Protein AF-0000000081950849 (afdb_homodimer)

pLDDT: mean 91.73, std 12.74, range [29.44, 98.94]

InterPro domains:
  IPR000073 Alpha/beta hydrolase fold-1 [PF00561] (28-144)
  IPR000073 Alpha/beta hydrolase fold-1 [PR00111] (53-68)
  IPR000073 Alpha/beta hydrolase fold-1 [PR00111] (99-112)
  IPR000073 Alpha/beta hydrolase fold-1 [PR00111] (113-126)
  IPR029058 Alpha/Beta hydrolase fold [G3DSA:3.40.50.1820] (5-279)
  IPR029058 Alpha/Beta hydrolase fold [SSF53474] (6-284)
  IPR050266 AB hydrolase superfamily [PTHR43798] (9-286)

Secondary structure (DSSP, 8-state):
----EEEEEEEETTEEEEEEEES-TTSEEEEEE--TT--GGGGHHHHTTS-TTEEEEEE--TTSTTSPPPPTTPPP-HHHHHHHHHHHHHHTT-SSEEEEEETHHHHHHHHHHHH-GGGEEEEEEESS-S--BPPHHHHHHHHHHHHHHHHHHHH--PPPP-B-HHHHHHHHHHHS---HHHHHHHHHHHEEEETTEEEE-S-GGGGSPPSS-B-HHHHHHHGGG--SEEEEEEEEESSSHHHHHHHHHHHHTTTEEEEEEEEETTHHHH-GGGTHHHHHHHHHHHHHHHHTT-/----EEEEEEEETTEEEEEEEES-TTSEEEEEE--TT--GGGGHHHHTTS-TTEEEEEE--TTSTTSPPPPTT----HHHHHHHHHHHHHHTT-SSEEEEEETHHHHHHHHHHHH-GGGEEEEEEESS-S--BPPHHHHHHHHHHHHHHHHHHHH--PPPP-B-HHHHHHHHHHHS---HHHHHHHHHHHEEEETTEEEE-S-GGGGSPPSS-B-HHHHHHHGGG--SEEEEEEEEESSSHHHHHHHHHHHHTTTEEEEEEEEETTHHHH-GGGTHHHHHHHHHHHHHHHHTT-

Foldseek 3Di:
DQFDKDKDWADDPQGIKIWIKGADLPAAEEEEEEAQQFFQLLQRVQVSLADRSHIYTYIGFALAFQHHHDPQPDADALVVSLVVVVSVCVRSVQQAHAYEYAHSRLCSQLLNCLVCVRRHAEYEYEADDNFDADDPVCLVVLLVQLNVVSVVVVPDPDDFDFDAPVVQLVVQVVVDVADSVLSVSRVVRQWDDDVPHIGGRGDPSSPGGHNDGQHPVNCVVRNLSRDHAYEYEHEPAEDCVVPCVVCVVVCVVVNYHYDYWYDYSSCCRRPSVGCNVVVNVVVVVVVVVVVVVD/DQFDKDKDWADDPQGIKIWIKGADLPAAEEEEEEAQQFFQLLQRVQVSLADRSHIYTYIGFALAFQHHHDPQPDADALVVSLVVVVSVCVRSVQQAHAYEYAHSRLCSQLLNCLVCVRRHAEYEYEADDNFDADDPVCLVVLLVQLNVVSVVVVPDPDDFDFDAPVVQLVVQVVVDVADSVLSVSRVVRQWDDDVPHIGGRGDPSSPGGHNDGQHPVNCVVRNLSRDHAYEYEHEPAEDCVVPCVVCVVVCVVVNYHYDYWYDYSSCCRRPSVGCNVVVNVVVVVVVVVVVVVD

Sequence (588 aa):
MATPVSELVVPVPWGELRGRVWGPTHGYPVLCLHGWADNCGSFNPLVSLLPKECRYVAIDLAGHGLSSHHPPGVFYTLPSYVADVRRVVDSLRMTKFSIIGHSMGAHIAGMFSALYPEMVDALVLLDAKQFVVTDASKTASKMRQGMDEMIQFEKLSRKKKVYTYEKALERLLAASPLTKQSAQILLERGLVPVQGGFAFSRDLRINFKDVVCVSLEMALEMLPKTQPRVLIILAEQGYFEKKLTSTIQFLKERNYLCLTVPGDHHVHLNNPQHVAPFISNFMKTKLTSCTAKLMATPVSELVVPVPWGELRGRVWGPTHGYPVLCLHGWADNCGSFNPLVSLLPKECRYVAIDLAGHGLSSHHPPGVFYTLPSYVADVRRVVDSLRMTKFSIIGHSMGAHIAGMFSALYPEMVDALVLLDAKQFVVTDASKTASKMRQGMDEMIQFEKLSRKKKVYTYEKALERLLAASPLTKQSAQILLERGLVPVQGGFAFSRDLRINFKDVVCVSLEMALEMLPKTQPRVLIILAEQGYFEKKLTSTIQFLKERNYLCLTVPGDHHVHLNNPQHVAPFISNFMKTKLTSCTAKL

Radius of gyration: 26.23 Å; Cα contacts (8 Å, |Δi|>4): 1203; chains: 2; bounding box: 56×78×62 Å

Structure (mmCIF, N/CA/C/O backbone):
data_AF-0000000081950849-model_v1
#
loop_
_entity.id
_entity.type
_entity.pdbx_description
1 polymer 'Serine hydrolase like'
#
loop_
_atom_site.group_PDB
_atom_site.id
_atom_site.type_symbol
_atom_site.label_atom_id
_atom_site.label_alt_id
_atom_site.label_comp_id
_atom_site.label_asym_id
_atom_site.label_entity_id
_atom_site.label_seq_id
_atom_site.pdbx_PDB_ins_code
_atom_site.Cartn_x
_atom_site.Cartn_y
_atom_site.Cartn_z
_atom_site.occupancy
_atom_site.B_iso_or_equiv
_atom_site.auth_seq_id
_atom_site.auth_comp_id
_atom_site.auth_asym_id
_atom_site.auth_atom_id
_atom_site.pdbx_PDB_model_num
ATOM 1 N N . MET A 1 1 ? -4.457 34.531 26.344 1 38.69 1 MET A N 1
ATOM 2 C CA . MET A 1 1 ? -4.551 33.25 27.047 1 38.69 1 MET A CA 1
ATOM 3 C C . MET A 1 1 ? -4.254 32.094 26.094 1 38.69 1 MET A C 1
ATOM 5 O O . MET A 1 1 ? -4.574 32.156 24.906 1 38.69 1 MET A O 1
ATOM 9 N N . ALA A 1 2 ? -3.27 31.281 26.484 1 55.47 2 ALA A N 1
ATOM 10 C CA . ALA A 1 2 ? -2.889 30.172 25.609 1 55.47 2 ALA A CA 1
ATOM 11 C C . ALA A 1 2 ? -4.109 29.359 25.203 1 55.47 2 ALA A C 1
ATOM 13 O O . ALA A 1 2 ? -5.004 29.109 26.016 1 55.47 2 ALA A O 1
ATOM 14 N N . THR A 1 3 ? -4.395 29.234 23.891 1 67.5 3 THR A N 1
ATOM 15 C CA . THR A 1 3 ? -5.527 28.469 23.406 1 67.5 3 THR A CA 1
ATOM 16 C C . THR A 1 3 ? -5.535 27.078 24.031 1 67.5 3 THR A C 1
ATOM 18 O O . THR A 1 3 ? -4.523 26.359 23.984 1 67.5 3 THR A O 1
ATOM 21 N N . PRO A 1 4 ? -6.555 26.766 24.875 1 83.31 4 PRO A N 1
ATOM 22 C CA . PRO A 1 4 ? -6.613 25.422 25.484 1 83.31 4 PRO A CA 1
ATOM 23 C C . PRO A 1 4 ? -6.371 24.312 24.469 1 83.31 4 PRO A C 1
ATOM 25 O O . PRO A 1 4 ? -6.836 24.391 23.328 1 83.31 4 PRO A O 1
ATOM 28 N N . VAL A 1 5 ? -5.395 23.516 24.766 1 92.12 5 VAL A N 1
ATOM 29 C CA . VAL A 1 5 ? -5.043 22.391 23.906 1 92.12 5 VAL A CA 1
ATOM 30 C C . VAL A 1 5 ? -5.367 21.078 24.609 1 92.12 5 VAL A C 1
ATOM 32 O O . VAL A 1 5 ? -5.141 20.953 25.812 1 92.12 5 VAL A O 1
ATOM 35 N N . SER A 1 6 ? -6.055 20.188 23.938 1 96 6 SER A N 1
ATOM 36 C CA . SER A 1 6 ? -6.312 18.859 24.469 1 96 6 SER A CA 1
ATOM 37 C C . SER A 1 6 ? -5.688 17.781 23.578 1 96 6 SER A C 1
ATOM 39 O O . SER A 1 6 ? -5.441 18 22.406 1 96 6 SER A O 1
ATOM 41 N N . GLU A 1 7 ? -5.434 16.641 24.203 1 97.88 7 GLU A N 1
ATOM 42 C CA . GLU A 1 7 ? -4.871 15.508 23.469 1 97.88 7 GLU A CA 1
ATOM 43 C C . GLU A 1 7 ? -5.957 14.727 22.75 1 97.88 7 GLU A C 1
ATOM 45 O O . GLU A 1 7 ? -7.055 14.539 23.266 1 97.88 7 GLU A O 1
ATOM 50 N N . LEU A 1 8 ? -5.645 14.359 21.594 1 98.25 8 LEU A N 1
ATOM 51 C CA . LEU A 1 8 ? -6.527 13.531 20.781 1 98.25 8 LEU A CA 1
ATOM 52 C C . LEU A 1 8 ? -6.047 12.086 20.75 1 98.25 8 LEU A C 1
ATOM 54 O O . LEU A 1 8 ? -4.844 11.828 20.625 1 98.25 8 LEU A O 1
ATOM 58 N N . VAL A 1 9 ? -6.93 11.164 20.938 1 98.69 9 VAL A N 1
ATOM 59 C CA . VAL A 1 9 ? -6.672 9.734 20.75 1 98.69 9 VAL A CA 1
ATOM 60 C C . VAL A 1 9 ? -7.734 9.133 19.828 1 98.69 9 VAL A C 1
ATOM 62 O O . VAL A 1 9 ? -8.93 9.18 20.141 1 98.69 9 VAL A O 1
ATOM 65 N N . VAL A 1 10 ? -7.375 8.609 18.734 1 98.56 10 VAL A N 1
ATOM 66 C CA . VAL A 1 10 ? -8.266 7.922 17.797 1 98.56 10 VAL A CA 1
ATOM 67 C C . VAL A 1 10 ? -7.832 6.465 17.656 1 98.56 10 VAL A C 1
ATOM 69 O O . VAL A 1 10 ? -6.766 6.176 17.094 1 98.56 10 VAL A O 1
ATOM 72 N N . PRO A 1 11 ? -8.664 5.547 18.094 1 98.12 11 PRO A N 1
ATOM 73 C CA . PRO A 1 11 ? -8.312 4.141 17.875 1 98.12 11 PRO A CA 1
ATOM 74 C C . PRO A 1 11 ? -8.312 3.748 16.406 1 98.12 11 PRO A C 1
ATOM 76 O O . PRO A 1 11 ? -9.164 4.203 15.641 1 98.12 11 PRO A O 1
ATOM 79 N N . VAL A 1 12 ? -7.363 3.035 15.992 1 97.88 12 VAL A N 1
ATOM 80 C CA . VAL A 1 12 ? -7.289 2.418 14.672 1 97.88 12 VAL A CA 1
ATOM 81 C C . VAL A 1 12 ? -7.012 0.923 14.82 1 97.88 12 VAL A C 1
ATOM 83 O O . VAL A 1 12 ? -6.602 0.462 15.891 1 97.88 12 VAL A O 1
ATOM 86 N N . PRO A 1 13 ? -7.23 0.101 13.812 1 97 13 PRO A N 1
ATOM 87 C CA . PRO A 1 13 ? -7.18 -1.354 13.961 1 97 13 PRO A CA 1
ATOM 88 C C . PRO A 1 13 ? -5.824 -1.851 14.461 1 97 13 PRO A C 1
ATOM 90 O O . PRO A 1 13 ? -5.75 -2.879 15.133 1 97 13 PRO A O 1
ATOM 93 N N . TRP A 1 14 ? -4.754 -1.14 14.211 1 97.75 14 TRP A N 1
ATOM 94 C CA . TRP A 1 14 ? -3.426 -1.626 14.578 1 97.75 14 TRP A CA 1
ATOM 95 C C . TRP A 1 14 ? -2.9 -0.901 15.812 1 97.75 14 TRP A C 1
ATOM 97 O O . TRP A 1 14 ? -1.781 -1.16 16.266 1 97.75 14 TRP A O 1
ATOM 107 N N . GLY A 1 15 ? -3.648 0.073 16.328 1 98.31 15 GLY A N 1
ATOM 108 C CA . GLY A 1 15 ? -3.213 0.857 17.484 1 98.31 15 GLY A CA 1
ATOM 109 C C . GLY A 1 15 ? -4.023 2.125 17.672 1 98.31 15 GLY A C 1
ATOM 110 O O . GLY A 1 15 ? -5.25 2.076 17.766 1 98.31 15 GLY A O 1
ATOM 111 N N . GLU A 1 16 ? -3.305 3.207 17.719 1 98.75 16 GLU A N 1
ATOM 112 C CA . GLU A 1 16 ? -3.986 4.484 17.891 1 98.75 16 GLU A CA 1
ATOM 113 C C . GLU A 1 16 ? -3.242 5.609 17.172 1 98.75 16 GLU A C 1
ATOM 115 O O . GLU A 1 16 ? -2.016 5.57 17.047 1 98.75 16 GLU A O 1
ATOM 120 N N . LEU A 1 17 ? -3.994 6.543 16.703 1 98.88 17 LEU A N 1
ATOM 121 C CA . LEU A 1 17 ? -3.471 7.824 16.25 1 98.88 17 LEU A CA 1
ATOM 122 C C . LEU A 1 17 ? -3.689 8.906 17.297 1 98.88 17 LEU A C 1
ATOM 124 O O . LEU A 1 17 ? -4.77 9.008 17.875 1 98.88 17 LEU A O 1
ATOM 128 N N . ARG A 1 18 ? -2.645 9.633 17.516 1 98.88 18 ARG A N 1
ATOM 129 C CA . ARG A 1 18 ? -2.658 10.688 18.516 1 98.88 18 ARG A CA 1
ATOM 130 C C . ARG A 1 18 ? -2.623 12.062 17.875 1 98.88 18 ARG A C 1
ATOM 132 O O . ARG A 1 18 ? -2.377 12.18 16.672 1 98.88 18 ARG A O 1
ATOM 139 N N . GLY A 1 19 ? -2.918 13.055 18.609 1 98.69 19 GLY A N 1
ATOM 140 C CA . GLY A 1 19 ? -2.883 14.422 18.109 1 98.69 19 GLY A CA 1
ATOM 141 C C . GLY A 1 19 ? -3.26 15.445 19.172 1 98.69 19 GLY A C 1
ATOM 142 O O . GLY A 1 19 ? -3.205 15.164 20.375 1 98.69 19 GLY A O 1
ATOM 143 N N . ARG A 1 20 ? -3.49 16.656 18.688 1 98.38 20 ARG A N 1
ATOM 144 C CA . ARG A 1 20 ? -3.891 17.781 19.531 1 98.38 20 ARG A CA 1
ATOM 145 C C . ARG A 1 20 ? -5.105 18.484 18.953 1 98.38 20 ARG A C 1
ATOM 147 O O . ARG A 1 20 ? -5.281 18.547 17.734 1 98.38 20 ARG A O 1
ATOM 154 N N . VAL A 1 21 ? -5.891 18.984 19.844 1 98.19 21 VAL A N 1
ATOM 155 C CA . VAL A 1 21 ? -7.074 19.734 19.453 1 98.19 21 VAL A CA 1
ATOM 156 C C . VAL A 1 21 ? -7.062 21.094 20.141 1 98.19 21 VAL A C 1
ATOM 158 O O . VAL A 1 21 ? -6.832 21.188 21.344 1 98.19 21 VAL A O 1
ATOM 161 N N . TRP A 1 22 ? -7.203 22.141 19.359 1 97.56 22 TRP A N 1
ATOM 162 C CA . TRP A 1 22 ? -7.352 23.5 19.844 1 97.56 22 TRP A CA 1
ATOM 163 C C . TRP A 1 22 ? -8.719 24.062 19.484 1 97.56 22 TRP A C 1
ATOM 165 O O . TRP A 1 22 ? -9.312 23.672 18.469 1 97.56 22 TRP A O 1
ATOM 175 N N . GLY A 1 23 ? -9.219 25.016 20.281 1 95.12 23 GLY A N 1
ATOM 176 C CA . GLY A 1 23 ? -10.438 25.734 19.938 1 95.12 23 GLY A CA 1
ATOM 177 C C . GLY A 1 23 ? -11.695 25.094 20.484 1 95.12 23 GLY A C 1
ATOM 178 O O . GLY A 1 23 ? -11.625 24.047 21.141 1 95.12 23 GLY A O 1
ATOM 179 N N . PRO A 1 24 ? -12.828 25.688 20.266 1 93.75 24 PRO A N 1
ATOM 180 C CA . PRO A 1 24 ? -14.102 25.188 20.797 1 93.75 24 PRO A CA 1
ATOM 181 C C . PRO A 1 24 ? -14.594 23.938 20.078 1 93.75 24 PRO A C 1
ATOM 183 O O . PRO A 1 24 ? -14.406 23.812 18.859 1 93.75 24 PRO A O 1
ATOM 186 N N . THR A 1 25 ? -15.32 23.125 20.781 1 91.31 25 THR A N 1
ATOM 187 C CA . THR A 1 25 ? -15.828 21.875 20.25 1 91.31 25 THR A CA 1
ATOM 188 C C . THR A 1 25 ? -16.781 22.125 19.094 1 91.31 25 THR A C 1
ATOM 190 O O . THR A 1 25 ? -16.828 21.328 18.141 1 91.31 25 THR A O 1
ATOM 193 N N . HIS A 1 26 ? -17.422 23.219 19.141 1 92 26 HIS A N 1
ATOM 194 C CA . HIS A 1 26 ? -18.406 23.516 18.109 1 92 26 HIS A CA 1
ATOM 195 C C . HIS A 1 26 ? -17.828 24.422 17.031 1 92 26 HIS A C 1
ATOM 197 O O . HIS A 1 26 ? -18.547 24.938 16.172 1 92 26 HIS A O 1
ATOM 203 N N . GLY A 1 27 ? -16.531 24.672 17.156 1 93.81 27 GLY A N 1
ATOM 204 C CA . GLY A 1 27 ? -15.875 25.5 16.141 1 93.81 27 GLY A CA 1
ATOM 205 C C . GLY A 1 27 ? -15.805 24.828 14.789 1 93.81 27 GLY A C 1
ATOM 206 O O . GLY A 1 27 ? -16.016 23.625 14.672 1 93.81 27 GLY A O 1
ATOM 207 N N . TYR A 1 28 ? -15.555 25.641 13.781 1 93.94 28 TYR A N 1
ATOM 208 C CA . TYR A 1 28 ? -15.383 25.109 12.43 1 93.94 28 TYR A CA 1
ATOM 209 C C . TYR A 1 28 ? -14.164 24.203 12.359 1 93.94 28 TYR A C 1
ATOM 211 O O . TYR A 1 28 ? -13.047 24.625 12.664 1 93.94 28 TYR A O 1
ATOM 219 N N . PRO A 1 29 ? -14.352 22.953 11.992 1 96.69 29 PRO A N 1
ATOM 220 C CA . PRO A 1 29 ? -13.242 22 12.07 1 96.69 29 PRO A CA 1
ATOM 221 C C . PRO A 1 29 ? -12.188 22.234 10.992 1 96.69 29 PRO A C 1
ATOM 223 O O . PRO A 1 29 ? -12.523 22.422 9.82 1 96.69 29 PRO A O 1
ATOM 226 N N . VAL A 1 30 ? -10.969 22.266 11.406 1 97.94 30 VAL A N 1
ATOM 227 C CA . VAL A 1 30 ? -9.805 22.375 10.531 1 97.94 30 VAL A CA 1
ATOM 228 C C . VAL A 1 30 ? -8.805 21.266 10.867 1 97.94 30 VAL A C 1
ATOM 230 O O . VAL A 1 30 ? -8.289 21.219 11.984 1 97.94 30 VAL A O 1
ATOM 233 N N . LEU A 1 31 ? -8.586 20.359 9.93 1 98.81 31 LEU A N 1
ATOM 234 C CA . LEU A 1 31 ? -7.613 19.281 10.094 1 98.81 31 LEU A CA 1
ATOM 235 C C . LEU A 1 31 ? -6.219 19.734 9.672 1 98.81 31 LEU A C 1
ATOM 237 O O . LEU A 1 31 ? -6.055 20.328 8.609 1 98.81 31 LEU A O 1
ATOM 241 N N . CYS A 1 32 ? -5.23 19.484 10.508 1 98.94 32 CYS A N 1
ATOM 242 C CA . CYS A 1 32 ? -3.85 19.859 10.234 1 98.94 32 CYS A CA 1
ATOM 243 C C . CYS A 1 32 ? -2.971 18.625 10.07 1 98.94 32 CYS A C 1
ATOM 245 O O . CYS A 1 32 ? -2.941 17.766 10.953 1 98.94 32 CYS A O 1
ATOM 247 N N . LEU A 1 33 ? -2.258 18.531 8.953 1 98.94 33 LEU A N 1
ATOM 248 C CA . LEU A 1 33 ? -1.413 17.391 8.625 1 98.94 33 LEU A CA 1
ATOM 249 C C . LEU A 1 33 ? 0.038 17.828 8.445 1 98.94 33 LEU A C 1
ATOM 251 O O . LEU A 1 33 ? 0.342 18.641 7.566 1 98.94 33 LEU A O 1
ATOM 255 N N . HIS A 1 34 ? 0.931 17.25 9.242 1 98.88 34 HIS A N 1
ATOM 256 C CA . HIS A 1 34 ? 2.322 17.672 9.289 1 98.88 34 HIS A CA 1
ATOM 257 C C . HIS A 1 34 ? 3.146 17.016 8.195 1 98.88 34 HIS A C 1
ATOM 259 O O . HIS A 1 34 ? 2.66 16.109 7.508 1 98.88 34 HIS A O 1
ATOM 265 N N . GLY A 1 35 ? 4.379 17.469 8.055 1 98.12 35 GLY A N 1
ATOM 266 C CA . GLY A 1 35 ? 5.289 16.953 7.047 1 98.12 35 GLY A CA 1
ATOM 267 C C . GLY A 1 35 ? 6.066 15.734 7.504 1 98.12 35 GLY A C 1
ATOM 268 O O . GLY A 1 35 ? 5.93 15.297 8.648 1 98.12 35 GLY A O 1
ATOM 269 N N . TRP A 1 36 ? 6.863 15.266 6.605 1 97.44 36 TRP A N 1
ATOM 270 C CA . TRP A 1 36 ? 7.66 14.055 6.812 1 97.44 36 TRP A CA 1
ATOM 271 C C . TRP A 1 36 ? 8.578 14.211 8.023 1 97.44 36 TRP A C 1
ATOM 273 O O . TRP A 1 36 ? 9.273 15.219 8.156 1 97.44 36 TRP A O 1
ATOM 283 N N . ALA A 1 37 ? 8.555 13.273 8.977 1 97.5 37 ALA A N 1
ATOM 284 C CA . ALA A 1 37 ? 9.438 13.117 10.133 1 97.5 37 ALA A CA 1
ATOM 285 C C . ALA A 1 37 ? 9.141 14.172 11.195 1 97.5 37 ALA A C 1
ATOM 287 O O . ALA A 1 37 ? 9.898 14.32 12.156 1 97.5 37 ALA A O 1
ATOM 288 N N . ASP A 1 38 ? 8.078 14.969 11 1 98.25 38 ASP A N 1
ATOM 289 C CA . ASP A 1 38 ? 7.598 15.906 12.016 1 98.25 38 ASP A CA 1
ATOM 290 C C . ASP A 1 38 ? 6.539 15.258 12.898 1 98.25 38 ASP A C 1
ATOM 292 O O . ASP A 1 38 ? 6.617 14.062 13.203 1 98.25 38 ASP A O 1
ATOM 296 N N . ASN A 1 39 ? 5.715 16.047 13.5 1 98.75 39 ASN A N 1
ATOM 297 C CA . ASN A 1 39 ? 4.516 15.656 14.234 1 98.75 39 ASN A CA 1
ATOM 298 C C . ASN A 1 39 ? 3.566 16.844 14.422 1 98.75 39 ASN A C 1
ATOM 300 O O . ASN A 1 39 ? 3.836 17.938 13.93 1 98.75 39 ASN A O 1
ATOM 304 N N . CYS A 1 40 ? 2.469 16.594 15.086 1 98.69 40 CYS A N 1
ATOM 305 C CA . CYS A 1 40 ? 1.407 17.594 15.094 1 98.69 40 CYS A CA 1
ATOM 306 C C . CYS A 1 40 ? 1.834 18.828 15.875 1 98.69 40 CYS A C 1
ATOM 308 O O . CYS A 1 40 ? 1.238 19.891 15.719 1 98.69 40 CYS A O 1
ATOM 310 N N . GLY A 1 41 ? 2.906 18.734 16.688 1 98.31 41 GLY A N 1
ATOM 311 C CA . GLY A 1 41 ? 3.436 19.906 17.375 1 98.31 41 GLY A CA 1
ATOM 312 C C . GLY A 1 41 ? 3.887 21 16.438 1 98.31 41 GLY A C 1
ATOM 313 O O . GLY A 1 41 ? 3.996 22.156 16.828 1 98.31 41 GLY A O 1
ATOM 314 N N . SER A 1 42 ? 4.125 20.625 15.211 1 98.62 42 SER A N 1
ATOM 315 C CA . SER A 1 42 ? 4.605 21.594 14.227 1 98.62 42 SER A CA 1
ATOM 316 C C . SER A 1 42 ? 3.604 22.734 14.023 1 98.62 42 SER A C 1
ATOM 318 O O . SER A 1 42 ? 3.961 23.797 13.523 1 98.62 42 SER A O 1
ATOM 320 N N . PHE A 1 43 ? 2.377 22.531 14.43 1 98.69 43 PHE A N 1
ATOM 321 C CA . PHE A 1 43 ? 1.337 23.531 14.172 1 98.69 43 PHE A CA 1
ATOM 322 C C . PHE A 1 43 ? 1.112 24.406 15.391 1 98.69 43 PHE A C 1
ATOM 324 O O . PHE A 1 43 ? 0.338 25.359 15.344 1 98.69 43 PHE A O 1
ATOM 331 N N . ASN A 1 44 ? 1.777 24.125 16.531 1 97.5 44 ASN A N 1
ATOM 332 C CA . ASN A 1 44 ? 1.584 24.859 17.766 1 97.5 44 ASN A CA 1
ATOM 333 C C . ASN A 1 44 ? 1.711 26.375 17.547 1 97.5 44 ASN A C 1
ATOM 335 O O . ASN A 1 44 ? 0.8 27.125 17.891 1 97.5 44 ASN A O 1
ATOM 339 N N . PRO A 1 45 ? 2.816 26.797 16.922 1 97.62 45 PRO A N 1
ATOM 340 C CA . PRO A 1 45 ? 2.973 28.25 16.781 1 97.62 45 PRO A CA 1
ATOM 341 C C . PRO A 1 45 ? 1.949 28.859 15.836 1 97.62 45 PRO A C 1
ATOM 343 O O . PRO A 1 45 ? 1.517 30 16.031 1 97.62 45 PRO A O 1
ATOM 346 N N . LEU A 1 46 ? 1.577 28.125 14.805 1 98.31 46 LEU A N 1
ATOM 347 C CA . LEU A 1 46 ? 0.68 28.656 13.781 1 98.31 46 LEU A CA 1
ATOM 348 C C . LEU A 1 46 ? -0.739 28.797 14.32 1 98.31 46 LEU A C 1
ATOM 350 O O . LEU A 1 46 ? -1.382 29.828 14.133 1 98.31 46 LEU A O 1
ATOM 354 N N . VAL A 1 47 ? -1.231 27.75 14.984 1 97.25 47 VAL A N 1
ATOM 355 C CA . VAL A 1 47 ? -2.615 27.703 15.438 1 97.25 47 VAL A CA 1
ATOM 356 C C . VAL A 1 47 ? -2.9 28.859 16.375 1 97.25 47 VAL A C 1
ATOM 358 O O . VAL A 1 47 ? -4.004 29.422 16.375 1 97.25 47 VAL A O 1
ATOM 361 N N . SER A 1 48 ? -1.925 29.281 17.141 1 94.44 48 SER A N 1
ATOM 362 C CA . SER A 1 48 ? -2.088 30.359 18.109 1 94.44 48 SER A CA 1
ATOM 363 C C . SER A 1 48 ? -2.385 31.688 17.406 1 94.44 48 SER A C 1
ATOM 365 O O . SER A 1 48 ? -2.904 32.625 18.016 1 94.44 48 SER A O 1
ATOM 367 N N . LEU A 1 49 ? -2.09 31.766 16.109 1 96.81 49 LEU A N 1
ATOM 368 C CA . LEU A 1 49 ? -2.244 33 15.359 1 96.81 49 LEU A CA 1
ATOM 369 C C . LEU A 1 49 ? -3.453 32.938 14.43 1 96.81 49 LEU A C 1
ATOM 371 O O . LEU A 1 49 ? -3.773 33.906 13.742 1 96.81 49 LEU A O 1
ATOM 375 N N . LEU A 1 50 ? -4.191 31.812 14.398 1 96.88 50 LEU A N 1
ATOM 376 C CA . LEU A 1 50 ? -5.301 31.594 13.477 1 96.88 50 LEU A CA 1
ATOM 377 C C . LEU A 1 50 ? -6.637 31.906 14.141 1 96.88 50 LEU A C 1
ATOM 379 O O . LEU A 1 50 ? -6.691 32.125 15.352 1 96.88 50 LEU A O 1
ATOM 383 N N . PRO A 1 51 ? -7.734 31.938 13.383 1 94.75 51 PRO A N 1
ATOM 384 C CA . PRO A 1 51 ? -9.047 32.312 13.93 1 94.75 51 PRO A CA 1
ATOM 385 C C . PRO A 1 51 ? -9.469 31.406 15.094 1 94.75 51 PRO A C 1
ATOM 387 O O . PRO A 1 51 ? -9.445 30.172 14.969 1 94.75 51 PRO A O 1
ATOM 390 N N . LYS A 1 52 ? -9.922 31.984 16.109 1 93.19 52 LYS A N 1
ATOM 391 C CA . LYS A 1 52 ? -10.242 31.266 17.344 1 93.19 52 LYS A CA 1
ATOM 392 C C . LYS A 1 52 ? -11.594 30.578 17.25 1 93.19 52 LYS A C 1
ATOM 394 O O . LYS A 1 52 ? -11.93 29.734 18.094 1 93.19 52 LYS A O 1
ATOM 399 N N . GLU A 1 53 ? -12.336 30.906 16.219 1 92.5 53 GLU A N 1
ATOM 400 C CA . GLU A 1 53 ? -13.648 30.312 15.992 1 92.5 53 GLU A CA 1
ATOM 401 C C . GLU A 1 53 ? -13.523 28.906 15.406 1 92.5 53 GLU A C 1
ATOM 403 O O . GLU A 1 53 ? -14.5 28.156 15.367 1 92.5 53 GLU A O 1
ATOM 408 N N . CYS A 1 54 ? -12.359 28.562 15.062 1 95.12 54 CYS A N 1
ATOM 409 C CA . CYS A 1 54 ? -12.125 27.266 14.453 1 95.12 54 CYS A CA 1
ATOM 410 C C . CYS A 1 54 ? -11.727 26.234 15.508 1 95.12 54 CYS A C 1
ATOM 412 O O . CYS A 1 54 ? -11.195 26.594 16.562 1 95.12 54 CYS A O 1
ATOM 414 N N . ARG A 1 55 ? -12.047 25.031 15.258 1 96.62 55 ARG A N 1
ATOM 415 C CA . ARG A 1 55 ? -11.523 23.859 15.969 1 96.62 55 ARG A CA 1
ATOM 416 C C . ARG A 1 55 ? -10.422 23.188 15.172 1 96.62 55 ARG A C 1
ATOM 418 O O . ARG A 1 55 ? -10.688 22.531 14.164 1 96.62 55 ARG A O 1
ATOM 425 N N . TYR A 1 56 ? -9.219 23.359 15.656 1 98.19 56 TYR A N 1
ATOM 426 C CA . TYR A 1 56 ? -8.07 22.797 14.953 1 98.19 56 TYR A CA 1
ATOM 427 C C . TYR A 1 56 ? -7.742 21.406 15.477 1 98.19 56 TYR A C 1
ATOM 429 O O . TYR A 1 56 ? -7.547 21.219 16.688 1 98.19 56 TYR A O 1
ATOM 437 N N . VAL A 1 57 ? -7.77 20.453 14.602 1 98.69 57 VAL A N 1
ATOM 438 C CA . VAL A 1 57 ? -7.398 19.062 14.906 1 98.69 57 VAL A CA 1
ATOM 439 C C . VAL A 1 57 ? -6.113 18.703 14.164 1 98.69 57 VAL A C 1
ATOM 441 O O . VAL A 1 57 ? -6.109 18.562 12.938 1 98.69 57 VAL A O 1
ATOM 444 N N . ALA A 1 58 ? -5.039 18.578 14.891 1 98.88 58 ALA A N 1
ATOM 445 C CA . ALA A 1 58 ? -3.766 18.156 14.312 1 98.88 58 ALA A CA 1
ATOM 446 C C . ALA A 1 58 ? -3.428 16.719 14.742 1 98.88 58 ALA A C 1
ATOM 448 O O . ALA A 1 58 ? -3.461 16.406 15.93 1 98.88 58 ALA A O 1
ATOM 449 N N . ILE A 1 59 ? -3.047 15.875 13.797 1 98.88 59 ILE A N 1
ATOM 450 C CA . ILE A 1 59 ? -2.77 14.492 14.172 1 98.88 59 ILE A CA 1
ATOM 451 C C . ILE A 1 59 ? -1.29 14.18 13.945 1 98.88 59 ILE A C 1
ATOM 453 O O . ILE A 1 59 ? -0.643 14.797 13.094 1 98.88 59 ILE A O 1
ATOM 457 N N . ASP A 1 60 ? -0.742 13.328 14.805 1 98.94 60 ASP A N 1
ATOM 458 C CA . ASP A 1 60 ? 0.484 12.625 14.453 1 98.94 60 ASP A CA 1
ATOM 459 C C . ASP A 1 60 ? 0.213 11.539 13.414 1 98.94 60 ASP A C 1
ATOM 461 O O . ASP A 1 60 ? -0.536 10.594 13.664 1 98.94 60 ASP A O 1
ATOM 465 N N . LEU A 1 61 ? 0.757 11.711 12.273 1 98.88 61 LEU A N 1
ATOM 466 C CA . LEU A 1 61 ? 0.603 10.664 11.266 1 98.88 61 LEU A CA 1
ATOM 467 C C . LEU A 1 61 ? 1.186 9.344 11.766 1 98.88 61 LEU A C 1
ATOM 469 O O . LEU A 1 61 ? 2.094 9.336 12.594 1 98.88 61 LEU A O 1
ATOM 473 N N . ALA A 1 62 ? 0.673 8.258 11.266 1 98.88 62 ALA A N 1
ATOM 474 C CA . ALA A 1 62 ? 1.202 6.957 11.656 1 98.88 62 ALA A CA 1
ATOM 475 C C . ALA A 1 62 ? 2.725 6.926 11.539 1 98.88 62 ALA A C 1
ATOM 477 O O . ALA A 1 62 ? 3.289 7.406 10.555 1 98.88 62 ALA A O 1
ATOM 478 N N . GLY A 1 63 ? 3.334 6.398 12.578 1 98.75 63 GLY A N 1
ATOM 479 C CA . GLY A 1 63 ? 4.785 6.297 12.578 1 98.75 63 GLY A CA 1
ATOM 480 C C . GLY A 1 63 ? 5.473 7.57 13.031 1 98.75 63 GLY A C 1
ATOM 481 O O . GLY A 1 63 ? 6.703 7.66 13.008 1 98.75 63 GLY A O 1
ATOM 482 N N . HIS A 1 64 ? 4.676 8.586 13.453 1 98.81 64 HIS A N 1
ATOM 483 C CA . HIS A 1 64 ? 5.203 9.867 13.914 1 98.81 64 HIS A CA 1
ATOM 484 C C . HIS A 1 64 ? 4.664 10.227 15.289 1 98.81 64 HIS A C 1
ATOM 486 O O . HIS A 1 64 ? 3.6 9.75 15.688 1 98.81 64 HIS A O 1
ATOM 492 N N . GLY A 1 65 ? 5.414 11.078 15.969 1 98.62 65 GLY A N 1
ATOM 493 C CA . GLY A 1 65 ? 4.945 11.594 17.25 1 98.62 65 GLY A CA 1
ATOM 494 C C . GLY A 1 65 ? 4.566 10.5 18.234 1 98.62 65 GLY A C 1
ATOM 495 O O . GLY A 1 65 ? 5.359 9.594 18.484 1 98.62 65 GLY A O 1
ATOM 496 N N . LEU A 1 66 ? 3.328 10.617 18.672 1 98.69 66 LEU A N 1
ATOM 497 C CA . LEU A 1 66 ? 2.873 9.68 19.688 1 98.69 66 LEU A CA 1
ATOM 498 C C . LEU A 1 66 ? 1.935 8.641 19.094 1 98.69 66 LEU A C 1
ATOM 500 O O . LEU A 1 66 ? 1.369 7.812 19.812 1 98.69 66 LEU A O 1
ATOM 504 N N . SER A 1 67 ? 1.743 8.656 17.75 1 98.88 67 SER A N 1
ATOM 505 C CA . SER A 1 67 ? 0.906 7.68 17.062 1 98.88 67 SER A CA 1
ATOM 506 C C . SER A 1 67 ? 1.617 6.336 16.938 1 98.88 67 SER A C 1
ATOM 508 O O . SER A 1 67 ? 2.848 6.281 16.906 1 98.88 67 SER A O 1
ATOM 510 N N . SER A 1 68 ? 0.868 5.285 16.859 1 98.81 68 SER A N 1
ATOM 511 C CA . SER A 1 68 ? 1.398 3.936 16.688 1 98.81 68 SER A CA 1
ATOM 512 C C . SER A 1 68 ? 2.141 3.797 15.367 1 98.81 68 SER A C 1
ATOM 514 O O . SER A 1 68 ? 1.751 4.398 14.367 1 98.81 68 SER A O 1
ATOM 516 N N . HIS A 1 69 ? 3.182 3.004 15.445 1 98.38 69 HIS A N 1
ATOM 517 C CA . HIS A 1 69 ? 3.814 2.549 14.211 1 98.38 69 HIS A CA 1
ATOM 518 C C . HIS A 1 69 ? 2.916 1.573 13.461 1 98.38 69 HIS A C 1
ATOM 520 O O . HIS A 1 69 ? 2.064 0.915 14.062 1 98.38 69 HIS A O 1
ATOM 526 N N . HIS A 1 70 ? 3.064 1.522 12.109 1 98.31 70 HIS A N 1
ATOM 527 C CA . HIS A 1 70 ? 2.457 0.419 11.375 1 98.31 70 HIS A CA 1
ATOM 528 C C . HIS A 1 70 ? 2.973 -0.926 11.875 1 98.31 70 HIS A C 1
ATOM 530 O O . HIS A 1 70 ? 4.066 -1.007 12.438 1 98.31 70 HIS A O 1
ATOM 536 N N . PRO A 1 71 ? 2.135 -2.004 11.68 1 98.12 71 PRO A N 1
ATOM 537 C CA . PRO A 1 71 ? 2.619 -3.33 12.078 1 98.12 71 PRO A CA 1
ATOM 538 C C . PRO A 1 71 ? 3.895 -3.736 11.344 1 98.12 71 PRO A C 1
ATOM 540 O O . PRO A 1 71 ? 4.203 -3.184 10.281 1 98.12 71 PRO A O 1
ATOM 543 N N . PRO A 1 72 ? 4.625 -4.672 11.914 1 96.75 72 PRO A N 1
ATOM 544 C CA . PRO A 1 72 ? 5.832 -5.145 11.234 1 96.75 72 PRO A CA 1
ATOM 545 C C . PRO A 1 72 ? 5.57 -5.586 9.797 1 96.75 72 PRO A C 1
ATOM 547 O O . PRO A 1 72 ? 4.555 -6.227 9.523 1 96.75 72 PRO A O 1
ATOM 550 N N . GLY A 1 73 ? 6.441 -5.191 8.867 1 97 73 GLY A N 1
ATOM 551 C CA . GLY A 1 73 ? 6.379 -5.625 7.484 1 97 73 GLY A CA 1
ATOM 552 C C . GLY A 1 73 ? 5.496 -4.742 6.621 1 97 73 GLY A C 1
ATOM 553 O O . GLY A 1 73 ? 5.395 -4.949 5.41 1 97 73 GLY A O 1
ATOM 554 N N . VAL A 1 74 ? 4.895 -3.738 7.227 1 98.06 74 VAL A N 1
ATOM 555 C CA . VAL A 1 74 ? 3.936 -2.904 6.512 1 98.06 74 VAL A CA 1
ATOM 556 C C . VAL A 1 74 ? 4.598 -1.586 6.109 1 98.06 74 VAL A C 1
ATOM 558 O O . VAL A 1 74 ? 5.203 -0.91 6.945 1 98.06 74 VAL A O 1
ATOM 561 N N . PHE A 1 75 ? 4.469 -1.198 4.836 1 98.19 75 PHE A N 1
ATOM 562 C CA . PHE A 1 75 ? 5.043 0.024 4.285 1 98.19 75 PHE A CA 1
ATOM 563 C C . PHE A 1 75 ? 4.219 1.24 4.691 1 98.19 75 PHE A C 1
ATOM 565 O O . PHE A 1 75 ? 3.025 1.121 4.969 1 98.19 75 PHE A O 1
ATOM 572 N N . TYR A 1 76 ? 4.91 2.348 4.785 1 98.19 76 TYR A N 1
ATOM 573 C CA . TYR A 1 76 ? 4.223 3.635 4.812 1 98.19 76 TYR A CA 1
ATOM 574 C C . TYR A 1 76 ? 4.047 4.191 3.404 1 98.19 76 TYR A C 1
ATOM 576 O O . TYR A 1 76 ? 5.027 4.453 2.705 1 98.19 76 TYR A O 1
ATOM 584 N N . THR A 1 77 ? 2.809 4.332 2.975 1 97.81 77 THR A N 1
ATOM 585 C CA . THR A 1 77 ? 2.504 4.805 1.628 1 97.81 77 THR A CA 1
ATOM 586 C C . THR A 1 77 ? 1.48 5.938 1.668 1 97.81 77 THR A C 1
ATOM 588 O O . THR A 1 77 ? 0.729 6.066 2.637 1 97.81 77 THR A O 1
ATOM 591 N N . LEU A 1 78 ? 1.461 6.734 0.61 1 97.5 78 LEU A N 1
ATOM 592 C CA . LEU A 1 78 ? 0.527 7.852 0.522 1 97.5 78 LEU A CA 1
ATOM 593 C C . LEU A 1 78 ? -0.912 7.367 0.675 1 97.5 78 LEU A C 1
ATOM 595 O O . LEU A 1 78 ? -1.665 7.898 1.495 1 97.5 78 LEU A O 1
ATOM 599 N N . PRO A 1 79 ? -1.345 6.285 0.025 1 97.56 79 PRO A N 1
ATOM 600 C CA . PRO A 1 79 ? -2.725 5.828 0.209 1 97.56 79 PRO A CA 1
ATOM 601 C C . PRO A 1 79 ? -3.016 5.395 1.644 1 97.56 79 PRO A C 1
ATOM 603 O O . PRO A 1 79 ? -4.121 5.617 2.146 1 97.56 79 PRO A O 1
ATOM 606 N N . SER A 1 80 ? -2.041 4.797 2.295 1 97.75 80 SER A N 1
ATOM 607 C CA . SER A 1 80 ? -2.275 4.387 3.676 1 97.75 80 SER A CA 1
ATOM 608 C C . SER A 1 80 ? -2.49 5.598 4.582 1 97.75 80 SER A C 1
ATOM 610 O O . SER A 1 80 ? -3.326 5.559 5.488 1 97.75 80 SER A O 1
ATOM 612 N N . TYR A 1 81 ? -1.723 6.668 4.352 1 98.56 81 TYR A N 1
ATOM 613 C CA . TYR A 1 81 ? -1.91 7.887 5.129 1 98.56 81 TYR A CA 1
ATOM 614 C C . TYR A 1 81 ? -3.273 8.508 4.848 1 98.56 81 TYR A C 1
ATOM 616 O O . TYR A 1 81 ? -3.926 9.023 5.758 1 98.56 81 TYR A O 1
ATOM 624 N N . VAL A 1 82 ? -3.711 8.469 3.592 1 98.69 82 VAL A N 1
ATOM 625 C CA . VAL A 1 82 ? -5.012 9.016 3.227 1 98.69 82 VAL A CA 1
ATOM 626 C C . VAL A 1 82 ? -6.121 8.219 3.918 1 98.69 82 VAL A C 1
ATOM 628 O O . VAL A 1 82 ? -7.074 8.797 4.441 1 98.69 82 VAL A O 1
ATOM 631 N N . ALA A 1 83 ? -5.953 6.902 3.969 1 98.69 83 ALA A N 1
ATOM 632 C CA . ALA A 1 83 ? -6.918 6.059 4.668 1 98.69 83 ALA A CA 1
ATOM 633 C C . ALA A 1 83 ? -6.949 6.379 6.16 1 98.69 83 ALA A C 1
ATOM 635 O O . ALA A 1 83 ? -8.016 6.359 6.781 1 98.69 83 ALA A O 1
ATOM 636 N N . ASP A 1 84 ? -5.773 6.648 6.73 1 98.69 84 ASP A N 1
ATOM 637 C CA . ASP A 1 84 ? -5.707 7.02 8.141 1 98.69 84 ASP A CA 1
ATOM 638 C C . ASP A 1 84 ? -6.477 8.312 8.406 1 98.69 84 ASP A C 1
ATOM 640 O O . ASP A 1 84 ? -7.184 8.422 9.414 1 98.69 84 ASP A O 1
ATOM 644 N N . VAL A 1 85 ? -6.301 9.289 7.496 1 98.81 85 VAL A N 1
ATOM 645 C CA . VAL A 1 85 ? -7.031 10.547 7.617 1 98.81 85 VAL A CA 1
ATOM 646 C C . VAL A 1 85 ? -8.531 10.273 7.578 1 98.81 85 VAL A C 1
ATOM 648 O O . VAL A 1 85 ? -9.289 10.82 8.383 1 98.81 85 VAL A O 1
ATOM 651 N N . ARG A 1 86 ? -8.977 9.406 6.672 1 98.75 86 ARG A N 1
ATOM 652 C CA . ARG A 1 86 ? -10.391 9.055 6.562 1 98.75 86 ARG A CA 1
ATOM 653 C C . ARG A 1 86 ? -10.898 8.414 7.852 1 98.75 86 ARG A C 1
ATOM 655 O O . ARG A 1 86 ? -12.008 8.703 8.297 1 98.75 86 ARG A O 1
ATOM 662 N N . ARG A 1 87 ? -10.102 7.555 8.508 1 98.5 87 ARG A N 1
ATOM 663 C CA . ARG A 1 87 ? -10.453 6.949 9.789 1 98.5 87 ARG A CA 1
ATOM 664 C C . ARG A 1 87 ? -10.641 8.016 10.859 1 98.5 87 ARG A C 1
ATOM 666 O O . ARG A 1 87 ? -11.578 7.949 11.648 1 98.5 87 ARG A O 1
ATOM 673 N N . VAL A 1 88 ? -9.734 8.992 10.852 1 98.62 88 VAL A N 1
ATOM 674 C CA . VAL A 1 88 ? -9.766 10.039 11.867 1 98.62 88 VAL A CA 1
ATOM 675 C C . VAL A 1 88 ? -11.023 10.883 11.711 1 98.62 88 VAL A C 1
ATOM 677 O O . VAL A 1 88 ? -11.75 11.117 12.68 1 98.62 88 VAL A O 1
ATOM 680 N N . VAL A 1 89 ? -11.289 11.328 10.477 1 97.94 89 VAL A N 1
ATOM 681 C CA . VAL A 1 89 ? -12.422 12.219 10.258 1 97.94 89 VAL A CA 1
ATOM 682 C C . VAL A 1 89 ? -13.727 11.461 10.523 1 97.94 89 VAL A C 1
ATOM 684 O O . VAL A 1 89 ? -14.703 12.047 11 1 97.94 89 VAL A O 1
ATOM 687 N N . ASP A 1 90 ? -13.727 10.156 10.195 1 97.75 90 ASP A N 1
ATOM 688 C CA . ASP A 1 90 ? -14.883 9.32 10.516 1 97.75 90 ASP A CA 1
ATOM 689 C C . ASP A 1 90 ? -15.086 9.211 12.023 1 97.75 90 ASP A C 1
ATOM 691 O O . ASP A 1 90 ? -16.203 9.383 12.516 1 97.75 90 ASP A O 1
ATOM 695 N N . SER A 1 91 ? -14.07 8.977 12.75 1 97.31 91 SER A N 1
ATOM 696 C CA . SER A 1 91 ? -14.125 8.828 14.195 1 97.31 91 SER A CA 1
ATOM 697 C C . SER A 1 91 ? -14.594 10.109 14.875 1 97.31 91 SER A C 1
ATOM 699 O O . SER A 1 91 ? -15.32 10.062 15.867 1 97.31 91 SER A O 1
ATOM 701 N N . LEU A 1 92 ? -14.211 11.234 14.328 1 97.25 92 LEU A N 1
ATOM 702 C CA . LEU A 1 92 ? -14.523 12.531 14.922 1 97.25 92 LEU A CA 1
ATOM 703 C C . LEU A 1 92 ? -15.828 13.078 14.359 1 97.25 92 LEU A C 1
ATOM 705 O O . LEU A 1 92 ? -16.234 14.195 14.703 1 97.25 92 LEU A O 1
ATOM 709 N N . ARG A 1 93 ? -16.422 12.352 13.414 1 96.25 93 ARG A N 1
ATOM 710 C CA . ARG A 1 93 ? -17.688 12.719 12.781 1 96.25 93 ARG A CA 1
ATOM 711 C C . ARG A 1 93 ? -17.578 14.062 12.078 1 96.25 93 ARG A C 1
ATOM 713 O O . ARG A 1 93 ? -18.5 14.891 12.172 1 96.25 93 ARG A O 1
ATOM 720 N N . MET A 1 94 ? -16.422 14.289 11.523 1 96.44 94 MET A N 1
ATOM 721 C CA . MET A 1 94 ? -16.234 15.484 10.703 1 96.44 94 MET A CA 1
ATOM 722 C C . MET A 1 94 ? -16.75 15.258 9.281 1 96.44 94 MET A C 1
ATOM 724 O O . MET A 1 94 ? -16.156 14.508 8.508 1 96.44 94 MET A O 1
ATOM 728 N N . THR A 1 95 ? -17.812 15.906 8.914 1 96.06 95 THR A N 1
ATOM 729 C CA . THR A 1 95 ? -18.453 15.672 7.621 1 96.06 95 THR A CA 1
ATOM 730 C C . THR A 1 95 ? -18.047 16.75 6.617 1 96.06 95 THR A C 1
ATOM 732 O O . THR A 1 95 ? -18.078 16.516 5.406 1 96.06 95 THR A O 1
ATOM 735 N N . LYS A 1 96 ? -17.781 17.922 7.066 1 95.81 96 LYS A N 1
ATOM 736 C CA . LYS A 1 96 ? -17.281 19.047 6.281 1 95.81 96 LYS A CA 1
ATOM 737 C C . LYS A 1 96 ? -16.234 19.828 7.059 1 95.81 96 LYS A C 1
ATOM 739 O O . LYS A 1 96 ? -16.484 20.25 8.188 1 95.81 96 LYS A O 1
ATOM 744 N N . PHE A 1 97 ? -15.094 20 6.473 1 96.75 97 PHE A N 1
ATOM 745 C CA . PHE A 1 97 ? -13.992 20.625 7.191 1 96.75 97 PHE A CA 1
ATOM 746 C C . PHE A 1 97 ? -12.938 21.141 6.223 1 96.75 97 PHE A C 1
ATOM 748 O O . PHE A 1 97 ? -13 20.859 5.023 1 96.75 97 PHE A O 1
ATOM 755 N N . SER A 1 98 ? -12.039 21.984 6.723 1 97.06 98 SER A N 1
ATOM 756 C CA . SER A 1 98 ? -10.883 22.453 5.961 1 97.06 98 SER A CA 1
ATOM 757 C C . SER A 1 98 ? -9.625 21.688 6.344 1 97.06 98 SER A C 1
ATOM 759 O O . SER A 1 98 ? -9.578 21.031 7.391 1 97.06 98 SER A O 1
ATOM 761 N N . ILE A 1 99 ? -8.633 21.672 5.465 1 98.38 99 ILE A N 1
ATOM 762 C CA . ILE A 1 99 ? -7.371 21 5.746 1 98.38 99 ILE A CA 1
ATOM 763 C C . ILE A 1 99 ? -6.207 21.953 5.543 1 98.38 99 ILE A C 1
ATOM 765 O O . ILE A 1 99 ? -6.18 22.703 4.562 1 98.38 99 ILE A O 1
ATOM 769 N N . ILE A 1 100 ? -5.328 22.031 6.496 1 98.62 100 ILE A N 1
ATOM 770 C CA . ILE A 1 100 ? -4.012 22.641 6.359 1 98.62 100 ILE A CA 1
ATOM 771 C C . ILE A 1 100 ? -2.938 21.547 6.332 1 98.62 100 ILE A C 1
ATOM 773 O O . ILE A 1 100 ? -2.76 20.828 7.309 1 98.62 100 ILE A O 1
ATOM 777 N N . GLY A 1 101 ? -2.264 21.422 5.234 1 98.69 101 GLY A N 1
ATOM 778 C CA . GLY A 1 101 ? -1.217 20.422 5.094 1 98.69 101 GLY A CA 1
ATOM 779 C C . GLY A 1 101 ? 0.145 21.016 4.801 1 98.69 101 GLY A C 1
ATOM 780 O O . GLY A 1 101 ? 0.261 21.938 3.994 1 98.69 101 GLY A O 1
ATOM 781 N N . HIS A 1 102 ? 1.162 20.531 5.453 1 98.44 102 HIS A N 1
ATOM 782 C CA . HIS A 1 102 ? 2.541 20.953 5.211 1 98.44 102 HIS A CA 1
ATOM 783 C C . HIS A 1 102 ? 3.34 19.828 4.555 1 98.44 102 HIS A C 1
ATOM 785 O O . HIS A 1 102 ? 3.381 18.703 5.07 1 98.44 102 HIS A O 1
ATOM 791 N N . SER A 1 103 ? 4.039 20.094 3.414 1 96.62 103 SER A N 1
ATOM 792 C CA . SER A 1 103 ? 4.949 19.156 2.77 1 96.62 103 SER A CA 1
ATOM 793 C C . SER A 1 103 ? 4.277 17.797 2.539 1 96.62 103 SER A C 1
ATOM 795 O O . SER A 1 103 ? 3.229 17.734 1.896 1 96.62 103 SER A O 1
ATOM 797 N N . MET A 1 104 ? 4.652 16.75 3.156 1 97.31 104 MET A N 1
ATOM 798 C CA . MET A 1 104 ? 4.012 15.438 3.031 1 97.31 104 MET A CA 1
ATOM 799 C C . MET A 1 104 ? 2.537 15.516 3.414 1 97.31 104 MET A C 1
ATOM 801 O O . MET A 1 104 ? 1.689 14.898 2.77 1 97.31 104 MET A O 1
ATOM 805 N N . GLY A 1 105 ? 2.246 16.25 4.48 1 98.62 105 GLY A N 1
ATOM 806 C CA . GLY A 1 105 ? 0.862 16.469 4.875 1 98.62 105 GLY A CA 1
ATOM 807 C C . GLY A 1 105 ? 0.03 17.125 3.795 1 98.62 105 GLY A C 1
ATOM 808 O O . GLY A 1 105 ? -1.171 16.875 3.684 1 98.62 105 GLY A O 1
ATOM 809 N N . ALA A 1 106 ? 0.667 17.984 3.031 1 97.25 106 ALA A N 1
ATOM 810 C CA . ALA A 1 106 ? -0.017 18.641 1.913 1 97.25 106 ALA A CA 1
ATOM 811 C C . ALA A 1 106 ? -0.359 17.625 0.823 1 97.25 106 ALA A C 1
ATOM 813 O O . ALA A 1 106 ? -1.433 17.688 0.218 1 97.25 106 ALA A O 1
ATOM 814 N N . HIS A 1 107 ? 0.571 16.703 0.565 1 95.94 107 HIS A N 1
ATOM 815 C CA . HIS A 1 107 ? 0.303 15.656 -0.42 1 95.94 107 HIS A CA 1
ATOM 816 C C . HIS A 1 107 ? -0.862 14.773 0.015 1 95.94 107 HIS A C 1
ATOM 818 O O . HIS A 1 107 ? -1.719 14.422 -0.8 1 95.94 107 HIS A O 1
ATOM 824 N N . ILE A 1 108 ? -0.856 14.422 1.278 1 98.44 108 ILE A N 1
ATOM 825 C CA . ILE A 1 108 ? -1.936 13.625 1.847 1 98.44 108 ILE A CA 1
ATOM 826 C C . ILE A 1 108 ? -3.256 14.383 1.732 1 98.44 108 ILE A C 1
ATOM 828 O O . ILE A 1 108 ? -4.258 13.828 1.277 1 98.44 108 ILE A O 1
ATOM 832 N N . ALA A 1 109 ? -3.225 15.656 2.066 1 98.31 109 ALA A N 1
ATOM 833 C CA . ALA A 1 109 ? -4.41 16.516 2.01 1 98.31 109 ALA A CA 1
ATOM 834 C C . ALA A 1 109 ? -4.918 16.641 0.577 1 98.31 109 ALA A C 1
ATOM 836 O O . ALA A 1 109 ? -6.129 16.609 0.337 1 98.31 109 ALA A O 1
ATOM 837 N N . GLY A 1 110 ? -3.984 16.844 -0.297 1 96.06 110 GLY A N 1
ATOM 838 C CA . GLY A 1 110 ? -4.344 16.938 -1.701 1 96.06 110 GLY A CA 1
ATOM 839 C C . GLY A 1 110 ? -5.047 15.711 -2.232 1 96.06 110 GLY A C 1
ATOM 840 O O . GLY A 1 110 ? -6.09 15.812 -2.883 1 96.06 110 GLY A O 1
ATOM 841 N N . MET A 1 111 ? -4.512 14.586 -1.977 1 97.12 111 MET A N 1
ATOM 842 C CA . MET A 1 111 ? -5.129 13.344 -2.424 1 97.12 111 MET A CA 1
ATOM 843 C C . MET A 1 111 ? -6.477 13.125 -1.748 1 97.12 111 MET A C 1
ATOM 845 O O . MET A 1 111 ? -7.449 12.734 -2.398 1 97.12 111 MET A O 1
ATOM 849 N N . PHE A 1 1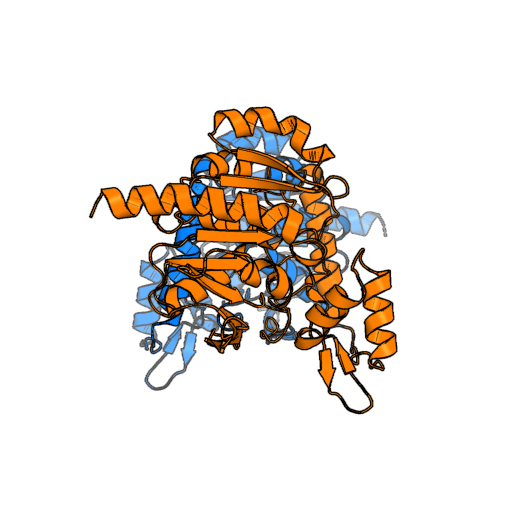12 ? -6.555 13.367 -0.449 1 98.56 112 PHE A N 1
ATOM 850 C CA . PHE A 1 112 ? -7.812 13.242 0.275 1 98.56 112 PHE A CA 1
ATOM 851 C C . PHE A 1 112 ? -8.891 14.109 -0.359 1 98.56 112 PHE A C 1
ATOM 853 O O . PHE A 1 112 ? -10.023 13.656 -0.563 1 98.56 112 PHE A O 1
ATOM 860 N N . SER A 1 113 ? -8.516 15.328 -0.706 1 97.06 113 SER A N 1
ATOM 861 C CA . SER A 1 113 ? -9.461 16.281 -1.266 1 97.06 113 SER A CA 1
ATOM 862 C C . SER A 1 113 ? -9.953 15.844 -2.643 1 97.06 113 SER A C 1
ATOM 864 O O . SER A 1 113 ? -11.07 16.156 -3.043 1 97.06 113 SER A O 1
ATOM 866 N N . ALA A 1 114 ? -9.086 15.156 -3.338 1 96.06 114 ALA A N 1
ATOM 867 C CA . ALA A 1 114 ? -9.484 14.617 -4.641 1 96.06 114 ALA A CA 1
ATOM 868 C C . ALA A 1 114 ? -10.422 13.422 -4.48 1 96.06 114 ALA A C 1
ATOM 870 O O . ALA A 1 114 ? -11.344 13.242 -5.273 1 96.06 114 ALA A O 1
ATOM 871 N N . LEU A 1 115 ? -10.227 12.617 -3.443 1 97.75 115 LEU A N 1
ATOM 872 C CA . LEU A 1 115 ? -11.008 11.398 -3.227 1 97.75 115 LEU A CA 1
ATOM 873 C C . LEU A 1 115 ? -12.344 11.719 -2.568 1 97.75 115 LEU A C 1
ATOM 875 O O . LEU A 1 115 ? -13.344 11.047 -2.828 1 97.75 115 LEU A O 1
ATOM 879 N N . TYR A 1 116 ? -12.297 12.688 -1.702 1 98 116 TYR A N 1
ATOM 880 C CA . TYR A 1 116 ? -1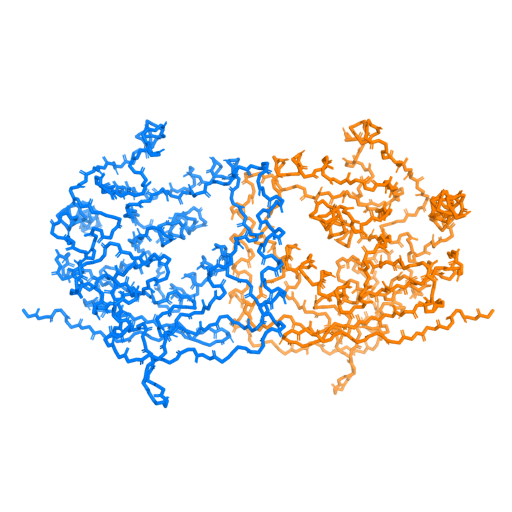3.477 13.062 -0.93 1 98 116 TYR A CA 1
ATOM 881 C C . TYR A 1 116 ? -13.75 14.555 -1.042 1 98 116 TYR A C 1
ATOM 883 O O . TYR A 1 116 ? -13.773 15.266 -0.035 1 98 116 TYR A O 1
ATOM 891 N N . PRO A 1 117 ? -14.039 15.023 -2.225 1 96.5 117 PRO A N 1
ATOM 892 C CA . PRO A 1 117 ? -14.18 16.469 -2.422 1 96.5 117 PRO A CA 1
ATOM 893 C C . PRO A 1 117 ? -15.359 17.047 -1.648 1 96.5 117 PRO A C 1
ATOM 895 O O . PRO A 1 117 ? -15.32 18.219 -1.245 1 96.5 117 PRO A O 1
ATOM 898 N N . GLU A 1 118 ? -16.359 16.266 -1.39 1 96.69 118 GLU A N 1
ATOM 899 C CA . GLU A 1 118 ? -17.562 16.734 -0.71 1 96.69 118 GLU A CA 1
ATOM 900 C C . GLU A 1 118 ? -17.297 17.031 0.763 1 96.69 118 GLU A C 1
ATOM 902 O O . GLU A 1 118 ? -18.062 17.734 1.417 1 96.69 118 GLU A O 1
ATOM 907 N N . MET A 1 119 ? -16.203 16.547 1.268 1 97.44 119 MET A N 1
ATOM 908 C CA . MET A 1 119 ? -15.914 16.672 2.693 1 97.44 119 MET A CA 1
ATOM 909 C C . MET A 1 119 ? -15.008 17.859 2.965 1 97.44 119 MET A C 1
ATOM 911 O O . MET A 1 119 ? -14.883 18.312 4.109 1 97.44 119 MET A O 1
ATOM 915 N N . VAL A 1 120 ? -14.352 18.375 1.953 1 96.75 120 VAL A N 1
ATOM 916 C CA . VAL A 1 120 ? -13.312 19.375 2.182 1 96.75 120 VAL A CA 1
ATOM 917 C C . VAL A 1 120 ? -13.805 20.75 1.728 1 96.75 120 VAL A C 1
ATOM 919 O O . VAL A 1 120 ? -14.141 20.938 0.556 1 96.75 120 VAL A O 1
ATOM 922 N N . ASP A 1 121 ? -13.797 21.656 2.619 1 94.25 121 ASP A N 1
ATOM 923 C CA . ASP A 1 121 ? -14.273 23 2.354 1 94.25 121 ASP A CA 1
ATOM 924 C C . ASP A 1 121 ? -13.164 23.875 1.786 1 94.25 121 ASP A C 1
ATOM 926 O O . ASP A 1 121 ? -13.391 24.672 0.874 1 94.25 121 ASP A O 1
ATOM 930 N N . ALA A 1 122 ? -12.07 23.828 2.359 1 94.44 122 ALA A N 1
ATOM 931 C CA . ALA A 1 122 ? -10.906 24.609 1.956 1 94.44 122 ALA A CA 1
ATOM 932 C C . ALA A 1 122 ? -9.617 23.812 2.162 1 94.44 122 ALA A C 1
ATOM 934 O O . ALA A 1 122 ? -9.516 23.016 3.092 1 94.44 122 ALA A O 1
ATOM 935 N N . LEU A 1 123 ? -8.68 24.047 1.285 1 95.75 123 LEU A N 1
ATOM 936 C CA . LEU A 1 123 ? -7.41 23.328 1.314 1 95.75 123 LEU A CA 1
ATOM 937 C C . LEU A 1 123 ? -6.238 24.297 1.301 1 95.75 123 LEU A C 1
ATOM 939 O O . LEU A 1 123 ? -6.105 25.109 0.379 1 95.75 123 LEU A O 1
ATOM 943 N N . VAL A 1 124 ? -5.465 24.281 2.34 1 96.75 124 VAL A N 1
ATOM 944 C CA . VAL A 1 124 ? -4.254 25.094 2.432 1 96.75 124 VAL A CA 1
ATOM 945 C C . VAL A 1 124 ? -3.021 24.203 2.338 1 96.75 124 VAL A C 1
ATOM 947 O O . VAL A 1 124 ? -2.859 23.281 3.129 1 96.75 124 VAL A O 1
ATOM 950 N N . LEU A 1 125 ? -2.188 24.438 1.408 1 96.25 125 LEU A N 1
ATOM 951 C CA . LEU A 1 125 ? -0.944 23.703 1.211 1 96.25 125 LEU A CA 1
ATOM 952 C C . LEU A 1 125 ? 0.263 24.562 1.548 1 96.25 125 LEU A C 1
ATOM 954 O O . LEU A 1 125 ? 0.476 25.609 0.925 1 96.25 125 LEU A O 1
ATOM 958 N N . LEU A 1 126 ? 0.994 24.141 2.543 1 97.31 126 LEU A N 1
ATOM 959 C CA . LEU A 1 126 ? 2.154 24.891 3.012 1 97.31 126 LEU A CA 1
ATOM 960 C C . LEU A 1 126 ? 3.443 24.312 2.432 1 97.31 126 LEU A C 1
ATOM 962 O O . LEU A 1 126 ? 3.812 23.172 2.738 1 97.31 126 LEU A O 1
ATOM 966 N N . ASP A 1 127 ? 4.16 25.078 1.604 1 94.88 127 ASP A N 1
ATOM 967 C CA . ASP A 1 127 ? 5.406 24.781 0.907 1 94.88 127 ASP A CA 1
ATOM 968 C C . ASP A 1 127 ? 5.367 23.391 0.271 1 94.88 127 ASP A C 1
ATOM 970 O O . ASP A 1 127 ? 6.25 22.562 0.513 1 94.88 127 ASP A O 1
ATOM 974 N N . ALA A 1 128 ? 4.355 23.172 -0.559 1 92.06 128 ALA A N 1
ATOM 975 C CA . ALA A 1 128 ? 4.148 21.891 -1.221 1 92.06 128 ALA A CA 1
ATOM 976 C C . ALA A 1 128 ? 3.256 22.047 -2.449 1 92.06 128 ALA A C 1
ATOM 978 O O . ALA A 1 128 ? 2.521 23.031 -2.57 1 92.06 128 ALA A O 1
ATOM 979 N N . LYS A 1 129 ? 3.498 21.062 -3.312 1 86.94 129 LYS A N 1
ATOM 980 C CA . LYS A 1 129 ? 2.498 20.812 -4.344 1 86.94 129 LYS A CA 1
ATOM 981 C C . LYS A 1 129 ? 1.437 19.828 -3.854 1 86.94 129 LYS A C 1
ATOM 983 O O . LYS A 1 129 ? 1.658 19.109 -2.883 1 86.94 129 LYS A O 1
ATOM 988 N N . GLN A 1 130 ? 0.307 19.953 -4.523 1 86.31 130 GLN A N 1
ATOM 989 C CA . GLN A 1 130 ? -0.758 19.016 -4.152 1 86.31 130 GLN A CA 1
ATOM 990 C C . GLN A 1 130 ? -0.348 17.578 -4.418 1 86.31 130 GLN A C 1
ATOM 992 O O . GLN A 1 130 ? -0.622 16.688 -3.609 1 86.31 130 GLN A O 1
ATOM 997 N N . PHE A 1 131 ? 0.306 17.359 -5.574 1 87.44 131 PHE A N 1
ATOM 998 C CA . PHE A 1 131 ? 0.76 16.016 -5.941 1 87.44 131 PHE A CA 1
ATOM 999 C C . PHE A 1 131 ? 2.248 16.031 -6.277 1 87.44 131 PHE A C 1
ATOM 1001 O O . PHE A 1 131 ? 2.711 16.859 -7.051 1 87.44 131 PHE A O 1
ATOM 1008 N N . VAL A 1 132 ? 2.885 15.133 -5.617 1 86.06 132 VAL A N 1
ATOM 1009 C CA . VAL A 1 132 ? 4.262 14.859 -6.023 1 86.06 132 VAL A CA 1
ATOM 1010 C C . VAL A 1 132 ? 4.289 13.703 -7.016 1 86.06 132 VAL A C 1
ATOM 1012 O O . VAL A 1 132 ? 4.004 12.555 -6.652 1 86.06 132 VAL A O 1
ATOM 1015 N N . VAL A 1 133 ? 4.668 14.078 -8.188 1 89.5 133 VAL A N 1
ATOM 1016 C CA . VAL A 1 133 ? 4.641 13.102 -9.266 1 89.5 133 VAL A CA 1
ATOM 1017 C C . VAL A 1 133 ? 6.012 12.445 -9.406 1 89.5 133 VAL A C 1
ATOM 1019 O O . VAL A 1 133 ? 7.043 13.117 -9.328 1 89.5 133 VAL A O 1
ATOM 1022 N N . THR A 1 134 ? 5.969 11.148 -9.586 1 91 134 THR A N 1
ATOM 1023 C CA . THR A 1 134 ? 7.188 10.398 -9.883 1 91 134 THR A CA 1
ATOM 1024 C C . THR A 1 134 ? 7.293 10.117 -11.375 1 91 134 THR A C 1
ATOM 1026 O O . THR A 1 134 ? 6.332 9.648 -12 1 91 134 THR A O 1
ATOM 1029 N N . ASP A 1 135 ? 8.5 10.43 -11.844 1 91.06 135 ASP A N 1
ATOM 1030 C CA . ASP A 1 135 ? 8.766 10.039 -13.227 1 91.06 135 ASP A CA 1
ATOM 1031 C C . ASP A 1 135 ? 8.57 8.531 -13.414 1 91.06 135 ASP A C 1
ATOM 1033 O O . ASP A 1 135 ? 9.156 7.73 -12.688 1 91.06 135 ASP A O 1
ATOM 1037 N N . ALA A 1 136 ? 7.781 8.227 -14.414 1 89.75 136 ALA A N 1
ATOM 1038 C CA . ALA A 1 136 ? 7.449 6.82 -14.656 1 89.75 136 ALA A CA 1
ATOM 1039 C C . ALA A 1 136 ? 8.711 5.98 -14.828 1 89.75 136 ALA A C 1
ATOM 1041 O O . ALA A 1 136 ? 8.75 4.816 -14.43 1 89.75 136 ALA A O 1
ATOM 1042 N N . SER A 1 137 ? 9.766 6.508 -15.406 1 92 137 SER A N 1
ATOM 1043 C CA . SER A 1 137 ? 11 5.785 -15.664 1 92 137 SER A CA 1
ATOM 1044 C C . SER A 1 137 ? 11.727 5.453 -14.359 1 92 137 SER A C 1
ATOM 1046 O O . SER A 1 137 ? 12.609 4.594 -14.336 1 92 137 SER A O 1
ATOM 1048 N N . LYS A 1 138 ? 11.32 6.117 -13.266 1 94.75 138 LYS A N 1
ATOM 1049 C CA . LYS A 1 138 ? 11.992 5.926 -11.984 1 94.75 138 LYS A CA 1
ATOM 1050 C C . LYS A 1 138 ? 11.156 5.059 -11.047 1 94.75 138 LYS A C 1
ATOM 1052 O O . LYS A 1 138 ? 11.602 4.711 -9.953 1 94.75 138 LYS A O 1
ATOM 1057 N N . THR A 1 139 ? 10 4.676 -11.492 1 94.06 139 THR A N 1
ATOM 1058 C CA . THR A 1 139 ? 9.047 3.986 -10.625 1 94.06 139 THR A CA 1
ATOM 1059 C C . THR A 1 139 ? 9.586 2.615 -10.219 1 94.06 139 THR A C 1
ATOM 1061 O O . THR A 1 139 ? 9.562 2.258 -9.039 1 94.06 139 THR A O 1
ATOM 1064 N N . ALA A 1 140 ? 10.141 1.867 -11.195 1 95.31 140 ALA A N 1
ATOM 1065 C CA . ALA A 1 140 ? 10.641 0.525 -10.898 1 95.31 140 ALA A CA 1
ATOM 1066 C C . ALA A 1 140 ? 11.805 0.575 -9.914 1 95.31 140 ALA A C 1
ATOM 1068 O O . ALA A 1 140 ? 11.852 -0.194 -8.953 1 95.31 140 ALA A O 1
ATOM 1069 N N . SER A 1 141 ? 12.734 1.477 -10.148 1 96.56 141 SER A N 1
ATOM 1070 C CA . SER A 1 141 ? 13.914 1.574 -9.289 1 96.56 141 SER A CA 1
ATOM 1071 C C . SER A 1 141 ? 13.531 2.027 -7.883 1 96.56 141 SER A C 1
ATOM 1073 O O . SER A 1 141 ? 14.094 1.549 -6.895 1 96.56 141 SER A O 1
ATOM 1075 N N . LYS A 1 142 ? 12.586 2.941 -7.801 1 96.88 142 LYS A N 1
ATOM 1076 C CA . LYS A 1 142 ? 12.133 3.414 -6.496 1 96.88 142 LYS A CA 1
ATOM 1077 C C . LYS A 1 142 ? 11.438 2.301 -5.719 1 96.88 142 LYS A C 1
ATOM 1079 O O . LYS A 1 142 ? 11.703 2.104 -4.531 1 96.88 142 LYS A O 1
ATOM 1084 N N . MET A 1 143 ? 10.57 1.596 -6.414 1 97.75 143 MET A N 1
ATOM 1085 C CA . MET A 1 143 ? 9.844 0.492 -5.789 1 97.75 143 MET A CA 1
ATOM 1086 C C . MET A 1 143 ? 10.812 -0.574 -5.285 1 97.75 143 MET A C 1
ATOM 1088 O O . MET A 1 143 ? 10.719 -1.01 -4.137 1 97.75 143 MET A O 1
ATOM 1092 N N . ARG A 1 144 ? 11.766 -0.969 -6.109 1 98.44 144 ARG A N 1
ATOM 1093 C CA . ARG A 1 144 ? 12.773 -1.961 -5.734 1 98.44 144 ARG A CA 1
ATOM 1094 C C . ARG A 1 144 ? 13.562 -1.503 -4.512 1 98.44 144 ARG A C 1
ATOM 1096 O O . ARG A 1 144 ? 13.773 -2.275 -3.576 1 98.44 144 ARG A O 1
ATOM 1103 N N . GLN A 1 145 ? 13.992 -0.281 -4.543 1 98.62 145 GLN A N 1
ATOM 1104 C CA . GLN A 1 145 ? 14.781 0.249 -3.436 1 98.62 145 GLN A CA 1
ATOM 1105 C C . GLN A 1 145 ? 13.992 0.191 -2.127 1 98.62 145 GLN A C 1
ATOM 1107 O O . GLN A 1 145 ? 14.531 -0.216 -1.095 1 98.62 145 GLN A O 1
ATOM 1112 N N . GLY A 1 146 ? 12.734 0.65 -2.176 1 98.62 146 GLY A N 1
ATOM 1113 C CA . GLY A 1 146 ? 11.906 0.591 -0.985 1 98.62 146 GLY A CA 1
ATOM 1114 C C . GLY A 1 146 ? 11.727 -0.818 -0.453 1 98.62 146 GLY A C 1
ATOM 1115 O O . GLY A 1 146 ? 11.805 -1.046 0.756 1 98.62 146 GLY A O 1
ATOM 1116 N N . MET A 1 147 ? 11.484 -1.778 -1.345 1 98.56 147 MET A N 1
ATOM 1117 C CA . MET A 1 147 ? 11.305 -3.172 -0.951 1 98.56 147 MET A CA 1
ATOM 1118 C C . MET A 1 147 ? 12.586 -3.738 -0.347 1 98.56 147 MET A C 1
ATOM 1120 O O . MET A 1 147 ? 12.547 -4.414 0.683 1 98.56 147 MET A O 1
ATOM 1124 N N . ASP A 1 148 ? 13.703 -3.434 -0.964 1 98.44 148 ASP A N 1
ATOM 1125 C CA . ASP A 1 148 ? 14.984 -3.924 -0.471 1 98.44 148 ASP A CA 1
ATOM 1126 C C . ASP A 1 148 ? 15.312 -3.326 0.895 1 98.44 148 ASP A C 1
ATOM 1128 O O . ASP A 1 148 ? 15.828 -4.02 1.775 1 98.44 148 ASP A O 1
ATOM 1132 N N . GLU A 1 149 ? 15.039 -2.043 1.053 1 98.38 149 GLU A N 1
ATOM 1133 C CA . GLU A 1 149 ? 15.258 -1.398 2.346 1 98.38 149 GLU A CA 1
ATOM 1134 C C . GLU A 1 149 ? 14.422 -2.061 3.439 1 98.38 149 GLU A C 1
ATOM 1136 O O . GLU A 1 149 ? 14.906 -2.281 4.551 1 98.38 149 GLU A O 1
ATOM 1141 N N . MET A 1 150 ? 13.164 -2.408 3.154 1 98.06 150 MET A N 1
ATOM 1142 C CA . MET A 1 150 ? 12.297 -3.08 4.113 1 98.06 150 MET A CA 1
ATOM 1143 C C . MET A 1 150 ? 12.852 -4.449 4.492 1 98.06 150 MET A C 1
ATOM 1145 O O . MET A 1 150 ? 12.953 -4.777 5.676 1 98.06 150 MET A O 1
ATOM 1149 N N . ILE A 1 151 ? 13.219 -5.203 3.475 1 96.62 151 ILE A N 1
ATOM 1150 C CA . ILE A 1 151 ? 13.688 -6.566 3.695 1 96.62 151 ILE A CA 1
ATOM 1151 C C . ILE A 1 151 ? 14.992 -6.543 4.492 1 96.62 151 ILE A C 1
ATOM 1153 O O . ILE A 1 151 ? 15.18 -7.355 5.402 1 96.62 151 ILE A O 1
ATOM 1157 N N . GLN A 1 152 ? 15.867 -5.582 4.172 1 96.19 152 GLN A N 1
ATOM 1158 C CA . GLN A 1 152 ? 17.109 -5.43 4.93 1 96.19 152 GLN A CA 1
ATOM 1159 C C . GLN A 1 152 ? 16.812 -5.016 6.371 1 96.19 152 GLN A C 1
ATOM 1161 O O . GLN A 1 152 ? 17.453 -5.512 7.305 1 96.19 152 GLN A O 1
ATOM 1166 N N . PHE A 1 153 ? 15.93 -4.109 6.609 1 96.75 153 PHE A N 1
ATOM 1167 C CA . PHE A 1 153 ? 15.516 -3.643 7.93 1 96.75 153 PHE A CA 1
ATOM 1168 C C . PHE A 1 153 ? 15 -4.801 8.773 1 96.75 153 PHE A C 1
ATOM 1170 O O . PHE A 1 153 ? 15.273 -4.867 9.977 1 96.75 153 PHE A O 1
ATOM 1177 N N . GLU A 1 154 ? 14.211 -5.711 8.125 1 95.75 154 GLU A N 1
ATOM 1178 C CA . GLU A 1 154 ? 13.578 -6.832 8.812 1 95.75 154 GLU A CA 1
ATOM 1179 C C . GLU A 1 154 ? 14.617 -7.832 9.312 1 95.75 154 GLU A C 1
ATOM 1181 O O . GLU A 1 154 ? 14.344 -8.625 10.211 1 95.75 154 GLU A O 1
ATOM 1186 N N . LYS A 1 155 ? 15.758 -7.789 8.703 1 92.94 155 LYS A N 1
ATOM 1187 C CA . LYS A 1 155 ? 16.812 -8.734 9.078 1 92.94 155 LYS A CA 1
ATOM 1188 C C . LYS A 1 155 ? 17.656 -8.195 10.227 1 92.94 155 LYS A C 1
ATOM 1190 O O . LYS A 1 155 ? 18.391 -8.945 10.875 1 92.94 155 LYS A O 1
ATOM 1195 N N . LEU A 1 156 ? 17.562 -6.957 10.375 1 85 156 LEU A N 1
ATOM 1196 C CA . LEU A 1 156 ? 18.422 -6.32 11.359 1 85 156 LEU A CA 1
ATOM 1197 C C . LEU A 1 156 ? 17.766 -6.305 12.734 1 85 156 LEU A C 1
ATOM 1199 O O . LEU A 1 156 ? 16.547 -6.109 12.844 1 85 156 LEU A O 1
ATOM 1203 N N . SER A 1 157 ? 18.453 -6.816 13.586 1 75.44 157 SER A N 1
ATOM 1204 C CA . SER A 1 157 ? 18.047 -6.621 14.969 1 75.44 157 SER A CA 1
ATOM 1205 C C . SER A 1 157 ? 18.438 -5.246 15.484 1 75.44 157 SER A C 1
ATOM 1207 O O . SER A 1 157 ? 19.625 -5 15.758 1 75.44 157 SER A O 1
ATOM 1209 N N . ARG A 1 158 ? 17.719 -4.355 15.289 1 70.38 158 ARG A N 1
ATOM 1210 C CA . ARG A 1 158 ? 18.219 -3.037 15.656 1 70.38 158 ARG A CA 1
ATOM 1211 C C . ARG A 1 158 ? 17.703 -2.609 17.016 1 70.38 158 ARG A C 1
ATOM 1213 O O . ARG A 1 158 ? 16.5 -2.752 17.312 1 70.38 158 ARG A O 1
ATOM 1220 N N . LYS A 1 159 ? 18.688 -2.365 17.797 1 77.94 159 LYS A N 1
ATOM 1221 C CA . LYS A 1 159 ? 18.406 -1.683 19.062 1 77.94 159 LYS A CA 1
ATOM 1222 C C . LYS A 1 159 ? 18.172 -0.192 18.828 1 77.94 159 LYS A C 1
ATOM 1224 O O . LYS A 1 159 ? 18.828 0.431 18 1 77.94 159 LYS A O 1
ATOM 1229 N N . LYS A 1 160 ? 17.141 0.369 19.484 1 85.06 160 LYS A N 1
ATOM 1230 C CA . LYS A 1 160 ? 16.875 1.804 19.406 1 85.06 160 LYS A CA 1
ATOM 1231 C C . LYS A 1 160 ? 18.078 2.605 19.922 1 85.06 160 LYS A C 1
ATOM 1233 O O . LYS A 1 160 ? 18.641 2.277 20.969 1 85.06 160 LYS A O 1
ATOM 1238 N N . LYS A 1 161 ? 18.484 3.541 19.188 1 92.44 161 LYS A N 1
ATOM 1239 C CA . LYS A 1 161 ? 19.547 4.449 19.625 1 92.44 161 LYS A CA 1
ATOM 1240 C C . LYS A 1 161 ? 19.062 5.348 20.766 1 92.44 161 LYS A C 1
ATOM 1242 O O . LYS A 1 161 ? 17.953 5.879 20.719 1 92.44 161 LYS A O 1
ATOM 1247 N N . VAL A 1 162 ? 19.859 5.441 21.766 1 96.88 162 VAL A N 1
ATOM 1248 C CA . VAL A 1 162 ? 19.531 6.25 22.938 1 96.88 162 VAL A CA 1
ATOM 1249 C C . VAL A 1 162 ? 20.359 7.531 22.922 1 96.88 162 VAL A C 1
ATOM 1251 O O . VAL A 1 162 ? 21.578 7.492 22.688 1 96.88 162 VAL A O 1
ATOM 1254 N N . TYR A 1 163 ? 19.719 8.617 23.188 1 98.06 163 TYR A N 1
ATOM 1255 C CA . TYR A 1 163 ? 20.344 9.93 23.172 1 98.06 163 TYR A CA 1
ATOM 1256 C C . TYR A 1 163 ? 20.062 10.672 24.484 1 98.06 163 TYR A C 1
ATOM 1258 O O . TYR A 1 163 ? 19.047 10.43 25.141 1 98.06 163 TYR A O 1
ATOM 1266 N N . THR A 1 164 ? 20.984 11.539 24.797 1 98.25 164 THR A N 1
ATOM 1267 C CA . THR A 1 164 ? 20.578 12.602 25.703 1 98.25 164 THR A CA 1
ATOM 1268 C C . THR A 1 164 ? 19.656 13.586 24.984 1 98.25 164 THR A C 1
ATOM 1270 O O . THR A 1 164 ? 19.625 13.641 23.75 1 98.25 164 THR A O 1
ATOM 1273 N N . TYR A 1 165 ? 18.922 14.305 25.766 1 98.06 165 TYR A N 1
ATOM 1274 C CA . TYR A 1 165 ? 18.062 15.305 25.156 1 98.06 165 TYR A CA 1
ATOM 1275 C C . TYR A 1 165 ? 18.859 16.266 24.281 1 98.06 165 TYR A C 1
ATOM 1277 O O . TYR A 1 165 ? 18.438 16.578 23.156 1 98.06 165 TYR A O 1
ATOM 1285 N N . GLU A 1 166 ? 19.984 16.719 24.734 1 98.25 166 GLU A N 1
ATOM 1286 C CA . GLU A 1 166 ? 20.828 17.672 24.016 1 98.25 166 GLU A CA 1
ATOM 1287 C C . GLU A 1 166 ? 21.312 17.094 22.688 1 98.25 166 GLU A C 1
ATOM 1289 O O . GLU A 1 166 ? 21.328 17.797 21.672 1 98.25 166 GLU A O 1
ATOM 1294 N N . LYS A 1 167 ? 21.703 15.875 22.719 1 98.31 167 LYS A N 1
ATOM 1295 C CA . LYS A 1 167 ? 22.188 15.234 21.5 1 98.31 167 LYS A CA 1
ATOM 1296 C C . LYS A 1 167 ? 21.047 15.039 20.5 1 98.31 167 LYS A C 1
ATOM 1298 O O . LYS A 1 167 ? 21.266 15.156 19.297 1 98.31 167 LYS A O 1
ATOM 1303 N N . ALA A 1 168 ? 19.891 14.672 21.047 1 98.31 168 ALA A N 1
ATOM 1304 C CA . ALA A 1 168 ? 18.719 14.562 20.188 1 98.31 168 ALA A CA 1
ATOM 1305 C C . ALA A 1 168 ? 18.391 15.898 19.531 1 98.31 168 ALA A C 1
ATOM 1307 O O . ALA A 1 168 ? 18.094 15.961 18.344 1 98.31 168 ALA A O 1
ATOM 1308 N N . LEU A 1 169 ? 18.422 16.938 20.344 1 98.38 169 LEU A N 1
ATOM 1309 C CA . LEU A 1 169 ? 18.172 18.281 19.828 1 98.38 169 LEU A CA 1
ATOM 1310 C C . LEU A 1 169 ? 19.172 18.656 18.766 1 98.38 169 LEU A C 1
ATOM 1312 O O . LEU A 1 169 ? 18.797 19.172 17.703 1 98.38 169 LEU A O 1
ATOM 1316 N N . GLU A 1 170 ? 20.453 18.375 18.953 1 98.25 170 GLU A N 1
ATOM 1317 C CA . GLU A 1 170 ? 21.516 18.656 18 1 98.25 170 GLU A CA 1
ATOM 1318 C C . GLU A 1 170 ? 21.297 17.906 16.688 1 98.25 170 GLU A C 1
ATOM 1320 O O . GLU A 1 170 ? 21.484 18.469 15.602 1 98.25 170 GLU A O 1
ATOM 1325 N N . ARG A 1 171 ? 20.953 16.719 16.859 1 97.5 171 ARG A N 1
ATOM 1326 C CA . ARG A 1 171 ? 20.719 15.898 15.672 1 97.5 171 ARG A CA 1
ATOM 1327 C C . ARG A 1 171 ? 19.578 16.469 14.828 1 97.5 171 ARG A C 1
ATOM 1329 O O . ARG A 1 171 ? 19.688 16.531 13.602 1 97.5 171 ARG A O 1
ATOM 1336 N N . LEU A 1 172 ? 18.5 16.828 15.508 1 97.56 172 LEU A N 1
ATOM 1337 C CA . LEU A 1 172 ? 17.359 17.375 14.789 1 97.56 172 LEU A CA 1
ATOM 1338 C C . LEU A 1 172 ? 17.719 18.703 14.117 1 97.56 172 LEU A C 1
ATOM 1340 O O . LEU A 1 172 ? 17.344 18.938 12.961 1 97.56 172 LEU A O 1
ATOM 1344 N N . LEU A 1 173 ? 18.469 19.516 14.781 1 97.62 173 LEU A N 1
ATOM 1345 C CA . LEU A 1 173 ? 18.875 20.812 14.242 1 97.62 173 LEU A CA 1
ATOM 1346 C C . LEU A 1 173 ? 19.812 20.641 13.055 1 97.62 173 LEU A C 1
ATOM 1348 O O . LEU A 1 173 ? 19.797 21.453 12.125 1 97.62 173 LEU A O 1
ATOM 1352 N N . ALA A 1 174 ? 20.594 19.594 13 1 96.38 174 ALA A N 1
ATOM 1353 C CA . ALA A 1 174 ? 21.531 19.312 11.914 1 96.38 174 ALA A CA 1
ATOM 1354 C C . ALA A 1 174 ? 20.797 18.781 10.688 1 96.38 174 ALA A C 1
ATOM 1356 O O . ALA A 1 174 ? 21.266 18.953 9.555 1 96.38 174 ALA A O 1
ATOM 1357 N N . ALA A 1 175 ? 19.719 18.188 10.93 1 92.69 175 ALA A N 1
ATOM 1358 C CA . ALA A 1 175 ? 19 17.484 9.859 1 92.69 175 ALA A CA 1
ATOM 1359 C C . ALA A 1 175 ? 18.062 18.422 9.117 1 92.69 175 ALA A C 1
ATOM 1361 O O . ALA A 1 175 ? 17.656 18.141 7.992 1 92.69 175 ALA A O 1
ATOM 1362 N N . SER A 1 176 ? 17.641 19.516 9.711 1 89.06 176 SER A N 1
ATOM 1363 C CA . SER A 1 176 ? 16.609 20.391 9.133 1 89.06 176 SER A CA 1
ATOM 1364 C C . SER A 1 176 ? 16.844 21.844 9.531 1 89.06 176 SER A C 1
ATOM 1366 O O . SER A 1 176 ? 17.391 22.125 10.602 1 89.06 176 SER A O 1
ATOM 1368 N N . PRO A 1 177 ? 16.375 22.75 8.656 1 92.12 177 PRO A N 1
ATOM 1369 C CA . PRO A 1 177 ? 16.516 24.172 9 1 92.12 177 PRO A CA 1
ATOM 1370 C C . PRO A 1 177 ? 15.477 24.641 10.016 1 92.12 177 PRO A C 1
ATOM 1372 O O . PRO A 1 177 ? 14.656 25.516 9.703 1 92.12 177 PRO A O 1
ATOM 1375 N N . LEU A 1 178 ? 15.594 24.203 11.195 1 97.31 178 LEU A N 1
ATOM 1376 C CA . LEU A 1 178 ? 14.711 24.562 12.297 1 97.31 178 LEU A CA 1
ATOM 1377 C C . LEU A 1 178 ? 15.398 25.531 13.25 1 97.31 178 LEU A C 1
ATOM 1379 O O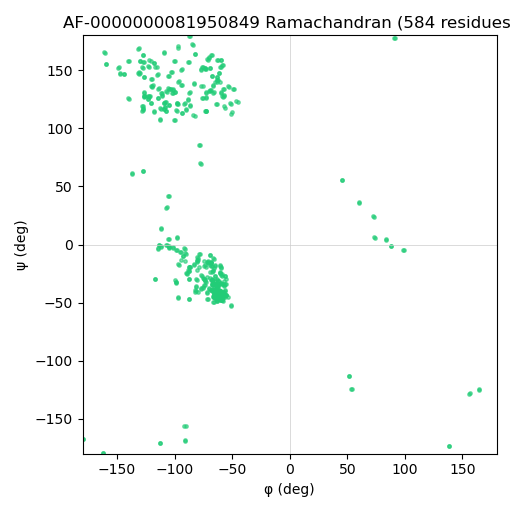 . LEU A 1 178 ? 16.609 25.484 13.438 1 97.31 178 LEU A O 1
ATOM 1383 N N . THR A 1 179 ? 14.586 26.438 13.797 1 97.75 179 THR A N 1
ATOM 1384 C CA . THR A 1 179 ? 15.086 27.172 14.953 1 97.75 179 THR A CA 1
ATOM 1385 C C . THR A 1 179 ? 15.18 26.266 16.172 1 97.75 179 THR A C 1
ATOM 1387 O O . THR A 1 179 ? 14.562 25.203 16.203 1 97.75 179 THR A O 1
ATOM 1390 N N . LYS A 1 180 ? 15.953 26.688 17.125 1 98.06 180 LYS A N 1
ATOM 1391 C CA . LYS A 1 180 ? 16.062 25.922 18.375 1 98.06 180 LYS A CA 1
ATOM 1392 C C . LYS A 1 180 ? 14.695 25.734 19.016 1 98.06 180 LYS A C 1
ATOM 1394 O O . LYS A 1 180 ? 14.359 24.625 19.453 1 98.06 180 LYS A O 1
ATOM 1399 N N . GLN A 1 181 ? 13.922 26.75 19.047 1 98 181 GLN A N 1
ATOM 1400 C CA . GLN A 1 181 ? 12.586 26.688 19.641 1 98 181 GLN A CA 1
ATOM 1401 C C . GLN A 1 181 ? 11.703 25.688 18.891 1 98 181 GLN A C 1
ATOM 1403 O O . GLN A 1 181 ? 10.984 24.906 19.5 1 98 181 GLN A O 1
ATOM 1408 N N . SER A 1 182 ? 11.727 25.75 17.594 1 98.44 182 SER A N 1
ATOM 1409 C CA . SER A 1 182 ? 10.938 24.859 16.766 1 98.44 182 SER A CA 1
ATOM 1410 C C . SER A 1 182 ? 11.336 23.406 16.984 1 98.44 182 SER A C 1
ATOM 1412 O O . SER A 1 182 ? 10.477 22.516 17.062 1 98.44 182 SER A O 1
ATOM 1414 N N . ALA A 1 183 ? 12.648 23.188 17.047 1 98.56 183 ALA A N 1
ATOM 1415 C CA . ALA A 1 183 ? 13.148 21.828 17.297 1 98.56 183 ALA A CA 1
ATOM 1416 C C . ALA A 1 183 ? 12.648 21.312 18.641 1 98.56 183 ALA A C 1
ATOM 1418 O O . ALA A 1 183 ? 12.273 20.141 18.766 1 98.56 183 ALA A O 1
ATOM 1419 N N . GLN A 1 184 ? 12.641 22.188 19.609 1 98.56 184 GLN A N 1
ATOM 1420 C CA . GLN A 1 184 ? 12.172 21.797 20.938 1 98.56 184 GLN A CA 1
ATOM 1421 C C . GLN A 1 184 ? 10.68 21.453 20.906 1 98.56 184 GLN A C 1
ATOM 1423 O O . GLN A 1 184 ? 10.25 20.5 21.562 1 98.56 184 GLN A O 1
ATOM 1428 N N . ILE A 1 185 ? 9.938 22.188 20.172 1 98.25 185 ILE A N 1
ATOM 1429 C CA . ILE A 1 185 ? 8.508 21.906 20.016 1 98.25 185 ILE A CA 1
ATOM 1430 C C . ILE A 1 185 ? 8.312 20.516 19.438 1 98.25 185 ILE A C 1
ATOM 1432 O O . ILE A 1 185 ? 7.527 19.719 19.969 1 98.25 185 ILE A O 1
ATOM 1436 N N . LEU A 1 186 ? 9.031 20.141 18.391 1 98.62 186 LEU A N 1
ATOM 1437 C CA . LEU A 1 186 ? 8.883 18.859 17.734 1 98.62 186 LEU A CA 1
ATOM 1438 C C . LEU A 1 186 ? 9.344 17.719 18.656 1 98.62 186 LEU A C 1
ATOM 1440 O O . LEU A 1 186 ? 8.758 16.641 18.641 1 98.62 186 LEU A O 1
ATOM 1444 N N . LEU A 1 187 ? 10.367 17.984 19.484 1 98.56 187 LEU A N 1
ATOM 1445 C CA . LEU A 1 187 ? 10.945 16.922 20.312 1 98.56 187 LEU A CA 1
ATOM 1446 C C . LEU A 1 187 ? 10.008 16.578 21.469 1 98.56 187 LEU A C 1
ATOM 1448 O O . LEU A 1 187 ? 10.117 15.492 22.047 1 98.56 187 LEU A O 1
ATOM 1452 N N . GLU A 1 188 ? 9.078 17.484 21.781 1 98 188 GLU A N 1
ATOM 1453 C CA . GLU A 1 188 ? 8.125 17.203 22.844 1 98 188 GLU A CA 1
ATOM 1454 C C . GLU A 1 188 ? 7.344 15.922 22.562 1 98 188 GLU A C 1
ATOM 1456 O O . GLU A 1 188 ? 7.031 15.164 23.484 1 98 188 GLU A O 1
ATOM 1461 N N . ARG A 1 189 ? 7.094 15.727 21.281 1 97.88 189 ARG A N 1
ATOM 1462 C CA . ARG A 1 189 ? 6.336 14.547 20.875 1 97.88 189 ARG A CA 1
ATOM 1463 C C . ARG A 1 189 ? 7.195 13.602 20.062 1 97.88 189 ARG A C 1
ATOM 1465 O O . ARG A 1 189 ? 6.715 12.555 19.609 1 97.88 189 ARG A O 1
ATOM 1472 N N . GLY A 1 190 ? 8.43 14.008 19.859 1 98.44 190 GLY A N 1
ATOM 1473 C CA . GLY A 1 190 ? 9.305 13.25 18.969 1 98.44 190 GLY A CA 1
ATOM 1474 C C . GLY A 1 190 ? 10.281 12.367 19.719 1 98.44 190 GLY A C 1
ATOM 1475 O O . GLY A 1 190 ? 11.055 11.625 19.109 1 98.44 190 GLY A O 1
ATOM 1476 N N . LEU A 1 191 ? 10.25 12.453 21.078 1 98.38 191 LEU A N 1
ATOM 1477 C CA . LEU A 1 191 ? 11.117 11.633 21.906 1 98.38 191 LEU A CA 1
ATOM 1478 C C . LEU A 1 191 ? 10.305 10.859 22.953 1 98.38 191 LEU A C 1
ATOM 1480 O O . LEU A 1 191 ? 9.289 11.344 23.438 1 98.38 191 LEU A O 1
ATOM 1484 N N . VAL A 1 192 ? 10.75 9.695 23.203 1 97.19 192 VAL A N 1
ATOM 1485 C CA . VAL A 1 192 ? 10.211 8.898 24.297 1 97.19 192 VAL A CA 1
ATOM 1486 C C . VAL A 1 192 ? 11.32 8.57 25.297 1 97.19 192 VAL A C 1
ATOM 1488 O O . VAL A 1 192 ? 12.445 8.266 24.906 1 97.19 192 VAL A O 1
ATOM 1491 N N . PRO A 1 193 ? 10.984 8.727 26.578 1 96.75 193 PRO A N 1
ATOM 1492 C CA . PRO A 1 193 ? 11.992 8.352 27.562 1 96.75 193 PRO A CA 1
ATOM 1493 C C . PRO A 1 193 ? 12.297 6.855 27.578 1 96.75 193 PRO A C 1
ATOM 1495 O O . PRO A 1 193 ? 11.375 6.039 27.484 1 96.75 193 PRO A O 1
ATOM 1498 N N . VAL A 1 194 ? 13.484 6.582 27.547 1 96.31 194 VAL A N 1
ATOM 1499 C CA . VAL A 1 194 ? 13.953 5.207 27.672 1 96.31 194 VAL A CA 1
ATOM 1500 C C . VAL A 1 194 ? 15.078 5.145 28.703 1 96.31 194 VAL A C 1
ATOM 1502 O O . VAL A 1 194 ? 15.516 6.172 29.219 1 96.31 194 VAL A O 1
ATOM 1505 N N . GLN A 1 195 ? 15.406 3.857 29.062 1 95.38 195 GLN A N 1
ATOM 1506 C CA . GLN A 1 195 ? 16.516 3.715 29.984 1 95.38 195 GLN A CA 1
ATOM 1507 C C . GLN A 1 195 ? 17.781 4.371 29.453 1 95.38 195 GLN A C 1
ATOM 1509 O O . GLN A 1 195 ? 18.219 4.062 28.344 1 95.38 195 GLN A O 1
ATOM 1514 N N . GLY A 1 196 ? 18.234 5.324 30.125 1 96.06 196 GLY A N 1
ATOM 1515 C CA . GLY A 1 196 ? 19.484 5.965 29.75 1 96.06 196 GLY A CA 1
ATOM 1516 C C . GLY A 1 196 ? 19.281 7.25 28.969 1 96.06 196 GLY A C 1
ATOM 1517 O O . GLY A 1 196 ? 20.25 7.938 28.641 1 96.06 196 GLY A O 1
ATOM 1518 N N . GLY A 1 197 ? 18.094 7.582 28.656 1 97.81 197 GLY A N 1
ATOM 1519 C CA . GLY A 1 197 ? 17.859 8.836 27.953 1 97.81 197 GLY A CA 1
ATOM 1520 C C . GLY A 1 197 ? 16.562 8.852 27.156 1 97.81 197 GLY A C 1
ATOM 1521 O O . GLY A 1 197 ? 15.5 8.57 27.703 1 97.81 197 GLY A O 1
ATOM 1522 N N . PHE A 1 198 ? 16.781 9.219 25.906 1 98.25 198 PHE A N 1
ATOM 1523 C CA . PHE A 1 198 ? 15.625 9.359 25.031 1 98.25 198 PHE A CA 1
ATOM 1524 C C . PHE A 1 198 ? 15.852 8.641 23.703 1 98.25 198 PHE A C 1
ATOM 1526 O O . PHE A 1 198 ? 16.984 8.5 23.25 1 98.25 198 PHE A O 1
ATOM 1533 N N . ALA A 1 199 ? 14.812 8.148 23.156 1 97.94 199 ALA A N 1
ATOM 1534 C CA . ALA A 1 199 ? 14.805 7.629 21.797 1 97.94 199 ALA A CA 1
ATOM 1535 C C . ALA A 1 199 ? 13.797 8.383 20.922 1 97.94 199 ALA A C 1
ATOM 1537 O O . ALA A 1 199 ? 12.742 8.805 21.406 1 97.94 199 ALA A O 1
ATOM 1538 N N . PHE A 1 200 ? 14.172 8.586 19.688 1 97.81 200 PHE A N 1
ATOM 1539 C CA . PHE A 1 200 ? 13.203 9.172 18.766 1 97.81 200 PHE A CA 1
ATOM 1540 C C . PHE A 1 200 ? 11.992 8.258 18.609 1 97.81 200 PHE A C 1
ATOM 1542 O O . PHE A 1 200 ? 12.133 7.039 18.531 1 97.81 200 PHE A O 1
ATOM 1549 N N . SER A 1 201 ? 10.82 8.859 18.531 1 97.88 201 SER A N 1
ATOM 1550 C CA . SER A 1 201 ? 9.578 8.102 18.516 1 97.88 201 SER A CA 1
ATOM 1551 C C . SER A 1 201 ? 9.211 7.695 17.094 1 97.88 201 SER A C 1
ATOM 1553 O O . SER A 1 201 ? 8.391 6.793 16.875 1 97.88 201 SER A O 1
ATOM 1555 N N . ARG A 1 202 ? 9.766 8.359 16.109 1 97.25 202 ARG A N 1
ATOM 1556 C CA . ARG A 1 202 ? 9.391 8.094 14.719 1 97.25 202 ARG A CA 1
ATOM 1557 C C . ARG A 1 202 ? 9.852 6.707 14.281 1 97.25 202 ARG A C 1
ATOM 1559 O O . ARG A 1 202 ? 10.906 6.238 14.703 1 97.25 202 ARG A O 1
ATOM 1566 N N . ASP A 1 203 ? 9.086 6.07 13.453 1 97.75 203 ASP A N 1
ATOM 1567 C CA . ASP A 1 203 ? 9.414 4.785 12.844 1 97.75 203 ASP A CA 1
ATOM 1568 C C . ASP A 1 203 ? 10.492 4.934 11.773 1 97.75 203 ASP A C 1
ATOM 1570 O O . ASP A 1 203 ? 10.359 5.754 10.867 1 97.75 203 ASP A O 1
ATOM 1574 N N . LEU A 1 204 ? 11.578 4.191 11.852 1 96.44 204 LEU A N 1
ATOM 1575 C CA . LEU A 1 204 ? 12.672 4.285 10.891 1 96.44 204 LEU A CA 1
ATOM 1576 C C . LEU A 1 204 ? 12.188 3.945 9.484 1 96.44 204 LEU A C 1
ATOM 1578 O O . LEU A 1 204 ? 12.758 4.414 8.5 1 96.44 204 LEU A O 1
ATOM 1582 N N . ARG A 1 205 ? 11.07 3.174 9.328 1 97.56 205 ARG A N 1
ATOM 1583 C CA . ARG A 1 205 ? 10.562 2.721 8.039 1 97.56 205 ARG A CA 1
ATOM 1584 C C . ARG A 1 205 ? 10.016 3.887 7.223 1 97.56 205 ARG A C 1
ATOM 1586 O O . ARG A 1 205 ? 9.82 3.766 6.012 1 97.56 205 ARG A O 1
ATOM 1593 N N . ILE A 1 206 ? 9.695 5.062 7.867 1 98.19 206 ILE A N 1
ATOM 1594 C CA . ILE A 1 206 ? 9.18 6.207 7.133 1 98.19 206 ILE A CA 1
ATOM 1595 C C . ILE A 1 206 ? 10.258 6.75 6.191 1 98.19 206 ILE A C 1
ATOM 1597 O O . ILE A 1 206 ? 9.969 7.566 5.316 1 98.19 206 ILE A O 1
ATOM 1601 N N . ASN A 1 207 ? 11.539 6.27 6.383 1 97.44 207 ASN A N 1
ATOM 1602 C CA . ASN A 1 207 ? 12.664 6.758 5.594 1 97.44 207 ASN A CA 1
ATOM 1603 C C . ASN A 1 207 ? 12.867 5.926 4.332 1 97.44 207 ASN A C 1
ATOM 1605 O O . ASN A 1 207 ? 13.688 6.277 3.479 1 97.44 207 ASN A O 1
ATOM 1609 N N . PHE A 1 208 ? 12.148 4.797 4.16 1 98.12 208 PHE A N 1
ATOM 1610 C CA . PHE A 1 208 ? 12.312 3.959 2.977 1 98.12 208 PHE A CA 1
ATOM 1611 C C . PHE A 1 208 ? 11.68 4.621 1.756 1 98.12 208 PHE A C 1
ATOM 1613 O O . PHE A 1 208 ? 10.734 5.398 1.882 1 98.12 208 PHE A O 1
ATOM 1620 N N . LYS A 1 209 ? 12.234 4.285 0.62 1 97.56 209 LYS A N 1
ATOM 1621 C CA . LYS A 1 209 ? 11.656 4.797 -0.617 1 97.56 209 LYS A CA 1
ATOM 1622 C C . LYS A 1 209 ? 10.219 4.312 -0.796 1 97.56 209 LYS A C 1
ATOM 1624 O O . LYS A 1 209 ? 9.891 3.191 -0.402 1 97.56 209 LYS A O 1
ATOM 1629 N N . ASP A 1 210 ? 9.445 5.148 -1.413 1 94.75 210 ASP A N 1
ATOM 1630 C CA . ASP A 1 210 ? 8.031 4.836 -1.602 1 94.75 210 ASP A CA 1
ATOM 1631 C C . ASP A 1 210 ? 7.855 3.688 -2.594 1 94.75 210 ASP A C 1
ATOM 1633 O O . ASP A 1 210 ? 8.375 3.734 -3.707 1 94.75 210 ASP A O 1
ATOM 1637 N N . VAL A 1 211 ? 7.059 2.771 -2.207 1 97.5 211 VAL A N 1
ATOM 1638 C CA . VAL A 1 211 ? 6.797 1.649 -3.102 1 97.5 211 VAL A CA 1
ATOM 1639 C C . VAL A 1 211 ? 5.539 1.923 -3.922 1 97.5 211 VAL A C 1
ATOM 1641 O O . VAL A 1 211 ? 5.172 1.132 -4.793 1 97.5 211 VAL A O 1
ATOM 1644 N N . VAL A 1 212 ? 4.848 3.01 -3.605 1 96.12 212 VAL A N 1
ATOM 1645 C CA . VAL A 1 212 ? 3.678 3.479 -4.34 1 96.12 212 VAL A CA 1
ATOM 1646 C C . VAL A 1 212 ? 3.912 4.91 -4.824 1 96.12 212 VAL A C 1
ATOM 1648 O O . VAL A 1 212 ? 4.281 5.785 -4.039 1 96.12 212 VAL A O 1
ATOM 1651 N N . CYS A 1 213 ? 3.689 5.086 -6.121 1 91.19 213 CYS A N 1
ATOM 1652 C CA . CYS A 1 213 ? 3.963 6.391 -6.715 1 91.19 213 CYS A CA 1
ATOM 1653 C C . CYS A 1 213 ? 2.721 6.949 -7.398 1 91.19 213 CYS A C 1
ATOM 1655 O O . CYS A 1 213 ? 1.823 6.195 -7.777 1 91.19 213 CYS A O 1
ATOM 1657 N N . VAL A 1 214 ? 2.689 8.227 -7.457 1 91.5 214 VAL A N 1
ATOM 1658 C CA . VAL A 1 214 ? 1.682 8.93 -8.25 1 91.5 214 VAL A CA 1
ATOM 1659 C C . VAL A 1 214 ? 2.266 9.312 -9.609 1 91.5 214 VAL A C 1
ATOM 1661 O O . VAL A 1 214 ? 3.291 9.992 -9.68 1 91.5 214 VAL A O 1
ATOM 1664 N N . SER A 1 215 ? 1.637 8.82 -10.672 1 89.69 215 SER A N 1
ATOM 1665 C CA . SER A 1 215 ? 2.094 9.188 -12.008 1 89.69 215 SER A CA 1
ATOM 1666 C C . SER A 1 215 ? 1.527 10.539 -12.43 1 89.69 215 SER A C 1
ATOM 1668 O O . SER A 1 215 ? 0.589 11.047 -11.812 1 89.69 215 SER A O 1
ATOM 1670 N N . LEU A 1 216 ? 2.145 11.109 -13.484 1 89.31 216 LEU A N 1
ATOM 1671 C CA . LEU A 1 216 ? 1.641 12.367 -14.023 1 89.31 216 LEU A CA 1
ATOM 1672 C C . LEU A 1 216 ? 0.199 12.211 -14.5 1 89.31 216 LEU A C 1
ATOM 1674 O O . LEU A 1 216 ? -0.635 13.086 -14.25 1 89.31 216 LEU A O 1
ATOM 1678 N N . GLU A 1 217 ? -0.079 11.117 -15.125 1 88.56 217 GLU A N 1
ATOM 1679 C CA . GLU A 1 217 ? -1.426 10.867 -15.633 1 88.56 217 GLU A CA 1
ATOM 1680 C C . GLU A 1 217 ? -2.441 10.82 -14.492 1 88.56 217 GLU A C 1
ATOM 1682 O O . GLU A 1 217 ? -3.535 11.383 -14.602 1 88.56 217 GLU A O 1
ATOM 1687 N N . MET A 1 218 ? -2.051 10.188 -13.453 1 89.44 218 MET A N 1
ATOM 1688 C CA . MET A 1 218 ? -2.924 10.109 -12.289 1 89.44 218 MET A CA 1
ATOM 1689 C C . MET A 1 218 ? -3.17 11.484 -11.695 1 89.44 218 MET A C 1
ATOM 1691 O O . MET A 1 218 ? -4.312 11.844 -11.391 1 89.44 218 MET A O 1
ATOM 1695 N N . ALA A 1 219 ? -2.107 12.242 -11.523 1 90.88 219 ALA A N 1
ATOM 1696 C CA . ALA A 1 219 ? -2.207 13.578 -10.945 1 90.88 219 ALA A CA 1
ATOM 1697 C C . ALA A 1 219 ? -3.107 14.477 -11.789 1 90.88 219 ALA A C 1
ATOM 1699 O O . ALA A 1 219 ? -3.955 15.195 -11.258 1 90.88 219 ALA A O 1
ATOM 1700 N N . LEU A 1 220 ? -2.996 14.391 -13.094 1 88.44 220 LEU A N 1
ATOM 1701 C CA . LEU A 1 220 ? -3.756 15.234 -14.008 1 88.44 220 LEU A CA 1
ATOM 1702 C C . LEU A 1 220 ? -5.238 14.883 -13.961 1 88.44 220 LEU A C 1
ATOM 1704 O O . LEU A 1 220 ? -6.09 15.758 -14.156 1 88.44 220 LEU A O 1
ATOM 1708 N N . GLU A 1 221 ? -5.516 13.648 -13.688 1 89.94 221 GLU A N 1
ATOM 1709 C CA . GLU A 1 221 ? -6.906 13.219 -13.609 1 89.94 221 GLU A CA 1
ATOM 1710 C C . GLU A 1 221 ? -7.512 13.555 -12.25 1 89.94 221 GLU A C 1
ATOM 1712 O O . GLU A 1 221 ? -8.719 13.805 -12.141 1 89.94 221 GLU A O 1
ATOM 1717 N N . MET A 1 222 ? -6.676 13.578 -11.227 1 90.44 222 MET A N 1
ATOM 1718 C CA . MET A 1 222 ? -7.176 13.766 -9.867 1 90.44 222 MET A CA 1
ATOM 1719 C C . MET A 1 222 ? -7.277 15.25 -9.531 1 90.44 222 MET A C 1
ATOM 1721 O O . MET A 1 222 ? -8.148 15.656 -8.766 1 90.44 222 MET A O 1
ATOM 1725 N N . LEU A 1 223 ? -6.473 16.047 -10.086 1 90.06 223 LEU A N 1
ATOM 1726 C CA . LEU A 1 223 ? -6.402 17.469 -9.758 1 90.06 223 LEU A CA 1
ATOM 1727 C C . LEU A 1 223 ? -7.754 18.141 -9.961 1 90.06 223 LEU A C 1
ATOM 1729 O O . LEU A 1 223 ? -8.242 18.844 -9.07 1 90.06 223 LEU A O 1
ATOM 1733 N N . PRO A 1 224 ? -8.484 17.859 -11.062 1 88.38 224 PRO A N 1
ATOM 1734 C CA . PRO A 1 224 ? -9.773 18.516 -11.281 1 88.38 224 PRO A CA 1
ATOM 1735 C C . PRO A 1 224 ? -10.859 18.031 -10.328 1 88.38 224 PRO A C 1
ATOM 1737 O O . PRO A 1 224 ? -11.914 18.656 -10.211 1 88.38 224 PRO A O 1
ATOM 1740 N N . LYS A 1 225 ? -10.555 16.938 -9.688 1 90.5 225 LYS A N 1
ATOM 1741 C CA . LYS A 1 225 ? -11.547 16.391 -8.766 1 90.5 225 LYS A CA 1
ATOM 1742 C C . LYS A 1 225 ? -11.508 17.125 -7.422 1 90.5 225 LYS A C 1
ATOM 1744 O O . LYS A 1 225 ? -12.422 16.984 -6.609 1 90.5 225 LYS A O 1
ATOM 1749 N N . THR A 1 226 ? -10.469 17.875 -7.266 1 88 226 THR A N 1
ATOM 1750 C CA . THR A 1 226 ? -10.359 18.719 -6.078 1 88 226 THR A CA 1
ATOM 1751 C C . THR A 1 226 ? -11.305 19.906 -6.172 1 88 226 THR A C 1
ATOM 1753 O O . THR A 1 226 ? -11.133 20.766 -7.035 1 88 226 THR A O 1
ATOM 1756 N N . GLN A 1 227 ? -12.273 19.984 -5.309 1 79.19 227 GLN A N 1
ATOM 1757 C CA . GLN A 1 227 ? -13.352 20.969 -5.422 1 79.19 227 GLN A CA 1
ATOM 1758 C C . GLN A 1 227 ? -13.102 22.172 -4.512 1 79.19 227 GLN A C 1
ATOM 1760 O O . GLN A 1 227 ? -13.461 23.297 -4.855 1 79.19 227 GLN A O 1
ATOM 1765 N N . PRO A 1 228 ? -12.516 21.969 -3.461 1 78.25 228 PRO A N 1
ATOM 1766 C CA . PRO A 1 228 ? -12.344 23.094 -2.557 1 78.25 228 PRO A CA 1
ATOM 1767 C C . PRO A 1 228 ? -11.477 24.203 -3.158 1 78.25 228 PRO A C 1
ATOM 1769 O O . PRO A 1 228 ? -10.727 23.953 -4.105 1 78.25 228 PRO A O 1
ATOM 1772 N N . ARG A 1 229 ? -11.711 25.375 -2.527 1 86.31 229 ARG A N 1
ATOM 1773 C CA . ARG A 1 229 ? -10.703 26.406 -2.764 1 86.31 229 ARG A CA 1
ATOM 1774 C C . ARG A 1 229 ? -9.344 25.984 -2.217 1 86.31 229 ARG A C 1
ATOM 1776 O O . ARG A 1 229 ? -9.266 25.375 -1.149 1 86.31 229 ARG A O 1
ATOM 1783 N N . VAL A 1 230 ? -8.336 26.328 -2.969 1 92 230 VAL A N 1
ATOM 1784 C CA . VAL A 1 230 ? -7 25.906 -2.578 1 92 230 VAL A CA 1
ATOM 1785 C C . VAL A 1 230 ? -6.094 27.125 -2.428 1 92 230 VAL A C 1
ATOM 1787 O O . VAL A 1 230 ? -6.082 28 -3.287 1 92 230 VAL A O 1
ATOM 1790 N N . LEU A 1 231 ? -5.516 27.219 -1.322 1 94 231 LEU A N 1
ATOM 1791 C CA . LEU A 1 231 ? -4.465 28.203 -1.075 1 94 231 LEU A CA 1
ATOM 1792 C C . LEU A 1 231 ? -3.104 27.531 -0.965 1 94 231 LEU A C 1
ATOM 1794 O O . LEU A 1 231 ? -2.902 26.656 -0.111 1 94 231 LEU A O 1
ATOM 1798 N N . ILE A 1 232 ? -2.191 27.859 -1.841 1 93.44 232 ILE A N 1
ATOM 1799 C CA . ILE A 1 232 ? -0.821 27.359 -1.786 1 93.44 232 ILE A CA 1
ATOM 1800 C C . ILE A 1 232 ? 0.111 28.469 -1.291 1 93.44 232 ILE A C 1
ATOM 1802 O O . ILE A 1 232 ? 0.172 29.547 -1.882 1 93.44 232 ILE A O 1
ATOM 1806 N N . ILE A 1 233 ? 0.77 28.234 -0.203 1 94.75 233 ILE A N 1
ATOM 1807 C CA . ILE A 1 233 ? 1.761 29.156 0.327 1 94.75 233 ILE A CA 1
ATOM 1808 C C . ILE A 1 233 ? 3.154 28.547 0.219 1 94.75 233 ILE A C 1
ATOM 1810 O O . ILE A 1 233 ? 3.445 27.531 0.862 1 94.75 233 ILE A O 1
ATOM 1814 N N . LEU A 1 234 ? 4 29.172 -0.553 1 93.5 234 LEU A N 1
ATOM 1815 C CA . LEU A 1 234 ? 5.379 28.734 -0.715 1 93.5 234 LEU A CA 1
ATOM 1816 C C . LEU A 1 234 ? 6.332 29.609 0.095 1 93.5 234 LEU A C 1
ATOM 1818 O O . LEU A 1 234 ? 6.043 30.781 0.345 1 93.5 234 LEU A O 1
ATOM 1822 N N . ALA A 1 235 ? 7.387 29 0.546 1 94.62 235 ALA A N 1
ATOM 1823 C CA . ALA A 1 235 ? 8.445 29.734 1.231 1 94.62 235 ALA A CA 1
ATOM 1824 C C . ALA A 1 235 ? 9.578 30.078 0.273 1 94.62 235 ALA A C 1
ATOM 1826 O O . ALA A 1 235 ? 9.984 29.25 -0.549 1 94.62 235 ALA A O 1
ATOM 1827 N N . GLU A 1 236 ? 10.109 31.25 0.388 1 92.69 236 GLU A N 1
ATOM 1828 C CA . GLU A 1 236 ? 11.18 31.719 -0.49 1 92.69 236 GLU A CA 1
ATOM 1829 C C . GLU A 1 236 ? 12.375 30.766 -0.46 1 92.69 236 GLU A C 1
ATOM 1831 O O . GLU A 1 236 ? 13.016 30.531 -1.488 1 92.69 236 GLU A O 1
ATOM 1836 N N . GLN A 1 237 ? 12.688 30.266 0.659 1 92.69 237 GLN A N 1
ATOM 1837 C CA . GLN A 1 237 ? 13.797 29.328 0.826 1 92.69 237 GLN A CA 1
ATOM 1838 C C . GLN A 1 237 ? 13.289 27.922 1.082 1 92.69 237 GLN A C 1
ATOM 1840 O O . GLN A 1 237 ? 13.867 27.172 1.875 1 92.69 237 GLN A O 1
ATOM 1845 N N . GLY A 1 238 ? 12.109 27.672 0.458 1 92.06 238 GLY A N 1
ATOM 1846 C CA . GLY A 1 238 ? 11.523 26.359 0.626 1 92.06 238 GLY A CA 1
ATOM 1847 C C . GLY A 1 238 ? 11.953 25.375 -0.447 1 92.06 238 GLY A C 1
ATOM 1848 O O . GLY A 1 238 ? 12.961 25.578 -1.128 1 92.06 238 GLY A O 1
ATOM 1849 N N . TYR A 1 239 ? 11.297 24.203 -0.523 1 85.94 239 TYR A N 1
ATOM 1850 C CA . TYR A 1 239 ? 11.672 23.125 -1.424 1 85.94 239 TYR A CA 1
ATOM 1851 C C . TYR A 1 239 ? 10.977 23.266 -2.773 1 85.94 239 TYR A C 1
ATOM 1853 O O . TYR A 1 239 ? 11.469 22.766 -3.789 1 85.94 239 TYR A O 1
ATOM 1861 N N . PHE A 1 240 ? 9.852 23.922 -2.824 1 76 240 PHE A N 1
ATOM 1862 C CA . PHE A 1 240 ? 9 23.797 -3.998 1 76 240 PHE A CA 1
ATOM 1863 C C . PHE A 1 240 ? 8.898 25.125 -4.746 1 76 240 PHE A C 1
ATOM 1865 O O . PHE A 1 240 ? 8.266 25.203 -5.801 1 76 240 PHE A O 1
ATOM 1872 N N . GLU A 1 241 ? 9.445 26.141 -4.324 1 66.62 241 GLU A N 1
ATOM 1873 C CA . GLU A 1 241 ? 9.297 27.453 -4.949 1 66.62 241 GLU A CA 1
ATOM 1874 C C . GLU A 1 241 ? 9.75 27.422 -6.402 1 66.62 241 GLU A C 1
ATOM 1876 O O . GLU A 1 241 ? 9.031 27.875 -7.297 1 66.62 241 GLU A O 1
ATOM 1881 N N . LYS A 1 242 ? 10.797 26.781 -6.617 1 61.75 242 LYS A N 1
ATOM 1882 C CA . LYS A 1 242 ? 11.336 26.766 -7.973 1 61.75 242 LYS A CA 1
ATOM 1883 C C . LYS A 1 242 ? 10.609 25.766 -8.852 1 61.75 242 LYS A C 1
ATOM 1885 O O . LYS A 1 242 ? 10.539 25.922 -10.07 1 61.75 242 LYS A O 1
ATOM 1890 N N . LYS A 1 243 ? 9.961 24.781 -8.234 1 60.09 243 LYS A N 1
ATOM 1891 C CA . LYS A 1 243 ? 9.352 23.672 -8.969 1 60.09 243 LYS A CA 1
ATOM 1892 C C . LYS A 1 243 ? 7.93 24.016 -9.398 1 60.09 243 LYS A C 1
ATOM 1894 O O . LYS A 1 243 ? 7.41 23.453 -10.359 1 60.09 243 LYS A O 1
ATOM 1899 N N . LEU A 1 244 ? 7.324 24.891 -8.766 1 61.44 244 LEU A N 1
ATOM 1900 C CA . LEU A 1 244 ? 5.922 25.203 -9.031 1 61.44 244 LEU A CA 1
ATOM 1901 C C . LEU A 1 244 ? 5.793 26.328 -10.039 1 61.44 244 LEU A C 1
ATOM 1903 O O . LEU A 1 244 ? 4.746 26.5 -10.664 1 61.44 244 LEU A O 1
ATOM 1907 N N . THR A 1 245 ? 6.793 26.875 -10.297 1 53.12 245 THR A N 1
ATOM 1908 C CA . THR A 1 245 ? 6.707 28.016 -11.211 1 53.12 245 THR A CA 1
ATOM 1909 C C . THR A 1 245 ? 6.203 27.578 -12.578 1 53.12 245 THR A C 1
ATOM 1911 O O . THR A 1 245 ? 5.43 28.297 -13.227 1 53.12 245 THR A O 1
ATOM 1914 N N . SER A 1 246 ? 6.574 26.312 -12.867 1 55.41 246 SER A N 1
ATOM 1915 C CA . SER A 1 246 ? 6.188 25.844 -14.195 1 55.41 246 SER A CA 1
ATOM 1916 C C . SER A 1 246 ? 4.73 25.406 -14.227 1 55.41 246 SER A C 1
ATOM 1918 O O . SER A 1 246 ? 4.121 25.328 -15.297 1 55.41 246 SER A O 1
ATOM 1920 N N . THR A 1 247 ? 4.18 25.219 -13.047 1 61.69 247 THR A N 1
ATOM 1921 C CA . THR A 1 247 ? 2.826 24.688 -13.023 1 61.69 247 THR A CA 1
ATOM 1922 C C . THR A 1 247 ? 1.835 25.734 -12.523 1 61.69 247 THR A C 1
ATOM 1924 O O . THR A 1 247 ? 0.627 25.484 -12.484 1 61.69 247 THR A O 1
ATOM 1927 N N . ILE A 1 248 ? 2.385 26.844 -12.18 1 57.88 248 ILE A N 1
ATOM 1928 C CA . ILE A 1 248 ? 1.619 27.891 -11.531 1 57.88 248 ILE A CA 1
ATOM 1929 C C . ILE A 1 248 ? 0.493 28.359 -12.453 1 57.88 248 ILE A C 1
ATOM 1931 O O . ILE A 1 248 ? -0.635 28.578 -12.008 1 57.88 248 ILE A O 1
ATOM 1935 N N . GLN A 1 249 ? 0.884 28.422 -13.617 1 56.97 249 GLN A N 1
ATOM 1936 C CA . GLN A 1 249 ? -0.134 28.875 -14.555 1 56.97 249 GLN A CA 1
ATOM 1937 C C . GLN A 1 249 ? -1.311 27.906 -14.609 1 56.97 249 GLN A C 1
ATOM 1939 O O . GLN A 1 249 ? -2.469 28.328 -14.633 1 56.97 249 GLN A O 1
ATOM 1944 N N . PHE A 1 250 ? -0.961 26.734 -14.562 1 63.81 250 PHE A N 1
ATOM 1945 C CA . PHE A 1 250 ? -1.999 25.703 -14.586 1 63.81 250 PHE A CA 1
ATOM 1946 C C . PHE A 1 250 ? -2.867 25.781 -13.336 1 63.81 250 PHE A C 1
ATOM 1948 O O . PHE A 1 250 ? -4.094 25.703 -13.422 1 63.81 250 PHE A O 1
ATOM 1955 N N . LEU A 1 251 ? -2.279 26.125 -12.305 1 67.25 251 LEU A N 1
ATOM 1956 C CA . LEU A 1 251 ? -2.975 26.203 -11.023 1 67.25 251 LEU A CA 1
ATOM 1957 C C . LEU A 1 251 ? -3.85 27.438 -10.953 1 67.25 251 LEU A C 1
ATOM 1959 O O . LEU A 1 251 ? -4.965 27.391 -10.438 1 67.25 251 LEU A O 1
ATOM 1963 N N . LYS A 1 252 ? -3.348 28.422 -11.508 1 62.47 252 LYS A N 1
ATOM 1964 C CA . LYS A 1 252 ? -4.102 29.672 -11.516 1 62.47 252 LYS A CA 1
ATOM 1965 C C . LYS A 1 252 ? -5.387 29.531 -12.328 1 62.47 252 LYS A C 1
ATOM 1967 O O . LYS A 1 252 ? -6.43 30.062 -11.945 1 62.47 252 LYS A O 1
ATOM 1972 N N . GLU A 1 253 ? -5.238 28.797 -13.273 1 65.75 253 GLU A N 1
ATOM 1973 C CA . GLU A 1 253 ? -6.402 28.594 -14.125 1 65.75 253 GLU A CA 1
ATOM 1974 C C . GLU A 1 253 ? -7.477 27.781 -13.406 1 65.75 253 GLU A C 1
ATOM 1976 O O . GLU A 1 253 ? -8.641 27.797 -13.797 1 65.75 253 GLU A O 1
ATOM 1981 N N . ARG A 1 254 ? -7.102 27.297 -12.312 1 70.81 254 ARG A N 1
ATOM 1982 C CA . ARG A 1 254 ? -8.039 26.469 -11.562 1 70.81 254 ARG A CA 1
ATOM 1983 C C . ARG A 1 254 ? -8.469 27.156 -10.273 1 70.81 254 ARG A C 1
ATOM 1985 O O . ARG A 1 254 ? -8.914 26.5 -9.328 1 70.81 254 ARG A O 1
ATOM 1992 N N . ASN A 1 255 ? -8.227 28.406 -10.102 1 72.62 255 ASN A N 1
ATOM 1993 C CA . ASN A 1 255 ? -8.633 29.219 -8.961 1 72.62 255 ASN A CA 1
ATOM 1994 C C . ASN A 1 255 ? -7.812 28.891 -7.719 1 72.62 255 ASN A C 1
ATOM 1996 O O . ASN A 1 255 ? -8.336 28.891 -6.605 1 72.62 255 ASN A O 1
ATOM 2000 N N . TYR A 1 256 ? -6.695 28.375 -8.008 1 83.69 256 TYR A N 1
ATOM 2001 C CA . TYR A 1 256 ? -5.727 28.25 -6.926 1 83.69 256 TYR A CA 1
ATOM 2002 C C . TYR A 1 256 ? -5.098 29.594 -6.602 1 83.69 256 TYR A C 1
ATOM 2004 O O . TYR A 1 256 ? -4.77 30.375 -7.504 1 83.69 256 TYR A O 1
ATOM 2012 N N . LEU A 1 257 ? -5.191 29.938 -5.355 1 86.38 257 LEU A N 1
ATOM 2013 C CA . LEU A 1 257 ? -4.414 31.078 -4.887 1 86.38 257 LEU A CA 1
ATOM 2014 C C . LEU A 1 257 ? -3.01 30.656 -4.469 1 86.38 257 LEU A C 1
ATOM 2016 O O . LEU A 1 257 ? -2.854 29.719 -3.668 1 86.38 257 LEU A O 1
ATOM 2020 N N . CYS A 1 258 ? -2.023 31.203 -5.141 1 88.81 258 CYS A N 1
ATOM 2021 C CA . CYS A 1 258 ? -0.638 30.859 -4.844 1 88.81 258 CYS A CA 1
ATOM 2022 C C . CYS A 1 258 ? 0.159 32.094 -4.449 1 88.81 258 CYS A C 1
ATOM 2024 O O . CYS A 1 258 ? 0.095 33.125 -5.125 1 88.81 258 CYS A O 1
ATOM 2026 N N . LEU A 1 259 ? 0.822 32.062 -3.346 1 89.44 259 LEU A N 1
ATOM 2027 C CA . LEU A 1 259 ? 1.698 33.156 -2.955 1 89.44 259 LEU A CA 1
ATOM 2028 C C . LEU A 1 259 ? 2.982 32.625 -2.324 1 89.44 259 LEU A C 1
ATOM 2030 O O . LEU A 1 259 ? 3.047 31.469 -1.91 1 89.44 259 LEU A O 1
ATOM 2034 N N . THR A 1 260 ? 4.047 33.406 -2.326 1 92.62 260 THR A N 1
ATOM 2035 C CA . THR A 1 260 ? 5.332 33.094 -1.711 1 92.62 260 THR A CA 1
ATOM 2036 C C . THR A 1 260 ? 5.613 34.031 -0.536 1 92.62 260 THR A C 1
ATOM 2038 O O . THR A 1 260 ? 5.375 35.25 -0.624 1 92.62 260 THR A O 1
ATOM 2041 N N . VAL A 1 261 ? 6.051 33.531 0.56 1 95.69 261 VAL A N 1
ATOM 2042 C CA . VAL A 1 261 ? 6.332 34.312 1.758 1 95.69 261 VAL A CA 1
ATOM 2043 C C . VAL A 1 261 ? 7.793 34.125 2.166 1 95.69 261 VAL A C 1
ATOM 2045 O O . VAL A 1 261 ? 8.43 33.125 1.783 1 95.69 261 VAL A O 1
ATOM 2048 N N . PRO A 1 262 ? 8.336 35.062 2.949 1 96.06 262 PRO A N 1
ATOM 2049 C CA . PRO A 1 262 ? 9.68 34.844 3.502 1 96.06 262 PRO A CA 1
ATOM 2050 C C . PRO A 1 262 ? 9.734 33.656 4.477 1 96.06 262 PRO A C 1
ATOM 2052 O O . PRO A 1 262 ? 8.797 33.469 5.258 1 96.06 262 PRO A O 1
ATOM 2055 N N . GLY A 1 263 ? 10.805 32.938 4.348 1 96.06 263 GLY A N 1
ATOM 2056 C CA . GLY A 1 263 ? 11.016 31.828 5.254 1 96.06 263 GLY A CA 1
ATOM 2057 C C . GLY A 1 263 ? 11.562 30.594 4.562 1 96.06 263 GLY A C 1
ATOM 2058 O O . GLY A 1 263 ? 12.008 30.672 3.414 1 96.06 263 GLY A O 1
ATOM 2059 N N . ASP A 1 264 ? 11.633 29.531 5.348 1 96.06 264 ASP A N 1
ATOM 2060 C CA . ASP A 1 264 ? 12.156 28.266 4.836 1 96.06 264 ASP A CA 1
ATOM 2061 C C . ASP A 1 264 ? 11.062 27.203 4.773 1 96.06 264 ASP A C 1
ATOM 2063 O O . ASP A 1 264 ? 9.875 27.516 4.836 1 96.06 264 ASP A O 1
ATOM 2067 N N . HIS A 1 265 ? 11.414 25.953 4.516 1 96.06 265 HIS A N 1
ATOM 2068 C CA . HIS A 1 265 ? 10.477 24.859 4.316 1 96.06 265 HIS A CA 1
ATOM 2069 C C . HIS A 1 265 ? 9.539 24.703 5.508 1 96.06 265 HIS A C 1
ATOM 2071 O O . HIS A 1 265 ? 8.406 24.234 5.359 1 96.06 265 HIS A O 1
ATOM 2077 N N . HIS A 1 266 ? 9.969 25.109 6.695 1 98.06 266 HIS A N 1
ATOM 2078 C CA . HIS A 1 266 ? 9.164 24.984 7.91 1 98.06 266 HIS A CA 1
ATOM 2079 C C . HIS A 1 266 ? 8.602 26.344 8.336 1 98.06 266 HIS A C 1
ATOM 2081 O O . HIS A 1 266 ? 8.578 26.656 9.523 1 98.06 266 HIS A O 1
ATOM 2087 N N . VAL A 1 267 ? 8.164 27.094 7.414 1 97.56 267 VAL A N 1
ATOM 2088 C CA . VAL A 1 267 ? 7.77 28.484 7.625 1 97.56 267 VAL A CA 1
ATOM 2089 C C . VAL A 1 267 ? 6.605 28.547 8.609 1 97.56 267 VAL A C 1
ATOM 2091 O O . VAL A 1 267 ? 6.535 29.453 9.438 1 97.56 267 VAL A O 1
ATOM 2094 N N . HIS A 1 268 ? 5.66 27.625 8.641 1 98.38 268 HIS A N 1
ATOM 2095 C CA . HIS A 1 268 ? 4.523 27.641 9.547 1 98.38 268 HIS A CA 1
ATOM 2096 C C . HIS A 1 268 ? 4.965 27.391 10.992 1 98.38 268 HIS A C 1
ATOM 2098 O O . HIS A 1 268 ? 4.254 27.766 11.93 1 98.38 268 HIS A O 1
ATOM 2104 N N . LEU A 1 269 ? 6.09 26.766 11.141 1 98.5 269 LEU A N 1
ATOM 2105 C CA . LEU A 1 269 ? 6.648 26.406 12.438 1 98.5 269 LEU A CA 1
ATOM 2106 C C . LEU A 1 269 ? 7.684 27.438 12.883 1 98.5 269 LEU A C 1
ATOM 2108 O O . LEU A 1 269 ? 7.621 27.938 14.008 1 98.5 269 LEU A O 1
ATOM 2112 N N . ASN A 1 270 ? 8.555 27.828 12.023 1 98.38 270 ASN A N 1
ATOM 2113 C CA . ASN A 1 270 ? 9.656 28.75 12.312 1 98.38 270 ASN A CA 1
ATOM 2114 C C . ASN A 1 270 ? 9.195 30.203 12.289 1 98.38 270 ASN A C 1
ATOM 2116 O O . ASN A 1 270 ? 9.664 31.016 13.078 1 98.38 270 ASN A O 1
ATOM 2120 N N . ASN A 1 271 ? 8.352 30.531 11.367 1 97.69 271 ASN A N 1
ATOM 2121 C CA . ASN A 1 271 ? 7.898 31.891 11.141 1 97.69 271 ASN A CA 1
ATOM 2122 C C . ASN A 1 271 ? 6.398 31.953 10.891 1 97.69 271 ASN A C 1
ATOM 2124 O O . ASN A 1 271 ? 5.957 32.469 9.859 1 97.69 271 ASN A O 1
ATOM 2128 N N . PRO A 1 272 ? 5.629 31.5 11.898 1 98.31 272 PRO A N 1
ATOM 2129 C CA . PRO A 1 272 ? 4.184 31.406 11.68 1 98.31 272 PRO A CA 1
ATOM 2130 C C . PRO A 1 272 ? 3.551 32.75 11.32 1 98.31 272 PRO A C 1
ATOM 2132 O O . PRO A 1 272 ? 2.52 32.781 10.648 1 98.31 272 PRO A O 1
ATOM 2135 N N . GLN A 1 273 ? 4.148 33.875 11.719 1 97.94 273 GLN A N 1
ATOM 2136 C CA . GLN A 1 273 ? 3.615 35.188 11.453 1 97.94 273 GLN A CA 1
ATOM 2137 C C . GLN A 1 273 ? 3.643 35.531 9.961 1 97.94 273 GLN A C 1
ATOM 2139 O O . GLN A 1 273 ? 2.896 36.375 9.492 1 97.94 273 GLN A O 1
ATOM 2144 N N . HIS A 1 274 ? 4.465 34.781 9.211 1 97.75 274 HIS A N 1
ATOM 2145 C CA . HIS A 1 274 ? 4.578 35.031 7.777 1 97.75 274 HIS A CA 1
ATOM 2146 C C . HIS A 1 274 ? 3.457 34.344 7.016 1 97.75 274 HIS A C 1
ATOM 2148 O O . HIS A 1 274 ? 3.166 34.688 5.871 1 97.75 274 HIS A O 1
ATOM 2154 N N . VAL A 1 275 ? 2.775 33.375 7.621 1 97.88 275 VAL A N 1
ATOM 2155 C CA . VAL A 1 275 ? 1.787 32.594 6.879 1 97.88 275 VAL A CA 1
ATOM 2156 C C . VAL A 1 275 ? 0.398 32.812 7.469 1 97.88 275 VAL A C 1
ATOM 2158 O O . VAL A 1 275 ? -0.604 32.781 6.754 1 97.88 275 VAL A O 1
ATOM 2161 N N . ALA A 1 276 ? 0.282 33.094 8.773 1 98.19 276 ALA A N 1
ATOM 2162 C CA . ALA A 1 276 ? -0.964 33.125 9.531 1 98.19 276 ALA A CA 1
ATOM 2163 C C . ALA A 1 276 ? -1.948 34.125 8.938 1 98.19 276 ALA A C 1
ATOM 2165 O O . ALA A 1 276 ? -3.133 33.844 8.773 1 98.19 276 ALA A O 1
ATOM 2166 N N . PRO A 1 277 ? -1.487 35.344 8.539 1 97.25 277 PRO A N 1
ATOM 2167 C CA . PRO A 1 277 ? -2.453 36.312 8.008 1 97.25 277 PRO A CA 1
ATOM 2168 C C . PRO A 1 277 ? -3.127 35.844 6.727 1 97.25 277 PRO A C 1
ATOM 2170 O O . PRO A 1 277 ? -4.32 36.094 6.523 1 97.25 277 PRO A O 1
ATOM 2173 N N . PHE A 1 278 ? -2.438 35.156 5.883 1 95.94 278 PHE A N 1
ATOM 2174 C CA . PHE A 1 278 ? -2.977 34.688 4.609 1 95.94 278 PHE A CA 1
ATOM 2175 C C . PHE A 1 278 ? -3.963 33.562 4.828 1 95.94 278 PHE A C 1
ATOM 2177 O O . PHE A 1 278 ? -5.016 33.5 4.184 1 95.94 278 PHE A O 1
ATOM 2184 N N . ILE A 1 279 ? -3.592 32.688 5.73 1 97.38 279 ILE A N 1
ATOM 2185 C CA . ILE A 1 279 ? -4.48 31.594 6.043 1 97.38 279 ILE A CA 1
ATOM 2186 C C . ILE A 1 279 ? -5.766 32.125 6.68 1 97.38 279 ILE A C 1
ATOM 2188 O O . ILE A 1 279 ? -6.867 31.688 6.312 1 97.38 279 ILE A O 1
ATOM 2192 N N . SER A 1 280 ? -5.59 33.031 7.641 1 96.56 280 SER A N 1
ATOM 2193 C CA . SER A 1 280 ? -6.738 33.594 8.336 1 96.56 280 SER A CA 1
ATOM 2194 C C . SER A 1 280 ? -7.695 34.281 7.359 1 96.56 280 SER A C 1
ATOM 2196 O O . SER A 1 280 ? -8.906 34.062 7.426 1 96.56 280 SER A O 1
ATOM 2198 N N . ASN A 1 281 ? -7.164 35.031 6.461 1 93.75 281 ASN A N 1
ATOM 2199 C CA . ASN A 1 281 ? -7.98 35.719 5.465 1 93.75 281 ASN A CA 1
ATOM 2200 C C . ASN A 1 281 ? -8.672 34.719 4.531 1 93.75 281 ASN A C 1
ATOM 2202 O O . ASN A 1 281 ? -9.844 34.906 4.195 1 93.75 281 ASN A O 1
ATOM 2206 N N . PHE A 1 282 ? -8 33.781 4.148 1 93.31 282 PHE A N 1
ATOM 2207 C CA . PHE A 1 282 ? -8.516 32.75 3.26 1 93.31 282 PHE A CA 1
ATOM 2208 C C . PHE A 1 282 ? -9.68 32 3.912 1 93.31 282 PHE A C 1
ATOM 2210 O O . PHE A 1 282 ? -10.688 31.719 3.258 1 93.31 282 PHE A O 1
ATOM 2217 N N . MET A 1 283 ? -9.508 31.688 5.234 1 89.12 283 MET A N 1
ATOM 2218 C CA . MET A 1 283 ? -10.523 30.922 5.961 1 89.12 283 MET A CA 1
ATOM 2219 C C . MET A 1 283 ? -11.75 31.781 6.246 1 89.12 283 MET A C 1
ATOM 2221 O O . MET A 1 283 ? -12.867 31.266 6.32 1 89.12 283 MET A O 1
ATOM 2225 N N . LYS A 1 284 ? -11.609 33.062 6.438 1 83.31 284 LYS A N 1
ATOM 2226 C CA . LYS A 1 284 ? -12.703 33.969 6.742 1 83.31 284 LYS A CA 1
ATOM 2227 C C . LYS A 1 284 ? -13.617 34.156 5.531 1 83.31 284 LYS A C 1
ATOM 2229 O O . LYS A 1 284 ? -14.828 34.312 5.68 1 83.31 284 LYS A O 1
ATOM 2234 N N . THR A 1 285 ? -13.047 34.219 4.406 1 70.69 285 THR A N 1
ATOM 2235 C CA . THR A 1 285 ? -13.875 34.344 3.213 1 70.69 285 THR A CA 1
ATOM 2236 C C . THR A 1 285 ? -14.891 33.219 3.133 1 70.69 285 THR A C 1
ATOM 2238 O O . THR A 1 285 ? -16.031 33.406 2.711 1 70.69 285 THR A O 1
ATOM 2241 N N . LYS A 1 286 ? -14.617 32.094 3.635 1 61.62 286 LYS A N 1
ATOM 2242 C CA . LYS A 1 286 ? -15.539 30.953 3.654 1 61.62 286 LYS A CA 1
ATOM 2243 C C . LYS A 1 286 ? -16.516 31.062 4.816 1 61.62 286 LYS A C 1
ATOM 2245 O O . LYS A 1 286 ? -17.703 30.734 4.668 1 61.62 286 LYS A O 1
ATOM 2250 N N . LEU A 1 287 ? -15.914 31.484 5.906 1 51.41 287 LEU A N 1
ATOM 2251 C CA . LEU A 1 287 ? -16.734 31.625 7.102 1 51.41 287 LEU A CA 1
ATOM 2252 C C . LEU A 1 287 ? -17.844 32.656 6.891 1 51.41 287 LEU A C 1
ATOM 2254 O O . LEU A 1 287 ? -18.953 32.5 7.398 1 51.41 287 LEU A O 1
ATOM 2258 N N . THR A 1 288 ? -17.453 33.594 6.145 1 49.41 288 THR A N 1
ATOM 2259 C CA . THR A 1 288 ? -18.469 34.625 5.84 1 49.41 288 THR A CA 1
ATOM 2260 C C . THR A 1 288 ? -19.484 34.094 4.832 1 49.41 288 THR A C 1
ATOM 2262 O O . THR A 1 288 ? -20.656 34.438 4.895 1 49.41 288 THR A O 1
ATOM 2265 N N . SER A 1 289 ? -18.984 33.188 4 1 46.06 289 SER A N 1
ATOM 2266 C CA . SER A 1 289 ? -19.938 32.625 3.041 1 46.06 289 SER A CA 1
ATOM 2267 C C . SER A 1 289 ? -20.875 31.625 3.707 1 46.06 289 SER A C 1
ATOM 2269 O O . SER A 1 289 ? -22.031 31.484 3.297 1 46.06 289 SER A O 1
ATOM 2271 N N . CYS A 1 290 ? -20.391 30.984 4.742 1 45.09 290 CYS A N 1
ATOM 2272 C CA . CYS A 1 290 ? -21.234 30.047 5.473 1 45.09 290 CYS A CA 1
ATOM 2273 C C . CYS A 1 290 ? -22.219 30.797 6.379 1 45.09 290 CYS A C 1
ATOM 2275 O O . CYS A 1 290 ? -23.344 30.328 6.594 1 45.09 290 CYS A O 1
ATOM 2277 N N . THR A 1 291 ? -21.875 31.953 7.062 1 40.47 291 THR A N 1
ATOM 2278 C CA . THR A 1 291 ? -22.75 32.719 7.922 1 40.47 291 THR A CA 1
ATOM 2279 C C . THR A 1 291 ? -23.812 33.469 7.098 1 40.47 291 THR A C 1
ATOM 2281 O O . THR A 1 291 ? -24.891 33.75 7.594 1 40.47 291 THR A O 1
ATOM 2284 N N . ALA A 1 292 ? -23.594 33.844 5.855 1 37.66 292 ALA A N 1
ATOM 2285 C CA . ALA A 1 292 ? -24.609 34.5 5.059 1 37.66 292 ALA A CA 1
ATOM 2286 C C . ALA A 1 292 ? -25.703 33.531 4.617 1 37.66 292 ALA A C 1
ATOM 2288 O O . ALA A 1 292 ? -26.766 33.938 4.168 1 37.66 292 ALA A O 1
ATOM 2289 N N . LYS A 1 293 ? -25.391 32.406 4.707 1 43.34 293 LYS A N 1
ATOM 2290 C CA . LYS A 1 293 ? -26.422 31.438 4.305 1 43.34 293 LYS A CA 1
ATOM 2291 C C . LYS A 1 293 ? -27.281 31.016 5.492 1 43.34 293 LYS A C 1
ATOM 2293 O O . LYS A 1 293 ? -28.141 30.141 5.363 1 43.34 293 LYS A O 1
ATOM 2298 N N . LEU A 1 294 ? -26.875 31.281 6.668 1 30.12 294 LEU A N 1
ATOM 2299 C CA . LEU A 1 294 ? -27.734 31.109 7.832 1 30.12 294 LEU A CA 1
ATOM 2300 C C . LEU A 1 294 ? -28.672 32.312 8.008 1 30.12 294 LEU A C 1
ATOM 2302 O O . LEU A 1 294 ? -28.25 33.438 7.84 1 30.12 294 LEU A O 1
ATOM 2306 N N . MET B 1 1 ? 4.715 -42.406 -10.016 1 38.81 1 MET B N 1
ATOM 2307 C CA . MET B 1 1 ? 4.773 -42.125 -8.578 1 38.81 1 MET B CA 1
ATOM 2308 C C . MET B 1 1 ? 4.484 -40.656 -8.281 1 38.81 1 MET B C 1
ATOM 2310 O O . MET B 1 1 ? 4.824 -39.781 -9.078 1 38.81 1 MET B O 1
ATOM 2314 N N . ALA B 1 2 ? 3.475 -40.438 -7.422 1 55.56 2 ALA B N 1
ATOM 2315 C CA . ALA B 1 2 ? 3.105 -39.031 -7.129 1 55.56 2 ALA B CA 1
ATOM 2316 C C . ALA B 1 2 ? 4.328 -38.219 -6.723 1 55.56 2 ALA B C 1
ATOM 2318 O O . ALA B 1 2 ? 5.199 -38.719 -6.004 1 55.56 2 ALA B O 1
ATOM 2319 N N . THR B 1 3 ? 4.652 -37.125 -7.445 1 67.38 3 THR B N 1
ATOM 2320 C CA . THR B 1 3 ? 5.789 -36.281 -7.117 1 67.38 3 THR B CA 1
ATOM 2321 C C . THR B 1 3 ? 5.762 -35.875 -5.645 1 67.38 3 THR B C 1
ATOM 2323 O O . THR B 1 3 ? 4.746 -35.406 -5.145 1 67.38 3 THR B O 1
ATOM 2326 N N . PRO B 1 4 ? 6.746 -36.375 -4.836 1 83.25 4 PRO B N 1
ATOM 2327 C CA . PRO B 1 4 ? 6.77 -36 -3.42 1 83.25 4 PRO B CA 1
ATOM 2328 C C . PRO B 1 4 ? 6.539 -34.5 -3.199 1 83.25 4 PRO B C 1
ATOM 2330 O O . PRO B 1 4 ? 7.035 -33.688 -3.969 1 83.25 4 PRO B O 1
ATOM 2333 N N . VAL B 1 5 ? 5.543 -34.219 -2.434 1 92 5 VAL B N 1
ATOM 2334 C CA . VAL B 1 5 ? 5.199 -32.844 -2.113 1 92 5 VAL B CA 1
ATOM 2335 C C . VAL B 1 5 ? 5.48 -32.562 -0.639 1 92 5 VAL B C 1
ATOM 2337 O O . VAL B 1 5 ? 5.223 -33.406 0.218 1 92 5 VAL B O 1
ATOM 2340 N N . SER B 1 6 ? 6.184 -31.469 -0.36 1 95.94 6 SER B N 1
ATOM 2341 C CA . SER B 1 6 ? 6.406 -31.047 1.018 1 95.94 6 SER B CA 1
ATOM 2342 C C . SER B 1 6 ? 5.789 -29.672 1.278 1 95.94 6 SER B C 1
ATOM 2344 O O . SER B 1 6 ? 5.574 -28.891 0.345 1 95.94 6 SER B O 1
ATOM 2346 N N . GLU B 1 7 ? 5.504 -29.422 2.539 1 97.88 7 GLU B N 1
ATOM 2347 C CA . GLU B 1 7 ? 4.945 -28.141 2.938 1 97.88 7 GLU B CA 1
ATOM 2348 C C . GLU B 1 7 ? 6.039 -27.094 3.115 1 97.88 7 GLU B C 1
ATOM 2350 O O . GLU B 1 7 ? 7.117 -27.391 3.625 1 97.88 7 GLU B O 1
ATOM 2355 N N . LEU B 1 8 ? 5.758 -25.969 2.666 1 98.25 8 LEU B N 1
ATOM 2356 C CA . LEU B 1 8 ? 6.652 -24.828 2.812 1 98.25 8 LEU B CA 1
ATOM 2357 C C . LEU B 1 8 ? 6.152 -23.875 3.9 1 98.25 8 LEU B C 1
ATOM 2359 O O . LEU B 1 8 ? 4.953 -23.609 3.988 1 98.25 8 LEU B O 1
ATOM 2363 N N . VAL B 1 9 ? 7.016 -23.453 4.758 1 98.69 9 VAL B N 1
ATOM 2364 C CA . VAL B 1 9 ? 6.742 -22.406 5.742 1 98.69 9 VAL B CA 1
ATOM 2365 C C . VAL B 1 9 ? 7.82 -21.328 5.664 1 98.69 9 VAL B C 1
ATOM 2367 O O . VAL B 1 9 ? 9.008 -21.609 5.852 1 98.69 9 VAL B O 1
ATOM 2370 N N . VAL B 1 10 ? 7.48 -20.141 5.371 1 98.56 10 VAL B N 1
ATOM 2371 C CA . VAL B 1 10 ? 8.383 -18.984 5.336 1 98.56 10 VAL B CA 1
ATOM 2372 C C . VAL B 1 10 ? 7.941 -17.953 6.363 1 98.56 10 VAL B C 1
ATOM 2374 O O . VAL B 1 10 ? 6.887 -17.328 6.211 1 98.56 10 VAL B O 1
ATOM 2377 N N . PRO B 1 11 ? 8.742 -17.719 7.375 1 98.12 11 PRO B N 1
ATOM 2378 C CA . PRO B 1 11 ? 8.375 -16.656 8.32 1 98.12 11 PRO B CA 1
ATOM 2379 C C . PRO B 1 11 ? 8.414 -15.266 7.691 1 98.12 11 PRO B C 1
ATOM 2381 O O . PRO B 1 11 ? 9.297 -14.977 6.883 1 98.12 11 PRO B O 1
ATOM 2384 N N . VAL B 1 12 ? 7.473 -14.484 7.957 1 97.94 12 VAL B N 1
ATOM 2385 C CA . VAL B 1 12 ? 7.43 -13.07 7.598 1 97.94 12 VAL B CA 1
ATOM 2386 C C . VAL B 1 12 ? 7.129 -12.234 8.836 1 97.94 12 VAL B C 1
ATOM 2388 O O . VAL B 1 12 ? 6.68 -12.758 9.859 1 97.94 12 VAL B O 1
ATOM 2391 N N . PRO B 1 13 ? 7.363 -10.93 8.836 1 97 13 PRO B N 1
ATOM 2392 C CA . PRO B 1 13 ? 7.289 -10.125 10.055 1 97 13 PRO B CA 1
ATOM 2393 C C . PRO B 1 13 ? 5.91 -10.172 10.711 1 97 13 PRO B C 1
ATOM 2395 O O . PRO B 1 13 ? 5.801 -10.039 11.938 1 97 13 PRO B O 1
ATOM 2398 N N . TRP B 1 14 ? 4.867 -10.422 9.977 1 97.75 14 TRP B N 1
ATOM 2399 C CA . TRP B 1 14 ? 3.521 -10.375 10.547 1 97.75 14 TRP B CA 1
ATOM 2400 C C . TRP B 1 14 ? 2.969 -11.781 10.75 1 97.75 14 TRP B C 1
ATOM 2402 O O . TRP B 1 14 ? 1.834 -11.953 11.203 1 97.75 14 TRP B O 1
ATOM 2412 N N . GLY B 1 15 ? 3.713 -12.812 10.359 1 98.31 15 GLY B N 1
ATOM 2413 C CA . GLY B 1 15 ? 3.254 -14.188 10.469 1 98.31 15 GLY B CA 1
ATOM 2414 C C . GLY B 1 15 ? 4.07 -15.156 9.633 1 98.31 15 GLY B C 1
ATOM 2415 O O . GLY B 1 15 ? 5.297 -15.211 9.766 1 98.31 15 GLY B O 1
ATOM 2416 N N . GLU B 1 16 ? 3.371 -15.867 8.797 1 98.75 16 GLU B N 1
ATOM 2417 C CA . GLU B 1 16 ? 4.066 -16.828 7.934 1 98.75 16 GLU B CA 1
ATOM 2418 C C . GLU B 1 16 ? 3.359 -16.969 6.586 1 98.75 16 GLU B C 1
ATOM 2420 O O . GLU B 1 16 ? 2.137 -16.828 6.504 1 98.75 16 GLU B O 1
ATOM 2425 N N . LEU B 1 17 ? 4.137 -17.203 5.594 1 98.88 17 LEU B N 1
ATOM 2426 C CA . LEU B 1 17 ? 3.645 -17.656 4.297 1 98.88 17 LEU B CA 1
ATOM 2427 C C . LEU B 1 17 ? 3.846 -19.156 4.125 1 98.88 17 LEU B C 1
ATOM 2429 O O . LEU B 1 17 ? 4.91 -19.688 4.457 1 98.88 17 LEU B O 1
ATOM 2433 N N . ARG B 1 18 ? 2.803 -19.781 3.676 1 98.88 18 ARG B N 1
ATOM 2434 C CA . ARG B 1 18 ? 2.801 -21.219 3.494 1 98.88 18 ARG B CA 1
ATOM 2435 C C . ARG B 1 18 ? 2.803 -21.594 2.014 1 98.88 18 ARG B C 1
ATOM 2437 O O . ARG B 1 18 ? 2.598 -20.719 1.156 1 98.88 18 ARG B O 1
ATOM 2444 N N . GLY B 1 19 ? 3.082 -22.797 1.721 1 98.69 19 GLY B N 1
ATOM 2445 C CA . GLY B 1 19 ? 3.08 -23.266 0.349 1 98.69 19 GLY B CA 1
ATOM 2446 C C . GLY B 1 19 ? 3.438 -24.734 0.232 1 98.69 19 GLY B C 1
ATOM 2447 O O . GLY B 1 19 ? 3.35 -25.484 1.21 1 98.69 19 GLY B O 1
ATOM 2448 N N . ARG B 1 20 ? 3.703 -25.141 -1.007 1 98.38 20 ARG B N 1
ATOM 2449 C CA . ARG B 1 20 ? 4.094 -26.516 -1.325 1 98.38 20 ARG B CA 1
ATOM 2450 C C . ARG B 1 20 ? 5.336 -26.531 -2.211 1 98.38 20 ARG B C 1
ATOM 2452 O O . ARG B 1 20 ? 5.543 -25.625 -3.02 1 98.38 20 ARG B O 1
ATOM 2459 N N . VAL B 1 21 ? 6.094 -27.531 -2.002 1 98.19 21 VAL B N 1
ATOM 2460 C CA . VAL B 1 21 ? 7.297 -27.719 -2.805 1 98.19 21 VAL B CA 1
ATOM 2461 C C . VAL B 1 21 ? 7.285 -29.125 -3.424 1 98.19 21 VAL B C 1
ATOM 2463 O O . VAL B 1 21 ? 7.016 -30.109 -2.736 1 98.19 21 VAL B O 1
ATOM 2466 N N . TRP B 1 22 ? 7.477 -29.172 -4.723 1 97.56 22 TRP B N 1
ATOM 2467 C CA . TRP B 1 22 ? 7.629 -30.422 -5.469 1 97.56 22 TRP B CA 1
ATOM 2468 C C . TRP B 1 22 ? 9.016 -30.5 -6.098 1 97.56 22 TRP B C 1
ATOM 2470 O O . TRP B 1 22 ? 9.625 -29.484 -6.414 1 97.56 22 TRP B O 1
ATOM 2480 N N . GLY B 1 23 ? 9.508 -31.734 -6.316 1 95.06 23 GLY B N 1
ATOM 2481 C CA . GLY B 1 23 ? 10.734 -31.938 -7.059 1 95.06 23 GLY B CA 1
ATOM 2482 C C . GLY B 1 23 ? 11.969 -31.969 -6.176 1 95.06 23 GLY B C 1
ATOM 2483 O O . GLY B 1 23 ? 11.867 -31.828 -4.957 1 95.06 23 GLY B O 1
ATOM 2484 N N . PRO B 1 24 ? 13.117 -32.188 -6.754 1 93.69 24 PRO B N 1
ATOM 2485 C CA . PRO B 1 24 ? 14.359 -32.312 -5.992 1 93.69 24 PRO B CA 1
ATOM 2486 C C . PRO B 1 24 ? 14.859 -30.969 -5.465 1 93.69 24 PRO B C 1
ATOM 2488 O O . PRO B 1 24 ? 14.703 -29.953 -6.129 1 93.69 24 PRO B O 1
ATOM 2491 N N . THR B 1 25 ? 15.547 -31.016 -4.363 1 91.31 25 THR B N 1
ATOM 2492 C CA . THR B 1 25 ? 16.062 -29.828 -3.701 1 91.31 25 THR B CA 1
ATOM 2493 C C . THR B 1 25 ? 17.047 -29.094 -4.602 1 91.31 25 THR B C 1
ATOM 2495 O O . THR B 1 25 ? 17.125 -27.859 -4.582 1 91.31 25 THR B O 1
ATOM 2498 N N . HIS B 1 26 ? 17.719 -29.844 -5.406 1 91.88 26 HIS B N 1
ATOM 2499 C CA . HIS B 1 26 ? 18.734 -29.234 -6.262 1 91.88 26 HIS B CA 1
ATOM 2500 C C . HIS B 1 26 ? 18.188 -28.969 -7.664 1 91.88 26 HIS B C 1
ATOM 2502 O O . HIS B 1 26 ? 18.953 -28.641 -8.578 1 91.88 26 HIS B O 1
ATOM 2508 N N . GLY B 1 27 ? 16.891 -29.203 -7.82 1 93.75 27 GLY B N 1
ATOM 2509 C CA . GLY B 1 27 ? 16.281 -28.938 -9.117 1 93.75 27 GLY B CA 1
ATOM 2510 C C . GLY B 1 27 ? 16.234 -27.453 -9.453 1 93.75 27 GLY B C 1
ATOM 2511 O O . GLY B 1 27 ? 16.438 -26.609 -8.586 1 93.75 27 GLY B O 1
ATOM 2512 N N . TYR B 1 28 ? 16.031 -27.188 -10.727 1 93.88 28 TYR B N 1
ATOM 2513 C CA . TYR B 1 28 ? 15.891 -25.812 -11.164 1 93.88 28 TYR B CA 1
ATOM 2514 C C . TYR B 1 28 ? 14.664 -25.156 -10.539 1 93.88 28 TYR B C 1
ATOM 2516 O O . TYR B 1 28 ? 13.539 -25.641 -10.711 1 93.88 28 TYR B O 1
ATOM 2524 N N . PRO B 1 29 ? 14.844 -24.078 -9.805 1 96.62 29 PRO B N 1
ATOM 2525 C CA . PRO B 1 29 ? 13.727 -23.516 -9.047 1 96.62 29 PRO B CA 1
ATOM 2526 C C . PRO B 1 29 ? 12.703 -22.812 -9.938 1 96.62 29 PRO B C 1
ATOM 2528 O O . PRO B 1 29 ? 13.078 -22.031 -10.82 1 96.62 29 PRO B O 1
ATOM 2531 N N . VAL B 1 30 ? 11.477 -23.156 -9.734 1 97.88 30 VAL B N 1
ATOM 2532 C CA . VAL B 1 30 ? 10.336 -22.516 -10.398 1 97.88 30 VAL B CA 1
ATOM 2533 C C . VAL B 1 30 ? 9.312 -22.062 -9.359 1 97.88 30 VAL B C 1
ATOM 2535 O O . VAL B 1 30 ? 8.766 -22.891 -8.625 1 97.88 30 VAL B O 1
ATOM 2538 N N . LEU B 1 31 ? 9.102 -20.766 -9.266 1 98.81 31 LEU B N 1
ATOM 2539 C CA . LEU B 1 31 ? 8.117 -20.188 -8.352 1 98.81 31 LEU B CA 1
ATOM 2540 C C . LEU B 1 31 ? 6.738 -20.125 -9.008 1 98.81 31 LEU B C 1
ATOM 2542 O O . LEU B 1 31 ? 6.609 -19.688 -10.148 1 98.81 31 LEU B O 1
ATOM 2546 N N . CYS B 1 32 ? 5.723 -20.609 -8.312 1 98.94 32 CYS B N 1
ATOM 2547 C CA . CYS B 1 32 ? 4.355 -20.609 -8.82 1 98.94 32 CYS B CA 1
ATOM 2548 C C . CYS B 1 32 ? 3.463 -19.703 -7.984 1 98.94 32 CYS B C 1
ATOM 2550 O O . CYS B 1 32 ? 3.395 -19.844 -6.762 1 98.94 32 CYS B O 1
ATOM 2552 N N . LEU B 1 33 ? 2.781 -18.766 -8.648 1 98.94 33 LEU B N 1
ATOM 2553 C CA . LEU B 1 33 ? 1.932 -17.781 -7.988 1 98.94 33 LEU B CA 1
ATOM 2554 C C . LEU B 1 33 ? 0.493 -17.891 -8.484 1 98.94 33 LEU B C 1
ATOM 2556 O O . LEU B 1 33 ? 0.225 -17.719 -9.672 1 98.94 33 LEU B O 1
ATOM 2560 N N . HIS B 1 34 ? -0.432 -18.125 -7.551 1 98.88 34 HIS B N 1
ATOM 2561 C CA . HIS B 1 34 ? -1.818 -18.422 -7.898 1 98.88 34 HIS B CA 1
ATOM 2562 C C . HIS B 1 34 ? -2.617 -17.141 -8.102 1 98.88 34 HIS B C 1
ATOM 2564 O O . HIS B 1 34 ? -2.121 -16.047 -7.832 1 98.88 34 HIS B O 1
ATOM 2570 N N . GLY B 1 35 ? -3.842 -17.297 -8.57 1 98.12 35 GLY B N 1
ATOM 2571 C CA . GLY B 1 35 ? -4.73 -16.172 -8.836 1 98.12 35 GLY B CA 1
ATOM 2572 C C . GLY B 1 35 ? -5.539 -15.75 -7.629 1 98.12 35 GLY B C 1
ATOM 2573 O O . GLY B 1 35 ? -5.445 -16.359 -6.562 1 98.12 35 GLY B O 1
ATOM 2574 N N . TRP B 1 36 ? -6.312 -14.742 -7.855 1 97.44 36 TRP B N 1
ATOM 2575 C CA . TRP B 1 36 ? -7.133 -14.133 -6.816 1 97.44 36 TRP B CA 1
ATOM 2576 C C . TRP B 1 36 ? -8.086 -15.156 -6.203 1 97.44 36 TRP B C 1
ATOM 2578 O O . TRP B 1 36 ? -8.773 -15.883 -6.918 1 97.44 36 TRP B O 1
ATOM 2588 N N . ALA B 1 37 ? -8.094 -15.297 -4.867 1 97.5 37 ALA B N 1
ATOM 2589 C CA . ALA B 1 37 ? -9.016 -16.078 -4.047 1 97.5 37 ALA B CA 1
ATOM 2590 C C . ALA B 1 37 ? -8.734 -17.578 -4.18 1 97.5 37 ALA B C 1
ATOM 2592 O O . ALA B 1 37 ? -9.508 -18.406 -3.699 1 97.5 37 ALA B O 1
ATOM 2593 N N . ASP B 1 38 ? -7.66 -17.953 -4.895 1 98.25 38 ASP B N 1
ATOM 2594 C CA . ASP B 1 38 ? -7.191 -19.328 -4.965 1 98.25 38 ASP B CA 1
ATOM 2595 C C . ASP B 1 38 ? -6.172 -19.625 -3.869 1 98.25 38 ASP B C 1
ATOM 2597 O O . ASP B 1 38 ? -6.281 -19.109 -2.756 1 98.25 38 ASP B O 1
ATOM 2601 N N . ASN B 1 39 ? -5.348 -20.594 -4.074 1 98.75 39 ASN B N 1
ATOM 2602 C CA . ASN B 1 39 ? -4.176 -20.938 -3.275 1 98.75 39 ASN B CA 1
ATOM 2603 C C . ASN B 1 39 ? -3.217 -21.844 -4.047 1 98.75 39 ASN B C 1
ATOM 2605 O O . ASN B 1 39 ? -3.455 -22.156 -5.215 1 98.75 39 ASN B O 1
ATOM 2609 N N . CYS B 1 40 ? -2.145 -22.219 -3.408 1 98.69 40 CYS B N 1
ATOM 2610 C CA . CYS B 1 40 ? -1.069 -22.875 -4.145 1 98.69 40 CYS B CA 1
ATOM 2611 C C . CYS B 1 40 ? -1.503 -24.25 -4.625 1 98.69 40 CYS B C 1
ATOM 2613 O O . CYS B 1 40 ? -0.89 -24.828 -5.531 1 98.69 40 CYS B O 1
ATOM 2615 N N . GLY B 1 41 ? -2.602 -24.812 -4.066 1 98.31 41 GLY B N 1
ATOM 2616 C CA . GLY B 1 41 ? -3.135 -26.078 -4.555 1 98.31 41 GLY B CA 1
ATOM 2617 C C . GLY B 1 41 ? -3.545 -26.031 -6.012 1 98.31 41 GLY B C 1
ATOM 2618 O O . GLY B 1 41 ? -3.65 -27.062 -6.668 1 98.31 41 GLY B O 1
ATOM 2619 N N . SER B 1 42 ? -3.75 -24.844 -6.504 1 98.62 42 SER B N 1
ATOM 2620 C CA . SER B 1 42 ? -4.188 -24.688 -7.887 1 98.62 42 SER B CA 1
ATOM 2621 C C . SER B 1 42 ? -3.166 -25.266 -8.859 1 98.62 42 SER B C 1
ATOM 2623 O O . SER B 1 42 ? -3.492 -25.547 -10.016 1 98.62 42 SER B O 1
ATOM 2625 N N . PHE B 1 43 ? -1.953 -25.469 -8.43 1 98.69 43 PHE B N 1
ATOM 2626 C CA . PHE B 1 43 ? -0.895 -25.906 -9.328 1 98.69 43 PHE B CA 1
ATOM 2627 C C . PHE B 1 43 ? -0.694 -27.406 -9.234 1 98.69 43 PHE B C 1
ATOM 2629 O O . PHE B 1 43 ? 0.093 -27.984 -9.984 1 98.69 43 PHE B O 1
ATOM 2636 N N . ASN B 1 44 ? -1.394 -28.109 -8.312 1 97.5 44 ASN B N 1
ATOM 2637 C CA . ASN B 1 44 ? -1.227 -29.531 -8.094 1 97.5 44 ASN B CA 1
ATOM 2638 C C . ASN B 1 44 ? -1.325 -30.312 -9.398 1 97.5 44 ASN B C 1
ATOM 2640 O O . ASN B 1 44 ? -0.413 -31.062 -9.75 1 97.5 44 ASN B O 1
ATOM 2644 N N . PRO B 1 45 ? -2.408 -30.094 -10.156 1 97.62 45 PRO B N 1
ATOM 2645 C CA . PRO B 1 45 ? -2.537 -30.891 -11.375 1 97.62 45 PRO B CA 1
ATOM 2646 C C . PRO B 1 45 ? -1.479 -30.547 -12.422 1 97.62 45 PRO B C 1
ATOM 2648 O O . PRO B 1 45 ? -1.034 -31.438 -13.164 1 97.62 45 PRO B O 1
ATOM 2651 N N . LEU B 1 46 ? -1.083 -29.297 -12.508 1 98.31 46 LEU B N 1
ATOM 2652 C CA . LEU B 1 46 ? -0.15 -28.844 -13.531 1 98.31 46 LEU B CA 1
ATOM 2653 C C . LEU B 1 46 ? 1.255 -29.375 -13.258 1 98.31 46 LEU B C 1
ATOM 2655 O O . LEU B 1 46 ? 1.916 -29.891 -14.156 1 98.31 46 LEU B O 1
ATOM 2659 N N . VAL B 1 47 ? 1.713 -29.25 -12.016 1 97.25 47 VAL B N 1
ATOM 2660 C CA . VAL B 1 47 ? 3.082 -29.578 -11.641 1 97.25 47 VAL B CA 1
ATOM 2661 C C . VAL B 1 47 ? 3.35 -31.062 -11.938 1 97.25 47 VAL B C 1
ATOM 2663 O O . VAL B 1 47 ? 4.461 -31.422 -12.328 1 97.25 47 VAL B O 1
ATOM 2666 N N . SER B 1 48 ? 2.342 -31.891 -11.805 1 94.44 48 SER B N 1
ATOM 2667 C CA . SER B 1 48 ? 2.484 -33.312 -12.031 1 94.44 48 SER B CA 1
ATOM 2668 C C . SER B 1 48 ? 2.822 -33.625 -13.492 1 94.44 48 SER B C 1
ATOM 2670 O O . SER B 1 48 ? 3.334 -34.688 -13.805 1 94.44 48 SER B O 1
ATOM 2672 N N . LEU B 1 49 ? 2.584 -32.656 -14.375 1 96.81 49 LEU B N 1
ATOM 2673 C CA . LEU B 1 49 ? 2.779 -32.875 -15.805 1 96.81 49 LEU B CA 1
ATOM 2674 C C . LEU B 1 49 ? 4.016 -32.125 -16.297 1 96.81 49 LEU B C 1
ATOM 2676 O O . LEU B 1 49 ? 4.371 -32.219 -17.469 1 96.81 49 LEU B O 1
ATOM 2680 N N . LEU B 1 50 ? 4.734 -31.406 -15.445 1 96.81 50 LEU B N 1
ATOM 2681 C CA . LEU B 1 50 ? 5.867 -30.562 -15.82 1 96.81 50 LEU B CA 1
ATOM 2682 C C . LEU B 1 50 ? 7.188 -31.297 -15.602 1 96.81 50 LEU B C 1
ATOM 2684 O O . LEU B 1 50 ? 7.211 -32.375 -15 1 96.81 50 LEU B O 1
ATOM 2688 N N . PRO B 1 51 ? 8.312 -30.75 -16.094 1 94.62 51 PRO B N 1
ATOM 2689 C CA . PRO B 1 51 ? 9.602 -31.422 -15.984 1 94.62 51 PRO B CA 1
ATOM 2690 C C . PRO B 1 51 ? 9.984 -31.75 -14.539 1 94.62 51 PRO B C 1
ATOM 2692 O O . PRO B 1 51 ? 9.953 -30.875 -13.672 1 94.62 51 PRO B O 1
ATOM 2695 N N . LYS B 1 52 ? 10.422 -32.906 -14.32 1 93.12 52 LYS B N 1
ATOM 2696 C CA . LYS B 1 52 ? 10.695 -33.438 -12.977 1 93.12 52 LYS B CA 1
ATOM 2697 C C . LYS B 1 52 ? 12.039 -32.938 -12.453 1 93.12 52 LYS B C 1
ATOM 2699 O O . LYS B 1 52 ? 12.336 -33.062 -11.266 1 93.12 52 LYS B O 1
ATOM 2704 N N . GLU B 1 53 ? 12.805 -32.344 -13.352 1 92.44 53 GLU B N 1
ATOM 2705 C CA . GLU B 1 53 ? 14.117 -31.812 -12.992 1 92.44 53 GLU B CA 1
ATOM 2706 C C . GLU B 1 53 ? 13.992 -30.469 -12.281 1 92.44 53 GLU B C 1
ATOM 2708 O O . GLU B 1 53 ? 14.961 -29.969 -11.703 1 92.44 53 GLU B O 1
ATOM 2713 N N . CYS B 1 54 ? 12.828 -29.984 -12.266 1 95 54 CYS B N 1
ATOM 2714 C CA . CYS B 1 54 ? 12.594 -28.688 -11.641 1 95 54 CYS B CA 1
ATOM 2715 C C . CYS B 1 54 ? 12.148 -28.844 -10.195 1 95 54 CYS B C 1
ATOM 2717 O O . CYS B 1 54 ? 11.594 -29.875 -9.828 1 95 54 CYS B O 1
ATOM 2719 N N . ARG B 1 55 ? 12.477 -27.891 -9.406 1 96.56 55 ARG B N 1
ATOM 2720 C CA . ARG B 1 55 ? 11.922 -27.703 -8.07 1 96.56 55 ARG B CA 1
ATOM 2721 C C . ARG B 1 55 ? 10.828 -26.641 -8.078 1 96.56 55 ARG B C 1
ATOM 2723 O O . ARG B 1 55 ? 11.117 -25.453 -8.203 1 96.56 55 ARG B O 1
ATOM 2730 N N . TYR B 1 56 ? 9.609 -27.109 -7.945 1 98.19 56 TYR B N 1
ATOM 2731 C CA . TYR B 1 56 ? 8.477 -26.203 -7.98 1 98.19 56 TYR B CA 1
ATOM 2732 C C . TYR B 1 56 ? 8.117 -25.719 -6.582 1 98.19 56 TYR B C 1
ATOM 2734 O O . TYR B 1 56 ? 7.891 -26.516 -5.68 1 98.19 56 TYR B O 1
ATOM 2742 N N . VAL B 1 57 ? 8.148 -24.422 -6.391 1 98.69 57 VAL B N 1
ATOM 2743 C CA . VAL B 1 57 ? 7.758 -23.781 -5.145 1 98.69 57 VAL B CA 1
ATOM 2744 C C . VAL B 1 57 ? 6.484 -22.953 -5.363 1 98.69 57 VAL B C 1
ATOM 2746 O O . VAL B 1 57 ? 6.516 -21.922 -6.02 1 98.69 57 VAL B O 1
ATOM 2749 N N . ALA B 1 58 ? 5.383 -23.438 -4.852 1 98.88 58 ALA B N 1
ATOM 2750 C CA . ALA B 1 58 ? 4.121 -22.703 -4.918 1 98.88 58 ALA B CA 1
ATOM 2751 C C . ALA B 1 58 ? 3.748 -22.125 -3.553 1 98.88 58 ALA B C 1
ATOM 2753 O O . ALA B 1 58 ? 3.734 -22.844 -2.551 1 98.88 58 ALA B O 1
ATOM 2754 N N . ILE B 1 59 ? 3.391 -20.844 -3.498 1 98.88 59 ILE B N 1
ATOM 2755 C CA . ILE B 1 59 ? 3.086 -20.266 -2.199 1 98.88 59 ILE B CA 1
ATOM 2756 C C . ILE B 1 59 ? 1.61 -19.875 -2.143 1 98.88 59 ILE B C 1
ATOM 2758 O O . ILE B 1 59 ? 0.997 -19.594 -3.176 1 98.88 59 ILE B O 1
ATOM 2762 N N . ASP B 1 60 ? 1.032 -19.984 -0.963 1 98.94 60 ASP B N 1
ATOM 2763 C CA . ASP B 1 60 ? -0.192 -19.25 -0.67 1 98.94 60 ASP B CA 1
ATOM 2764 C C . ASP B 1 60 ? 0.094 -17.75 -0.488 1 98.94 60 ASP B C 1
ATOM 2766 O O . ASP B 1 60 ? 0.826 -17.359 0.425 1 98.94 60 ASP B O 1
ATOM 2770 N N . LEU B 1 61 ? -0.419 -16.969 -1.354 1 98.94 61 LEU B N 1
ATOM 2771 C CA . LEU B 1 61 ? -0.249 -15.539 -1.175 1 98.94 61 LEU B CA 1
ATOM 2772 C C . LEU B 1 61 ? -0.864 -15.078 0.143 1 98.94 61 LEU B C 1
ATOM 2774 O O . LEU B 1 61 ? -1.797 -15.703 0.649 1 98.94 61 LEU B O 1
ATOM 2778 N N . ALA B 1 62 ? -0.346 -14.016 0.692 1 98.88 62 ALA B N 1
ATOM 2779 C CA . ALA B 1 62 ? -0.903 -13.484 1.934 1 98.88 62 ALA B CA 1
ATOM 2780 C C . ALA B 1 62 ? -2.42 -13.359 1.842 1 98.88 62 ALA B C 1
ATOM 2782 O O . ALA B 1 62 ? -2.951 -12.891 0.831 1 98.88 62 ALA B O 1
ATOM 2783 N N . GLY B 1 63 ? -3.066 -13.812 2.887 1 98.75 63 GLY B N 1
ATOM 2784 C CA . GLY B 1 63 ? -4.516 -13.719 2.92 1 98.75 63 GLY B CA 1
ATOM 2785 C C . GLY B 1 63 ? -5.199 -14.867 2.199 1 98.75 63 GLY B C 1
ATOM 2786 O O . GLY B 1 63 ? -6.426 -14.891 2.082 1 98.75 63 GLY B O 1
ATOM 2787 N N . HIS B 1 64 ? -4.406 -15.859 1.713 1 98.81 64 HIS B N 1
ATOM 2788 C CA . HIS B 1 64 ? -4.93 -17.016 0.994 1 98.81 64 HIS B CA 1
ATOM 2789 C C . HIS B 1 64 ? -4.426 -18.312 1.602 1 98.81 64 HIS B C 1
ATOM 2791 O O . HIS B 1 64 ? -3.379 -18.344 2.25 1 98.81 64 HIS B O 1
ATOM 2797 N N . GLY B 1 65 ? -5.188 -19.375 1.344 1 98.62 65 GLY B N 1
ATOM 2798 C CA . GLY B 1 65 ? -4.754 -20.688 1.767 1 98.62 65 GLY B CA 1
ATOM 2799 C C . GLY B 1 65 ? -4.414 -20.766 3.242 1 98.62 65 GLY B C 1
ATOM 2800 O O . GLY B 1 65 ? -5.223 -20.391 4.09 1 98.62 65 GLY B O 1
ATOM 2801 N N . LEU B 1 66 ? -3.184 -21.203 3.463 1 98.69 66 LEU B N 1
ATOM 2802 C CA . LEU B 1 66 ? -2.768 -21.406 4.848 1 98.69 66 LEU B CA 1
ATOM 2803 C C . LEU B 1 66 ? -1.826 -20.297 5.297 1 98.69 66 LEU B C 1
ATOM 2805 O O . LEU B 1 66 ? -1.29 -20.344 6.406 1 98.69 66 LEU B O 1
ATOM 2809 N N . SER B 1 67 ? -1.593 -19.281 4.434 1 98.88 67 SER B N 1
ATOM 2810 C CA . SER B 1 67 ? -0.751 -18.141 4.785 1 98.88 67 SER B CA 1
ATOM 2811 C C . SER B 1 67 ? -1.479 -17.188 5.727 1 98.88 67 SER B C 1
ATOM 2813 O O . SER B 1 67 ? -2.709 -17.094 5.711 1 98.88 67 SER B O 1
ATOM 2815 N N . SER B 1 68 ? -0.743 -16.469 6.523 1 98.81 68 SER B N 1
ATOM 2816 C CA . SER B 1 68 ? -1.29 -15.477 7.445 1 98.81 68 SER B CA 1
ATOM 2817 C C . SER B 1 68 ? -1.996 -14.352 6.695 1 98.81 68 SER B C 1
ATOM 2819 O O . SER B 1 68 ? -1.57 -13.961 5.605 1 98.81 68 SER B O 1
ATOM 2821 N N . HIS B 1 69 ? -3.062 -13.891 7.328 1 98.38 69 HIS B N 1
ATOM 2822 C CA . HIS B 1 69 ? -3.664 -12.641 6.883 1 98.38 69 HIS B CA 1
ATOM 2823 C C . HIS B 1 69 ? -2.758 -11.453 7.191 1 98.38 69 HIS B C 1
ATOM 2825 O O . HIS B 1 69 ? -1.936 -11.516 8.109 1 98.38 69 HIS B O 1
ATOM 2831 N N . HIS B 1 70 ? -2.869 -10.383 6.379 1 98.31 70 HIS B N 1
ATOM 2832 C CA . HIS B 1 70 ? -2.254 -9.125 6.785 1 98.31 70 HIS B CA 1
ATOM 2833 C C . HIS B 1 70 ? -2.801 -8.648 8.125 1 98.31 70 HIS B C 1
ATOM 2835 O O . HIS B 1 70 ? -3.914 -9.016 8.516 1 98.31 70 HIS B O 1
ATOM 2841 N N . PRO B 1 71 ? -1.97 -7.824 8.859 1 98.12 71 PRO B N 1
ATOM 2842 C CA . PRO B 1 71 ? -2.484 -7.285 10.125 1 98.12 71 PRO B CA 1
ATOM 2843 C C . PRO B 1 71 ? -3.744 -6.441 9.93 1 98.12 71 PRO B C 1
ATOM 2845 O O . PRO B 1 71 ? -4.008 -5.961 8.828 1 98.12 71 PRO B O 1
ATOM 2848 N N . PRO B 1 72 ? -4.504 -6.281 11 1 96.69 72 PRO B N 1
ATOM 2849 C CA . PRO B 1 72 ? -5.703 -5.445 10.898 1 96.69 72 PRO B CA 1
ATOM 2850 C C . PRO B 1 72 ? -5.402 -4.051 10.344 1 96.69 72 PRO B C 1
ATOM 2852 O O . PRO B 1 72 ? -4.391 -3.445 10.703 1 96.69 72 PRO B O 1
ATOM 2855 N N . GLY B 1 73 ? -6.238 -3.566 9.422 1 97.06 73 GLY B N 1
ATOM 2856 C CA . GLY B 1 73 ? -6.137 -2.219 8.883 1 97.06 73 GLY B CA 1
ATOM 2857 C C . GLY B 1 73 ? -5.219 -2.123 7.684 1 97.06 73 GLY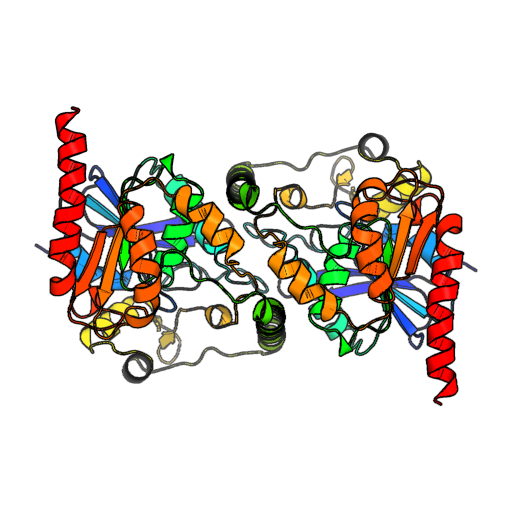 B C 1
ATOM 2858 O O . GLY B 1 73 ? -5.086 -1.056 7.082 1 97.06 73 GLY B O 1
ATOM 2859 N N . VAL B 1 74 ? -4.617 -3.24 7.301 1 98.06 74 VAL B N 1
ATOM 2860 C CA . VAL B 1 74 ? -3.627 -3.225 6.23 1 98.06 74 VAL B CA 1
ATOM 2861 C C . VAL B 1 74 ? -4.258 -3.738 4.938 1 98.06 74 VAL B C 1
ATOM 2863 O O . VAL B 1 74 ? -4.883 -4.801 4.926 1 98.06 74 VAL B O 1
ATOM 2866 N N . PHE B 1 75 ? -4.09 -3.006 3.838 1 98.19 75 PHE B N 1
ATOM 2867 C CA . PHE B 1 75 ? -4.629 -3.342 2.525 1 98.19 75 PHE B CA 1
ATOM 2868 C C . PHE B 1 75 ? -3.797 -4.434 1.863 1 98.19 75 PHE B C 1
ATOM 2870 O O . PHE B 1 75 ? -2.611 -4.586 2.162 1 98.19 75 PHE B O 1
ATOM 2877 N N . TYR B 1 76 ? -4.469 -5.203 1.044 1 98.25 76 TYR B N 1
ATOM 2878 C CA . TYR B 1 76 ? -3.77 -6.051 0.087 1 98.25 76 TYR B CA 1
ATOM 2879 C C . TYR B 1 76 ? -3.541 -5.316 -1.229 1 98.25 76 TYR B C 1
ATOM 2881 O O . TYR B 1 76 ? -4.496 -4.934 -1.905 1 98.25 76 TYR B O 1
ATOM 2889 N N . THR B 1 77 ? -2.287 -5.082 -1.564 1 97.81 77 THR B N 1
ATOM 2890 C CA . THR B 1 77 ? -1.938 -4.34 -2.771 1 97.81 77 THR B CA 1
ATOM 2891 C C . THR B 1 77 ? -0.902 -5.102 -3.592 1 97.81 77 THR B C 1
ATOM 2893 O O . THR B 1 77 ? -0.178 -5.945 -3.061 1 97.81 77 THR B O 1
ATOM 2896 N N . LEU B 1 78 ? -0.84 -4.785 -4.879 1 97.5 78 LEU B N 1
ATOM 2897 C CA . LEU B 1 78 ? 0.111 -5.434 -5.773 1 97.5 78 LEU B CA 1
ATOM 2898 C C . LEU B 1 78 ? 1.539 -5.266 -5.266 1 97.5 78 LEU B C 1
ATOM 2900 O O . LEU B 1 78 ? 2.275 -6.246 -5.137 1 97.5 78 LEU B O 1
ATOM 2904 N N . PRO B 1 79 ? 1.974 -4.082 -4.816 1 97.62 79 PRO B N 1
ATOM 2905 C CA . PRO B 1 79 ? 3.342 -3.953 -4.309 1 97.62 79 PRO B CA 1
ATOM 2906 C C . PRO B 1 79 ? 3.59 -4.797 -3.061 1 97.62 79 PRO B C 1
ATOM 2908 O O . PRO B 1 79 ? 4.684 -5.34 -2.887 1 97.62 79 PRO B O 1
ATOM 2911 N N . SER B 1 80 ? 2.582 -4.914 -2.223 1 97.81 80 SER B N 1
ATOM 2912 C CA . SER B 1 80 ? 2.773 -5.727 -1.027 1 97.81 80 SER B CA 1
ATOM 2913 C C . SER B 1 80 ? 2.979 -7.195 -1.384 1 97.81 80 SER B C 1
ATOM 2915 O O . SER B 1 80 ? 3.791 -7.883 -0.761 1 97.81 80 SER B O 1
ATOM 2917 N N . TYR B 1 81 ? 2.236 -7.688 -2.373 1 98.62 81 TYR B N 1
ATOM 2918 C CA . TYR B 1 81 ? 2.416 -9.062 -2.822 1 98.62 81 TYR B CA 1
ATOM 2919 C C . TYR B 1 81 ? 3.795 -9.258 -3.441 1 98.62 81 TYR B C 1
ATOM 2921 O O . TYR B 1 81 ? 4.43 -10.297 -3.246 1 98.62 81 TYR B O 1
ATOM 2929 N N . VAL B 1 82 ? 4.262 -8.266 -4.199 1 98.75 82 VAL B N 1
ATOM 2930 C CA . VAL B 1 82 ? 5.582 -8.344 -4.816 1 98.75 82 VAL B CA 1
ATOM 2931 C C . VAL B 1 82 ? 6.656 -8.398 -3.734 1 98.75 82 VAL B C 1
ATOM 2933 O O . VAL B 1 82 ? 7.602 -9.188 -3.824 1 98.75 82 VAL B O 1
ATOM 2936 N N . ALA B 1 83 ? 6.473 -7.59 -2.684 1 98.69 83 ALA B N 1
ATOM 2937 C CA . ALA B 1 83 ? 7.406 -7.609 -1.562 1 98.69 83 ALA B CA 1
ATOM 2938 C C . ALA B 1 83 ? 7.398 -8.969 -0.863 1 98.69 83 ALA B C 1
ATOM 2940 O O . ALA B 1 83 ? 8.438 -9.453 -0.421 1 98.69 83 ALA B O 1
ATOM 2941 N N . ASP B 1 84 ? 6.211 -9.57 -0.751 1 98.69 84 ASP B N 1
ATOM 2942 C CA . ASP B 1 84 ? 6.105 -10.891 -0.147 1 98.69 84 ASP B CA 1
ATOM 2943 C C . ASP B 1 84 ? 6.883 -11.93 -0.956 1 98.69 84 ASP B C 1
ATOM 2945 O O . ASP B 1 84 ? 7.566 -12.781 -0.386 1 98.69 84 ASP B O 1
ATOM 2949 N N . VAL B 1 85 ? 6.75 -11.844 -2.293 1 98.81 85 VAL B N 1
ATOM 2950 C CA . VAL B 1 85 ? 7.496 -12.75 -3.166 1 98.81 85 VAL B CA 1
ATOM 2951 C C . VAL B 1 85 ? 8.992 -12.562 -2.939 1 98.81 85 VAL B C 1
ATOM 2953 O O . VAL B 1 85 ? 9.734 -13.539 -2.828 1 98.81 85 VAL B O 1
ATOM 2956 N N . ARG B 1 86 ? 9.453 -11.312 -2.83 1 98.75 86 ARG B N 1
ATOM 2957 C CA . ARG B 1 86 ? 10.867 -11.031 -2.592 1 98.75 86 ARG B CA 1
ATOM 2958 C C . ARG B 1 86 ? 11.328 -11.625 -1.267 1 98.75 86 ARG B C 1
ATOM 2960 O O . ARG B 1 86 ? 12.43 -12.164 -1.174 1 98.75 86 ARG B O 1
ATOM 2967 N N . ARG B 1 87 ? 10.492 -11.578 -0.203 1 98.5 87 ARG B N 1
ATOM 2968 C CA . ARG B 1 87 ? 10.797 -12.188 1.086 1 98.5 87 ARG B CA 1
ATOM 2969 C C . ARG B 1 87 ? 10.969 -13.695 0.947 1 98.5 87 ARG B C 1
ATOM 2971 O O . ARG B 1 87 ? 11.891 -14.273 1.523 1 98.5 87 ARG B O 1
ATOM 2978 N N . VAL B 1 88 ? 10.094 -14.289 0.155 1 98.62 88 VAL B N 1
ATOM 2979 C CA . VAL B 1 88 ? 10.102 -15.742 -0.011 1 98.62 88 VAL B CA 1
ATOM 2980 C C . VAL B 1 88 ? 11.383 -16.172 -0.726 1 98.62 88 VAL B C 1
ATOM 2982 O O . VAL B 1 88 ? 12.078 -17.078 -0.274 1 98.62 88 VAL B O 1
ATOM 2985 N N . VAL B 1 89 ? 11.68 -15.5 -1.846 1 97.94 89 VAL B N 1
ATOM 2986 C CA . VAL B 1 89 ? 12.836 -15.914 -2.635 1 97.94 89 VAL B CA 1
ATOM 2987 C C . VAL B 1 89 ? 14.117 -15.656 -1.848 1 97.94 89 VAL B C 1
ATOM 2989 O O . VAL B 1 89 ? 15.086 -16.406 -1.966 1 97.94 89 VAL B O 1
ATOM 2992 N N . ASP B 1 90 ? 14.102 -14.578 -1.034 1 97.75 90 ASP B N 1
ATOM 2993 C CA . ASP B 1 90 ? 15.234 -14.312 -0.155 1 97.75 90 ASP B CA 1
ATOM 2994 C C . ASP B 1 90 ? 15.398 -15.414 0.887 1 97.75 90 ASP B C 1
ATOM 2996 O O . ASP B 1 90 ? 16.5 -15.922 1.096 1 97.75 90 ASP B O 1
ATOM 3000 N N . SER B 1 91 ? 14.359 -15.812 1.496 1 97.31 91 SER B N 1
ATOM 3001 C CA . SER B 1 91 ? 14.367 -16.828 2.533 1 97.31 91 SER B CA 1
ATOM 3002 C C . SER B 1 91 ? 14.836 -18.172 1.979 1 97.31 91 SER B C 1
ATOM 3004 O O . SER B 1 91 ? 15.531 -18.922 2.664 1 97.31 91 SER B O 1
ATOM 3006 N N . LEU B 1 92 ? 14.477 -18.469 0.758 1 97.19 92 LEU B N 1
ATOM 3007 C CA . LEU B 1 92 ? 14.789 -19.75 0.139 1 97.19 92 LEU B CA 1
ATOM 3008 C C . LEU B 1 92 ? 16.125 -19.688 -0.602 1 97.19 92 LEU B C 1
ATOM 3010 O O . LEU B 1 92 ? 16.531 -20.656 -1.23 1 97.19 92 LEU B O 1
ATOM 3014 N N . ARG B 1 93 ? 16.734 -18.5 -0.629 1 96.25 93 ARG B N 1
ATOM 3015 C CA . ARG B 1 93 ? 18.016 -18.266 -1.269 1 96.25 93 ARG B CA 1
ATOM 3016 C C . ARG B 1 93 ? 17.953 -18.578 -2.762 1 96.25 93 ARG B C 1
ATOM 3018 O O . ARG B 1 93 ? 18.875 -19.172 -3.314 1 96.25 93 ARG B O 1
ATOM 3025 N N . MET B 1 94 ? 16.828 -18.25 -3.326 1 96.38 94 MET B N 1
ATOM 3026 C CA . MET B 1 94 ? 16.672 -18.375 -4.773 1 96.38 94 MET B CA 1
ATOM 3027 C C . MET B 1 94 ? 17.234 -17.141 -5.48 1 96.38 94 MET B C 1
ATOM 3029 O O . MET B 1 94 ? 16.656 -16.062 -5.395 1 96.38 94 MET B O 1
ATOM 3033 N N . THR B 1 95 ? 18.312 -17.281 -6.191 1 96.06 95 THR B N 1
ATOM 3034 C CA . THR B 1 95 ? 18.984 -16.156 -6.816 1 96.06 95 THR B CA 1
ATOM 3035 C C . THR B 1 95 ? 18.609 -16.047 -8.289 1 96.06 95 THR B C 1
ATOM 3037 O O . THR B 1 95 ? 18.656 -14.961 -8.875 1 96.06 95 THR B O 1
ATOM 3040 N N . LYS B 1 96 ? 18.359 -17.141 -8.914 1 95.75 96 LYS B N 1
ATOM 3041 C CA . LYS B 1 96 ? 17.891 -17.234 -10.297 1 95.75 96 LYS B CA 1
ATOM 3042 C C . LYS B 1 96 ? 16.828 -18.328 -10.453 1 95.75 96 LYS B C 1
ATOM 3044 O O . LYS B 1 96 ? 17.047 -19.469 -10.047 1 95.75 96 LYS B O 1
ATOM 3049 N N . PHE B 1 97 ? 15.711 -17.953 -10.977 1 96.75 97 PHE B N 1
ATOM 3050 C CA . PHE B 1 97 ? 14.594 -18.891 -11.031 1 96.75 97 PHE B CA 1
ATOM 3051 C C . PHE B 1 97 ? 13.578 -18.453 -12.078 1 96.75 97 PHE B C 1
ATOM 3053 O O . PHE B 1 97 ? 13.672 -17.344 -12.617 1 96.75 97 PHE B O 1
ATOM 3060 N N . SER B 1 98 ? 12.672 -19.359 -12.453 1 97.06 98 SER B N 1
ATOM 3061 C CA . SER B 1 98 ? 11.547 -19.047 -13.32 1 97.06 98 SER B CA 1
ATOM 3062 C C . SER B 1 98 ? 10.266 -18.844 -12.523 1 97.06 98 SER B C 1
ATOM 3064 O O . SER B 1 98 ? 10.18 -19.25 -11.359 1 97.06 98 SER B O 1
ATOM 3066 N N . ILE B 1 99 ? 9.305 -18.141 -13.102 1 98.31 99 ILE B N 1
ATOM 3067 C CA . ILE B 1 99 ? 8.023 -17.906 -12.43 1 98.31 99 ILE B CA 1
ATOM 3068 C C . ILE B 1 99 ? 6.879 -18.344 -13.344 1 98.31 99 ILE B C 1
ATOM 3070 O O . ILE B 1 99 ? 6.891 -18.062 -14.547 1 98.31 99 ILE B O 1
ATOM 3074 N N . ILE B 1 100 ? 5.969 -19.109 -12.812 1 98.62 100 ILE B N 1
ATOM 3075 C CA . ILE B 1 100 ? 4.664 -19.359 -13.406 1 98.62 100 ILE B CA 1
ATOM 3076 C C . ILE B 1 100 ? 3.576 -18.641 -12.617 1 98.62 100 ILE B C 1
ATOM 3078 O O . ILE B 1 100 ? 3.361 -18.938 -11.438 1 98.62 100 ILE B O 1
ATOM 3082 N N . GLY B 1 101 ? 2.939 -17.703 -13.227 1 98.69 101 GLY B N 1
ATOM 3083 C CA . GLY B 1 101 ? 1.883 -16.953 -12.57 1 98.69 101 GLY B CA 1
ATOM 3084 C C . GLY B 1 101 ? 0.538 -17.094 -13.258 1 98.69 101 GLY B C 1
ATOM 3085 O O . GLY B 1 101 ? 0.457 -17.062 -14.484 1 98.69 101 GLY B O 1
ATOM 3086 N N . HIS B 1 102 ? -0.505 -17.266 -12.508 1 98.5 102 HIS B N 1
ATOM 3087 C CA . HIS B 1 102 ? -1.871 -17.312 -13.016 1 98.5 102 HIS B CA 1
ATOM 3088 C C . HIS B 1 102 ? -2.666 -16.094 -12.586 1 98.5 102 HIS B C 1
ATOM 3090 O O . HIS B 1 102 ? -2.742 -15.781 -11.391 1 98.5 102 HIS B O 1
ATOM 3096 N N . SER B 1 103 ? -3.326 -15.375 -13.539 1 96.69 103 SER B N 1
ATOM 3097 C CA . SER B 1 103 ? -4.23 -14.266 -13.25 1 96.69 103 SER B CA 1
ATOM 3098 C C . SER B 1 103 ? -3.57 -13.242 -12.328 1 96.69 103 SER B C 1
ATOM 3100 O O . SER B 1 103 ? -2.504 -12.711 -12.641 1 96.69 103 SER B O 1
ATOM 3102 N N . MET B 1 104 ? -3.977 -13.047 -11.125 1 97.31 104 MET B N 1
ATOM 3103 C CA . MET B 1 104 ? -3.354 -12.133 -10.172 1 97.31 104 MET B CA 1
ATOM 3104 C C . MET B 1 104 ? -1.889 -12.492 -9.945 1 97.31 104 MET B C 1
ATOM 3106 O O . MET B 1 104 ? -1.033 -11.617 -9.852 1 97.31 104 MET B O 1
ATOM 3110 N N . GLY B 1 105 ? -1.617 -13.789 -9.836 1 98.62 105 GLY B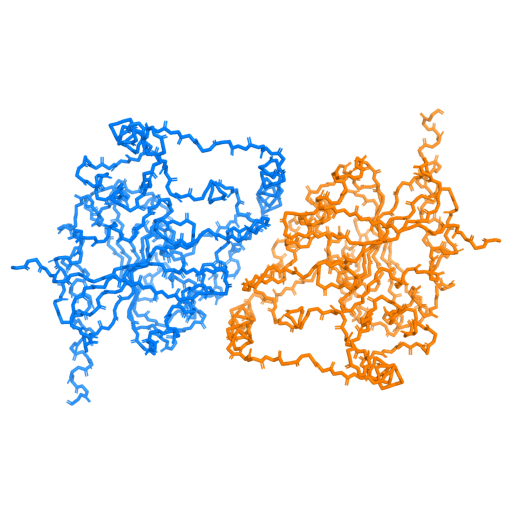 N 1
ATOM 3111 C CA . GLY B 1 105 ? -0.242 -14.25 -9.711 1 98.62 105 GLY B CA 1
ATOM 3112 C C . GLY B 1 105 ? 0.629 -13.844 -10.883 1 98.62 105 GLY B C 1
ATOM 3113 O O . GLY B 1 105 ? 1.828 -13.609 -10.719 1 98.62 105 GLY B O 1
ATOM 3114 N N . ALA B 1 106 ? 0.038 -13.797 -12.047 1 97.31 106 ALA B N 1
ATOM 3115 C CA . ALA B 1 106 ? 0.76 -13.344 -13.234 1 97.31 106 ALA B CA 1
ATOM 3116 C C . ALA B 1 106 ? 1.119 -11.867 -13.133 1 97.31 106 ALA B C 1
ATOM 3118 O O . ALA B 1 106 ? 2.209 -11.461 -13.539 1 97.31 106 ALA B O 1
ATOM 3119 N N . HIS B 1 107 ? 0.178 -11.07 -12.609 1 96.06 107 HIS B N 1
ATOM 3120 C CA . HIS B 1 107 ? 0.459 -9.648 -12.414 1 96.06 107 HIS B CA 1
ATOM 3121 C C . HIS B 1 107 ? 1.6 -9.445 -11.422 1 96.06 107 HIS B C 1
ATOM 3123 O O . HIS B 1 107 ? 2.473 -8.602 -11.641 1 96.06 107 HIS B O 1
ATOM 3129 N N . ILE B 1 108 ? 1.561 -10.195 -10.359 1 98.44 108 ILE B N 1
ATOM 3130 C CA . ILE B 1 108 ? 2.611 -10.148 -9.352 1 98.44 108 ILE B CA 1
ATOM 3131 C C . ILE B 1 108 ? 3.945 -10.555 -9.969 1 98.44 108 ILE B C 1
ATOM 3133 O O . ILE B 1 108 ? 4.953 -9.867 -9.797 1 98.44 108 ILE B O 1
ATOM 3137 N N . ALA B 1 109 ? 3.916 -11.609 -10.75 1 98.31 109 ALA B N 1
ATOM 3138 C CA . ALA B 1 109 ? 5.113 -12.125 -11.406 1 98.31 109 ALA B CA 1
ATOM 3139 C C . ALA B 1 109 ? 5.664 -11.109 -12.406 1 98.31 109 ALA B C 1
ATOM 3141 O O . ALA B 1 109 ? 6.879 -10.922 -12.5 1 98.31 109 ALA B O 1
ATOM 3142 N N . GLY B 1 110 ? 4.762 -10.547 -13.133 1 96.12 110 GLY B N 1
ATOM 3143 C CA . GLY B 1 110 ? 5.164 -9.523 -14.094 1 96.12 110 GLY B CA 1
ATOM 3144 C C . GLY B 1 110 ? 5.863 -8.344 -13.453 1 96.12 110 GLY B C 1
ATOM 3145 O O . GLY B 1 110 ? 6.922 -7.914 -13.914 1 96.12 110 GLY B O 1
ATOM 3146 N N . MET B 1 111 ? 5.305 -7.836 -12.43 1 97.19 111 MET B N 1
ATOM 3147 C CA . MET B 1 111 ? 5.914 -6.711 -11.727 1 97.19 111 MET B CA 1
ATOM 3148 C C . MET B 1 111 ? 7.242 -7.113 -11.094 1 97.19 111 MET B C 1
ATOM 3150 O O . MET B 1 111 ? 8.227 -6.375 -11.18 1 97.19 111 MET B O 1
ATOM 3154 N N . PHE B 1 112 ? 7.285 -8.266 -10.469 1 98.56 112 PHE B N 1
ATOM 3155 C CA . PHE B 1 112 ? 8.523 -8.766 -9.883 1 98.56 112 PHE B CA 1
ATOM 3156 C C . PHE B 1 112 ? 9.633 -8.836 -10.922 1 98.56 112 PHE B C 1
ATOM 3158 O O . PHE B 1 112 ? 10.758 -8.414 -10.664 1 98.56 112 PHE B O 1
ATOM 3165 N N . SER B 1 113 ? 9.289 -9.328 -12.094 1 97.06 113 SER B N 1
ATOM 3166 C CA . SER B 1 113 ? 10.266 -9.516 -13.164 1 97.06 113 SER B CA 1
ATOM 3167 C C . SER B 1 113 ? 10.781 -8.172 -13.68 1 97.06 113 SER B C 1
ATOM 3169 O O . SER B 1 113 ? 11.914 -8.078 -14.148 1 97.06 113 SER B O 1
ATOM 3171 N N . ALA B 1 114 ? 9.93 -7.184 -13.602 1 96.12 114 ALA B N 1
ATOM 3172 C CA . ALA B 1 114 ? 10.352 -5.844 -14 1 96.12 114 ALA B CA 1
ATOM 3173 C C . ALA B 1 114 ? 11.273 -5.227 -12.945 1 96.12 114 ALA B C 1
ATOM 3175 O O . ALA B 1 114 ? 12.211 -4.504 -13.281 1 96.12 114 ALA B O 1
ATOM 3176 N N . LEU B 1 115 ? 11.039 -5.52 -11.68 1 97.81 115 LEU B N 1
ATOM 3177 C CA . LEU B 1 115 ? 11.797 -4.934 -10.578 1 97.81 115 LEU B CA 1
ATOM 3178 C C . LEU B 1 115 ? 13.117 -5.66 -10.375 1 97.81 115 LEU B C 1
ATOM 3180 O O . LEU B 1 115 ? 14.117 -5.051 -9.984 1 97.81 115 LEU B O 1
ATOM 3184 N N . TYR B 1 116 ? 13.055 -6.949 -10.578 1 98 116 TYR B N 1
ATOM 3185 C CA . TYR B 1 116 ? 14.219 -7.801 -10.344 1 98 116 TYR B CA 1
ATOM 3186 C C . TYR B 1 116 ? 14.516 -8.664 -11.562 1 98 116 TYR B C 1
ATOM 3188 O O . TYR B 1 116 ? 14.523 -9.891 -11.477 1 98 116 TYR B O 1
ATOM 3196 N N . PRO B 1 117 ? 14.844 -8.047 -12.656 1 96.5 117 PRO B N 1
ATOM 3197 C CA . PRO B 1 117 ? 15.008 -8.805 -13.898 1 96.5 117 PRO B CA 1
ATOM 3198 C C . PRO B 1 117 ? 16.172 -9.789 -13.828 1 96.5 117 PRO B C 1
ATOM 3200 O O . PRO B 1 117 ? 16.141 -10.836 -14.484 1 96.5 117 PRO B O 1
ATOM 3203 N N . GLU B 1 118 ? 17.156 -9.516 -13.031 1 96.69 118 GLU B N 1
ATOM 3204 C CA . GLU B 1 118 ? 18.344 -10.359 -12.938 1 96.69 118 GLU B CA 1
ATOM 3205 C C . GLU B 1 118 ? 18.031 -11.68 -12.234 1 96.69 118 GLU B C 1
ATOM 3207 O O . GLU B 1 118 ? 18.797 -12.648 -12.352 1 96.69 118 GLU B O 1
ATOM 3212 N N . MET B 1 119 ? 16.922 -11.742 -11.578 1 97.44 119 MET B N 1
ATOM 3213 C CA . MET B 1 119 ? 16.594 -12.922 -10.781 1 97.44 119 MET B CA 1
ATOM 3214 C C . MET B 1 119 ? 15.703 -13.875 -11.562 1 97.44 119 MET B C 1
ATOM 3216 O O . MET B 1 119 ? 15.555 -15.039 -11.188 1 97.44 119 MET B O 1
ATOM 3220 N N . VAL B 1 120 ? 15.078 -13.406 -12.602 1 96.69 120 VAL B N 1
ATOM 3221 C CA . VAL B 1 120 ? 14.047 -14.203 -13.266 1 96.69 120 VAL B CA 1
ATOM 3222 C C . VAL B 1 120 ? 14.57 -14.727 -14.602 1 96.69 120 VAL B C 1
ATOM 3224 O O . VAL B 1 120 ? 14.93 -13.938 -15.477 1 96.69 120 VAL B O 1
ATOM 3227 N N . ASP B 1 121 ? 14.547 -15.984 -14.742 1 94.06 121 ASP B N 1
ATOM 3228 C CA . ASP B 1 121 ? 15.055 -16.641 -15.938 1 94.06 121 ASP B CA 1
ATOM 3229 C C . ASP B 1 121 ? 13.969 -16.734 -17.016 1 94.06 121 ASP B C 1
ATOM 3231 O O . ASP B 1 121 ? 14.234 -16.531 -18.203 1 94.06 121 ASP B O 1
ATOM 3235 N N . ALA B 1 122 ? 12.859 -17.141 -16.641 1 94.25 122 ALA B N 1
ATOM 3236 C CA . ALA B 1 122 ? 11.719 -17.297 -17.531 1 94.25 122 ALA B CA 1
ATOM 3237 C C . ALA B 1 122 ? 10.414 -16.938 -16.828 1 94.25 122 ALA B C 1
ATOM 3239 O O . ALA B 1 122 ? 10.273 -17.156 -15.617 1 94.25 122 ALA B O 1
ATOM 3240 N N . LEU B 1 123 ? 9.508 -16.406 -17.578 1 95.75 123 LEU B N 1
ATOM 3241 C CA . LEU B 1 123 ? 8.227 -15.945 -17.047 1 95.75 123 LEU B CA 1
ATOM 3242 C C . LEU B 1 123 ? 7.066 -16.531 -17.828 1 95.75 123 LEU B C 1
ATOM 3244 O O . LEU B 1 123 ? 6.973 -16.328 -19.047 1 95.75 123 LEU B O 1
ATOM 3248 N N . VAL B 1 124 ? 6.266 -17.312 -17.188 1 96.75 124 VAL B N 1
ATOM 3249 C CA . VAL B 1 124 ? 5.062 -17.891 -17.797 1 96.75 124 VAL B CA 1
ATOM 3250 C C . VAL B 1 124 ? 3.822 -17.234 -17.188 1 96.75 124 VAL B C 1
ATOM 3252 O O . VAL B 1 124 ? 3.627 -17.25 -15.977 1 96.75 124 VAL B O 1
ATOM 3255 N N . LEU B 1 125 ? 3.02 -16.641 -17.984 1 96.31 125 LEU B N 1
ATOM 3256 C CA . LEU B 1 125 ? 1.774 -16 -17.578 1 96.31 125 LEU B CA 1
ATOM 3257 C C . LEU B 1 125 ? 0.567 -16.797 -18.078 1 96.31 125 LEU B C 1
ATOM 3259 O O . LEU B 1 125 ? 0.381 -16.953 -19.281 1 96.31 125 LEU B O 1
ATOM 3263 N N . LEU B 1 126 ? -0.194 -17.297 -17.141 1 97.38 126 LEU B N 1
ATOM 3264 C CA . LEU B 1 126 ? -1.358 -18.109 -17.453 1 97.38 126 LEU B CA 1
ATOM 3265 C C . LEU B 1 126 ? -2.637 -17.281 -17.406 1 97.38 126 LEU B C 1
ATOM 3267 O O . LEU B 1 126 ? -3.029 -16.797 -16.344 1 97.38 126 LEU B O 1
ATOM 3271 N N . ASP B 1 127 ? -3.32 -17.109 -18.531 1 95 127 ASP B N 1
ATOM 3272 C CA . ASP B 1 127 ? -4.555 -16.359 -18.781 1 95 127 ASP B CA 1
ATOM 3273 C C . ASP B 1 127 ? -4.516 -14.992 -18.109 1 95 127 ASP B C 1
ATOM 3275 O O . ASP B 1 127 ? -5.414 -14.648 -17.344 1 95 127 ASP B O 1
ATOM 3279 N N . ALA B 1 128 ? -3.488 -14.234 -18.438 1 92.19 128 ALA B N 1
ATOM 3280 C CA . ALA B 1 128 ? -3.277 -12.914 -17.859 1 92.19 128 ALA B CA 1
ATOM 3281 C C . ALA B 1 128 ? -2.352 -12.062 -18.719 1 92.19 128 ALA B C 1
ATOM 3283 O O . ALA B 1 128 ? -1.604 -12.602 -19.547 1 92.19 128 ALA B O 1
ATOM 3284 N N . LYS B 1 129 ? -2.576 -10.773 -18.516 1 87.25 129 LYS B N 1
ATOM 3285 C CA . LYS B 1 129 ? -1.552 -9.82 -18.938 1 87.25 129 LYS B CA 1
ATOM 3286 C C . LYS B 1 129 ? -0.516 -9.609 -17.844 1 87.25 129 LYS B C 1
ATOM 3288 O O . LYS B 1 129 ? -0.772 -9.898 -16.672 1 87.25 129 LYS B O 1
ATOM 3293 N N . GLN B 1 130 ? 0.626 -9.164 -18.328 1 86.81 130 GLN B N 1
ATOM 3294 C CA . GLN B 1 130 ? 1.669 -8.883 -17.344 1 86.81 130 GLN B CA 1
ATOM 3295 C C . GLN B 1 130 ? 1.25 -7.762 -16.406 1 86.81 130 GLN B C 1
ATOM 3297 O O . GLN B 1 130 ? 1.488 -7.832 -15.195 1 86.81 130 GLN B O 1
ATOM 3302 N N . PHE B 1 131 ? 0.632 -6.719 -16.984 1 87.81 131 PHE B N 1
ATOM 3303 C CA . PHE B 1 131 ? 0.174 -5.586 -16.188 1 87.81 131 PHE B CA 1
ATOM 3304 C C . PHE B 1 131 ? -1.303 -5.309 -16.438 1 87.81 131 PHE B C 1
ATOM 3306 O O . PHE B 1 131 ? -1.738 -5.238 -17.594 1 87.81 131 PHE B O 1
ATOM 3313 N N . VAL B 1 132 ? -1.975 -5.242 -15.359 1 86.56 132 VAL B N 1
ATOM 3314 C CA . VAL B 1 132 ? -3.344 -4.742 -15.445 1 86.56 132 VAL B CA 1
ATOM 3315 C C . VAL B 1 132 ? -3.361 -3.238 -15.172 1 86.56 132 VAL B C 1
ATOM 3317 O O . VAL B 1 132 ? -3.107 -2.803 -14.047 1 86.56 132 VAL B O 1
ATOM 3320 N N . VAL B 1 133 ? -3.691 -2.568 -16.219 1 89.75 133 VAL B N 1
ATOM 3321 C CA . VAL B 1 133 ? -3.646 -1.111 -16.141 1 89.7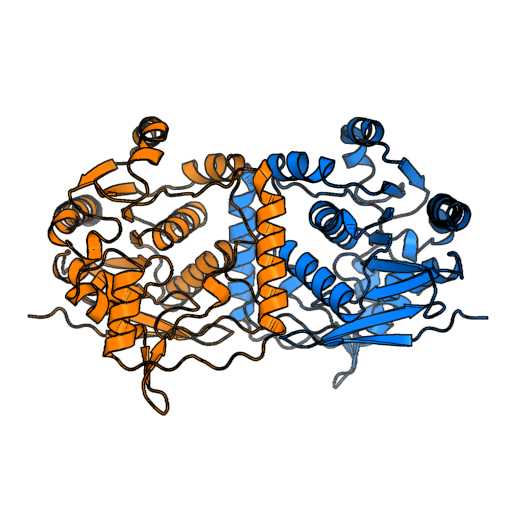5 133 VAL B CA 1
ATOM 3322 C C . VAL B 1 133 ? -5.023 -0.57 -15.766 1 89.75 133 VAL B C 1
ATOM 3324 O O . VAL B 1 133 ? -6.043 -1.044 -16.266 1 89.75 133 VAL B O 1
ATOM 3327 N N . THR B 1 134 ? -4.996 0.392 -14.875 1 91.19 134 THR B N 1
ATOM 3328 C CA . THR B 1 134 ? -6.211 1.114 -14.516 1 91.19 134 THR B CA 1
ATOM 3329 C C . THR B 1 134 ? -6.281 2.451 -15.25 1 91.19 134 THR B C 1
ATOM 3331 O O . THR B 1 134 ? -5.309 3.209 -15.266 1 91.19 134 THR B O 1
ATOM 3334 N N . ASP B 1 135 ? -7.461 2.631 -15.82 1 91.19 135 ASP B N 1
ATOM 3335 C CA . ASP B 1 135 ? -7.699 3.951 -16.406 1 91.19 135 ASP B CA 1
ATOM 3336 C C . ASP B 1 135 ? -7.52 5.051 -15.359 1 91.19 135 ASP B C 1
ATOM 3338 O O . ASP B 1 135 ? -8.133 5.004 -14.289 1 91.19 135 ASP B O 1
ATOM 3342 N N . ALA B 1 136 ? -6.703 6.004 -15.734 1 89.69 136 ALA B N 1
ATOM 3343 C CA . ALA B 1 136 ? -6.383 7.074 -14.789 1 89.69 136 ALA B CA 1
ATOM 3344 C C . ALA B 1 136 ? -7.648 7.766 -14.289 1 89.69 136 ALA B C 1
ATOM 3346 O O . ALA B 1 136 ? -7.711 8.195 -13.133 1 89.69 136 ALA B O 1
ATOM 3347 N N . SER B 1 137 ? -8.672 7.895 -15.094 1 92.06 137 SER B N 1
ATOM 3348 C CA . SER B 1 137 ? -9.906 8.57 -14.734 1 92.06 137 SER B CA 1
ATOM 3349 C C . SER B 1 137 ? -10.68 7.789 -13.672 1 92.06 137 SER B C 1
ATOM 3351 O O . SER B 1 137 ? -11.57 8.328 -13.023 1 92.06 137 SER B O 1
ATOM 3353 N N . LYS B 1 138 ? -10.297 6.512 -13.484 1 94.81 138 LYS B N 1
ATOM 3354 C CA . LYS B 1 138 ? -11.016 5.656 -12.539 1 94.81 138 LYS B CA 1
ATOM 3355 C C . LYS B 1 138 ? -10.211 5.465 -11.258 1 94.81 138 LYS B C 1
ATOM 3357 O O . LYS B 1 138 ? -10.695 4.844 -10.305 1 94.81 138 LYS B O 1
ATOM 3362 N N . THR B 1 139 ? -9.047 6.031 -11.203 1 94.12 139 THR B N 1
ATOM 3363 C CA . THR B 1 139 ? -8.141 5.777 -10.094 1 94.12 139 THR B CA 1
ATOM 3364 C C . THR B 1 139 ? -8.703 6.34 -8.789 1 94.12 139 THR B C 1
ATOM 3366 O O . THR B 1 139 ? -8.727 5.645 -7.773 1 94.12 139 THR B O 1
ATOM 3369 N N . ALA B 1 140 ? -9.242 7.57 -8.836 1 95.44 140 ALA B N 1
ATOM 3370 C CA . ALA B 1 140 ? -9.766 8.195 -7.629 1 95.44 140 ALA B CA 1
ATOM 3371 C C . ALA B 1 140 ? -10.961 7.422 -7.082 1 95.44 140 ALA B C 1
ATOM 3373 O O . ALA B 1 140 ? -11.039 7.16 -5.879 1 95.44 140 ALA B O 1
ATOM 3374 N N . SER B 1 141 ? -11.859 7.043 -7.953 1 96.62 141 SER B N 1
ATOM 3375 C CA . SER B 1 141 ? -13.055 6.332 -7.52 1 96.62 141 SER B CA 1
ATOM 3376 C C . SER B 1 141 ? -12.711 4.949 -6.973 1 96.62 141 SER B C 1
ATOM 3378 O O . SER B 1 141 ? -13.305 4.492 -5.996 1 96.62 141 SER B O 1
ATOM 3380 N N . LYS B 1 142 ? -11.766 4.301 -7.598 1 96.94 142 LYS B N 1
ATOM 3381 C CA . LYS B 1 142 ? -11.336 2.986 -7.133 1 96.94 142 LYS B CA 1
ATOM 3382 C C . LYS B 1 142 ? -10.672 3.078 -5.762 1 96.94 142 LYS B C 1
ATOM 3384 O O . LYS B 1 142 ? -10.977 2.283 -4.867 1 96.94 142 LYS B O 1
ATOM 3389 N N . MET B 1 143 ? -9.797 4.047 -5.621 1 97.75 143 MET B N 1
ATOM 3390 C CA . MET B 1 143 ? -9.109 4.25 -4.348 1 97.75 143 MET B CA 1
ATOM 3391 C C . MET B 1 143 ? -10.102 4.543 -3.234 1 97.75 143 MET B C 1
ATOM 3393 O O . MET B 1 143 ? -10.055 3.926 -2.17 1 97.75 143 MET B O 1
ATOM 3397 N N . ARG B 1 144 ? -11.047 5.445 -3.48 1 98.44 144 ARG B N 1
ATOM 3398 C CA . ARG B 1 144 ? -12.07 5.793 -2.502 1 98.44 144 ARG B CA 1
ATOM 3399 C C . ARG B 1 144 ? -12.891 4.57 -2.111 1 98.44 144 ARG B C 1
ATOM 3401 O O . ARG B 1 144 ? -13.133 4.332 -0.926 1 98.44 144 ARG B O 1
ATOM 3408 N N . GLN B 1 145 ? -13.305 3.832 -3.088 1 98.62 145 GLN B N 1
ATOM 3409 C CA . GLN B 1 145 ? -14.117 2.646 -2.82 1 98.62 145 GLN B CA 1
ATOM 3410 C C . GLN B 1 145 ? -13.367 1.66 -1.928 1 98.62 145 GLN B C 1
ATOM 3412 O O . GLN B 1 145 ? -13.938 1.123 -0.975 1 98.62 145 GLN B O 1
ATOM 3417 N N . GLY B 1 146 ? -12.102 1.384 -2.277 1 98.62 146 GLY B N 1
ATOM 3418 C CA . GLY B 1 146 ? -11.305 0.487 -1.454 1 98.62 146 GLY B CA 1
ATOM 3419 C C . GLY B 1 146 ? -11.164 0.963 -0.021 1 98.62 146 GLY B C 1
ATOM 3420 O O . GLY B 1 146 ? -11.281 0.172 0.917 1 98.62 146 GLY B O 1
ATOM 3421 N N . MET B 1 147 ? -10.914 2.26 0.168 1 98.56 147 MET B N 1
ATOM 3422 C CA . MET B 1 147 ? -10.766 2.834 1.502 1 98.56 147 MET B CA 1
ATOM 3423 C C . MET B 1 147 ? -12.07 2.74 2.285 1 98.56 147 MET B C 1
ATOM 3425 O O . MET B 1 147 ? -12.07 2.367 3.459 1 98.56 147 MET B O 1
ATOM 3429 N N . ASP B 1 148 ? -13.164 3.035 1.62 1 98.44 148 ASP B N 1
ATOM 3430 C CA . ASP B 1 148 ? -14.469 2.982 2.275 1 98.44 148 ASP B CA 1
ATOM 3431 C C . ASP B 1 148 ? -14.828 1.55 2.664 1 98.44 148 ASP B C 1
ATOM 3433 O O . ASP B 1 148 ? -15.383 1.313 3.742 1 98.44 148 ASP B O 1
ATOM 3437 N N . GLU B 1 149 ? -14.547 0.612 1.779 1 98.38 149 GLU B N 1
ATOM 3438 C CA . GLU B 1 149 ? -14.789 -0.793 2.088 1 98.38 149 GLU B CA 1
ATOM 3439 C C . GLU B 1 149 ? -14 -1.234 3.316 1 98.38 149 GLU B C 1
ATOM 3441 O O . GLU B 1 149 ? -14.523 -1.947 4.176 1 98.38 149 GLU B O 1
ATOM 3446 N N . MET B 1 150 ? -12.742 -0.811 3.445 1 98.06 150 MET B N 1
ATOM 3447 C CA . MET B 1 150 ? -11.906 -1.142 4.598 1 98.06 150 MET B CA 1
ATOM 3448 C C . MET B 1 150 ? -12.492 -0.561 5.879 1 98.06 150 MET B C 1
ATOM 3450 O O . MET B 1 150 ? -12.633 -1.267 6.879 1 98.06 150 MET B O 1
ATOM 3454 N N . ILE B 1 151 ? -12.836 0.713 5.812 1 96.69 151 ILE B N 1
ATOM 3455 C CA . ILE B 1 151 ? -13.328 1.411 6.996 1 96.69 151 ILE B CA 1
ATOM 3456 C C . ILE B 1 151 ? -14.656 0.801 7.441 1 96.69 151 ILE B C 1
ATOM 3458 O O . ILE B 1 151 ? -14.891 0.613 8.641 1 96.69 151 ILE B O 1
ATOM 3462 N N . GLN B 1 152 ? -15.516 0.453 6.473 1 96.25 152 GLN B N 1
ATOM 3463 C CA . GLN B 1 152 ? -16.766 -0.213 6.797 1 96.25 152 GLN B CA 1
ATOM 3464 C C . GLN B 1 152 ? -16.516 -1.595 7.395 1 96.25 152 GLN B C 1
ATOM 3466 O O . GLN B 1 152 ? -17.188 -1.992 8.352 1 96.25 152 GLN B O 1
ATOM 3471 N N . PHE B 1 153 ? -15.633 -2.373 6.875 1 96.88 153 PHE B N 1
ATOM 3472 C CA . PHE B 1 153 ? -15.258 -3.695 7.363 1 96.88 153 PHE B CA 1
ATOM 3473 C C . PHE B 1 153 ? -14.773 -3.621 8.805 1 96.88 153 PHE B C 1
ATOM 3475 O O . PHE B 1 153 ? -15.086 -4.5 9.617 1 96.88 153 PHE B O 1
ATOM 3482 N N . GLU B 1 154 ? -13.969 -2.551 9.117 1 95.94 154 GLU B N 1
ATOM 3483 C CA . GLU B 1 154 ? -13.375 -2.377 10.445 1 95.94 154 GLU B CA 1
ATOM 3484 C C . GLU B 1 154 ? -14.445 -2.117 11.5 1 95.94 154 GLU B C 1
ATOM 3486 O O . GLU B 1 154 ? -14.203 -2.318 12.695 1 95.94 154 GLU B O 1
ATOM 3491 N N . LYS B 1 155 ? -15.555 -1.644 11.047 1 93.06 155 LYS B N 1
ATOM 3492 C CA . LYS B 1 155 ? -16.625 -1.315 11.977 1 93.06 155 LYS B CA 1
ATOM 3493 C C . LYS B 1 155 ? -17.5 -2.537 12.273 1 93.06 155 LYS B C 1
ATOM 3495 O O . LYS B 1 155 ? -18.25 -2.551 13.242 1 93.06 155 LYS B O 1
ATOM 3500 N N . LEU B 1 156 ? -17.391 -3.436 11.406 1 85 156 LEU B N 1
ATOM 3501 C CA . LEU B 1 156 ? -18.266 -4.59 11.516 1 85 156 LEU B CA 1
ATOM 3502 C C . LEU B 1 156 ? -17.641 -5.672 12.391 1 85 156 LEU B C 1
ATOM 3504 O O . LEU B 1 156 ? -16.438 -5.902 12.328 1 85 156 LEU B O 1
ATOM 3508 N N . SER B 1 157 ? -18.359 -6.008 13.297 1 75.31 157 SER B N 1
ATOM 3509 C CA . SER B 1 157 ? -17.984 -7.211 14.031 1 75.31 157 SER B CA 1
ATOM 3510 C C . SER B 1 157 ? -18.375 -8.469 13.273 1 75.31 157 SER B C 1
ATOM 3512 O O . SER B 1 157 ? -19.562 -8.844 13.266 1 75.31 157 SER B O 1
ATOM 3514 N N . ARG B 1 158 ? -17.641 -8.883 12.484 1 70.75 158 ARG B N 1
ATOM 3515 C CA . ARG B 1 158 ? -18.141 -9.992 11.68 1 70.75 158 ARG B CA 1
ATOM 3516 C C . ARG B 1 158 ? -17.656 -11.328 12.234 1 70.75 158 ARG B C 1
ATOM 3518 O O . ARG B 1 158 ? -16.484 -11.484 12.547 1 70.75 158 ARG B O 1
ATOM 3525 N N . LYS B 1 159 ? -18.672 -12.07 12.516 1 76.94 159 LYS B N 1
ATOM 3526 C CA . LYS B 1 159 ? -18.438 -13.484 12.789 1 76.94 159 LYS B CA 1
ATOM 3527 C C . LYS B 1 159 ? -18.156 -14.258 11.5 1 76.94 159 LYS B C 1
ATOM 3529 O O . LYS B 1 159 ? -18.797 -14.008 10.477 1 76.94 159 LYS B O 1
ATOM 3534 N N . LYS B 1 160 ? -17.156 -15.141 11.508 1 84.94 160 LYS B N 1
ATOM 3535 C CA . LYS B 1 160 ? -16.875 -15.992 10.359 1 84.94 160 LYS B CA 1
ATOM 3536 C C . LYS B 1 160 ? -18.078 -16.875 10.023 1 84.94 160 LYS B C 1
ATOM 3538 O O . LYS B 1 160 ? -18.688 -17.469 10.914 1 84.94 160 LYS B O 1
ATOM 3543 N N . LYS B 1 161 ? -18.453 -16.906 8.812 1 92.56 161 LYS B N 1
ATOM 3544 C CA . LYS B 1 161 ? -19.516 -17.797 8.344 1 92.56 161 LYS B CA 1
ATOM 3545 C C . LYS B 1 161 ? -19.047 -19.25 8.375 1 92.56 161 LYS B C 1
ATOM 3547 O O . LYS B 1 161 ? -17.938 -19.562 7.949 1 92.56 161 LYS B O 1
ATOM 3552 N N . VAL B 1 162 ? -19.875 -20.094 8.922 1 96.94 162 VAL B N 1
ATOM 3553 C CA . VAL B 1 162 ? -19.578 -21.516 9.039 1 96.94 162 VAL B CA 1
ATOM 3554 C C . VAL B 1 162 ? -20.391 -22.297 8.016 1 96.94 162 VAL B C 1
ATOM 3556 O O . VAL B 1 162 ? -21.594 -22.062 7.867 1 96.94 162 VAL B O 1
ATOM 3559 N N . TYR B 1 163 ? -19.719 -23.188 7.363 1 98.06 163 TYR B N 1
ATOM 3560 C CA . TYR B 1 163 ? -20.344 -24 6.32 1 98.06 163 TYR B CA 1
ATOM 3561 C C . TYR B 1 163 ? -20.094 -25.484 6.578 1 98.06 163 TYR B C 1
ATOM 3563 O O . TYR B 1 163 ? -19.094 -25.859 7.207 1 98.06 163 TYR B O 1
ATOM 3571 N N . THR B 1 164 ? -21.031 -26.266 6.09 1 98.25 164 THR B N 1
ATOM 3572 C CA . THR B 1 164 ? -20.625 -27.641 5.844 1 98.25 164 THR B CA 1
ATOM 3573 C C . THR B 1 164 ? -19.672 -27.719 4.652 1 98.25 164 THR B C 1
ATOM 3575 O O . THR B 1 164 ? -19.609 -26.797 3.836 1 98.25 164 THR B O 1
ATOM 3578 N N . TYR B 1 165 ? -18.953 -28.781 4.633 1 98.06 165 TYR B N 1
ATOM 3579 C CA . TYR B 1 165 ? -18.062 -28.969 3.498 1 98.06 165 TYR B CA 1
ATOM 3580 C C . TYR B 1 165 ? -18.812 -28.875 2.18 1 98.06 165 TYR B C 1
ATOM 3582 O O . TYR B 1 165 ? -18.359 -28.219 1.239 1 98.06 165 TYR B O 1
ATOM 3590 N N . GLU B 1 166 ? -19.938 -29.5 2.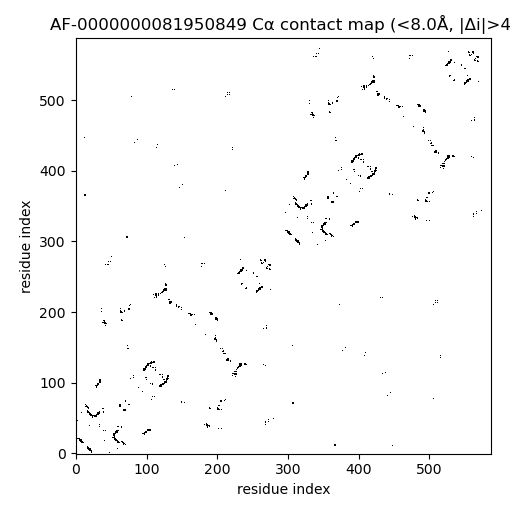084 1 98.25 166 GLU B N 1
ATOM 3591 C CA . GLU B 1 166 ? -20.75 -29.531 0.866 1 98.25 166 GLU B CA 1
ATOM 3592 C C . GLU B 1 166 ? -21.203 -28.141 0.46 1 98.25 166 GLU B C 1
ATOM 3594 O O . GLU B 1 166 ? -21.188 -27.797 -0.723 1 98.25 166 GLU B O 1
ATOM 3599 N N . LYS B 1 167 ? -21.609 -27.375 1.399 1 98.31 167 LYS B N 1
ATOM 3600 C CA . LYS B 1 167 ? -22.062 -26.031 1.105 1 98.31 167 LYS B CA 1
ATOM 3601 C C . LYS B 1 167 ? -20.906 -25.141 0.659 1 98.31 167 LYS B C 1
ATOM 3603 O O . LYS B 1 167 ? -21.062 -24.281 -0.204 1 98.31 167 LYS B O 1
ATOM 3608 N N . ALA B 1 168 ? -19.781 -25.359 1.329 1 98.31 168 ALA B N 1
ATOM 3609 C CA . ALA B 1 168 ? -18.578 -24.641 0.904 1 98.31 168 ALA B CA 1
ATOM 3610 C C . ALA B 1 168 ? -18.203 -25 -0.534 1 98.31 168 ALA B C 1
ATOM 3612 O O . ALA B 1 168 ? -17.875 -24.109 -1.329 1 98.31 168 ALA B O 1
ATOM 3613 N N . LEU B 1 169 ? -18.25 -26.266 -0.823 1 98.38 169 LEU B N 1
ATOM 3614 C CA . LEU B 1 169 ? -17.969 -26.734 -2.174 1 98.38 169 LEU B CA 1
ATOM 3615 C C . LEU B 1 169 ? -18.938 -26.125 -3.178 1 98.38 169 LEU B C 1
ATOM 3617 O O . LEU B 1 169 ? -18.531 -25.641 -4.234 1 98.38 169 LEU B O 1
ATOM 3621 N N . GLU B 1 170 ? -20.219 -26.062 -2.869 1 98.25 170 GLU B N 1
ATOM 3622 C CA . GLU B 1 170 ? -21.25 -25.5 -3.73 1 98.25 170 GLU B CA 1
ATOM 3623 C C . GLU B 1 170 ? -20.984 -24.016 -3.975 1 98.25 170 GLU B C 1
ATOM 3625 O O . GLU B 1 170 ? -21.141 -23.516 -5.098 1 98.25 170 GLU B O 1
ATOM 3630 N N . ARG B 1 171 ? -20.672 -23.391 -2.934 1 97.5 171 ARG B N 1
ATOM 3631 C CA . ARG B 1 171 ? -20.422 -21.953 -3.035 1 97.5 171 ARG B CA 1
ATOM 3632 C C . ARG B 1 171 ? -19.25 -21.672 -3.973 1 97.5 171 ARG B C 1
ATOM 3634 O O . ARG B 1 171 ? -19.312 -20.766 -4.805 1 97.5 171 ARG B O 1
ATOM 3641 N N . LEU B 1 172 ? -18.188 -22.453 -3.793 1 97.62 172 LEU B N 1
ATOM 3642 C CA . LEU B 1 172 ? -17.016 -22.266 -4.641 1 97.62 172 LEU B CA 1
ATOM 3643 C C . LEU B 1 172 ? -17.344 -22.578 -6.098 1 97.62 172 LEU B C 1
ATOM 3645 O O . LEU B 1 172 ? -16.938 -21.828 -7 1 97.62 172 LEU B O 1
ATOM 3649 N N . LEU B 1 173 ? -18.078 -23.594 -6.332 1 97.62 173 LEU B N 1
ATOM 3650 C CA . LEU B 1 173 ? -18.469 -24 -7.684 1 97.62 173 LEU B CA 1
ATOM 3651 C C . LEU B 1 173 ? -19.359 -22.953 -8.336 1 97.62 173 LEU B C 1
ATOM 3653 O O . LEU B 1 173 ? -19.312 -22.75 -9.547 1 97.62 173 LEU B O 1
ATOM 3657 N N . ALA B 1 174 ? -20.156 -22.234 -7.57 1 96.31 174 ALA B N 1
ATOM 3658 C CA . ALA B 1 174 ? -21.062 -21.203 -8.07 1 96.31 174 ALA B CA 1
ATOM 3659 C C . ALA B 1 174 ? -20.312 -19.922 -8.414 1 96.31 174 ALA B C 1
ATOM 3661 O O . ALA B 1 174 ? -20.734 -19.156 -9.281 1 96.31 174 ALA B O 1
ATOM 3662 N N . ALA B 1 175 ? -19.234 -19.75 -7.77 1 92.69 175 ALA B N 1
ATOM 3663 C CA . ALA B 1 175 ? -18.516 -18.484 -7.875 1 92.69 175 ALA B CA 1
ATOM 3664 C C . ALA B 1 175 ? -17.531 -18.516 -9.047 1 92.69 175 ALA B C 1
ATOM 3666 O O . ALA B 1 175 ? -17.094 -17.469 -9.531 1 92.69 175 ALA B O 1
ATOM 3667 N N . SER B 1 176 ? -17.109 -19.672 -9.516 1 89.12 176 SER B N 1
ATOM 3668 C CA . SER B 1 176 ? -16.062 -19.797 -10.516 1 89.12 176 SER B CA 1
ATOM 3669 C C . SER B 1 176 ? -16.266 -21.016 -11.398 1 89.12 176 SER B C 1
ATOM 3671 O O . SER B 1 176 ? -16.844 -22.016 -10.953 1 89.12 176 SER B O 1
ATOM 3673 N N . PRO B 1 177 ? -15.773 -20.922 -12.641 1 92.19 177 PRO B N 1
ATOM 3674 C CA . PRO B 1 177 ? -15.906 -22.078 -13.531 1 92.19 177 PRO B CA 1
ATOM 3675 C C . PRO B 1 177 ? -14.891 -23.188 -13.219 1 92.19 177 PRO B C 1
ATOM 3677 O O . PRO B 1 177 ? -14.047 -23.5 -14.062 1 92.19 177 PRO B O 1
ATOM 3680 N N . LEU B 1 178 ? -15.047 -23.828 -12.133 1 97.31 178 LEU B N 1
ATOM 3681 C CA . LEU B 1 178 ? -14.195 -24.922 -11.688 1 97.31 178 LEU B CA 1
ATOM 3682 C C . LEU B 1 178 ? -14.891 -26.266 -11.867 1 97.31 178 LEU B C 1
ATOM 3684 O O . LEU B 1 178 ? -16.109 -26.359 -11.734 1 97.31 178 LEU B O 1
ATOM 3688 N N . THR B 1 179 ? -14.094 -27.266 -12.195 1 97.75 179 THR B N 1
ATOM 3689 C CA . THR B 1 179 ? -14.609 -28.625 -12.047 1 97.75 179 THR B CA 1
ATOM 3690 C C . THR B 1 179 ? -14.758 -28.984 -10.57 1 97.75 179 THR B C 1
ATOM 3692 O O . THR B 1 179 ? -14.156 -28.344 -9.711 1 97.75 179 THR B O 1
ATOM 3695 N N . LYS B 1 180 ? -15.555 -29.984 -10.312 1 98.06 180 LYS B N 1
ATOM 3696 C CA . LYS B 1 180 ? -15.711 -30.453 -8.938 1 98.06 180 LYS B CA 1
ATOM 3697 C C . LYS B 1 180 ? -14.367 -30.859 -8.344 1 98.06 180 LYS B C 1
ATOM 3699 O O . LYS B 1 180 ? -14.062 -30.5 -7.199 1 98.06 180 LYS B O 1
ATOM 3704 N N . GLN B 1 181 ? -13.586 -31.531 -9.078 1 98 181 GLN B N 1
ATOM 3705 C CA . GLN B 1 181 ? -12.266 -31.969 -8.625 1 98 181 GLN B CA 1
ATOM 3706 C C . GLN B 1 181 ? -11.375 -30.766 -8.305 1 98 181 GLN B C 1
ATOM 3708 O O . GLN B 1 181 ? -10.688 -30.766 -7.285 1 98 181 GLN B O 1
ATOM 3713 N N . SER B 1 182 ? -11.352 -29.812 -9.18 1 98.44 182 SER B N 1
ATOM 3714 C CA . SER B 1 182 ? -10.547 -28.609 -8.984 1 98.44 182 SER B CA 1
ATOM 3715 C C . SER B 1 182 ? -10.977 -27.859 -7.727 1 98.44 182 SER B C 1
ATOM 3717 O O . SER B 1 182 ? -10.133 -27.359 -6.977 1 98.44 182 SER B O 1
ATOM 3719 N N . ALA B 1 183 ? -12.297 -27.75 -7.566 1 98.56 183 ALA B N 1
ATOM 3720 C CA . ALA B 1 183 ? -12.82 -27.078 -6.375 1 98.56 183 ALA B CA 1
ATOM 3721 C C . ALA B 1 183 ? -12.367 -27.797 -5.105 1 98.56 183 ALA B C 1
ATOM 3723 O O . ALA B 1 183 ? -12.008 -27.156 -4.117 1 98.56 183 ALA B O 1
ATOM 3724 N N . GLN B 1 184 ? -12.375 -29.094 -5.172 1 98.56 184 GLN B N 1
ATOM 3725 C CA . GLN B 1 184 ? -11.945 -29.891 -4.023 1 98.56 184 GLN B CA 1
ATOM 3726 C C . GLN B 1 184 ? -10.469 -29.672 -3.723 1 98.56 184 GLN B C 1
ATOM 3728 O O . GLN B 1 184 ? -10.07 -29.594 -2.559 1 98.56 184 GLN B O 1
ATOM 3733 N N . ILE B 1 185 ? -9.688 -29.578 -4.73 1 98.25 185 ILE B N 1
ATOM 3734 C CA . ILE B 1 185 ? -8.266 -29.297 -4.574 1 98.25 185 ILE B CA 1
ATOM 3735 C C . ILE B 1 185 ? -8.062 -27.969 -3.848 1 98.25 185 ILE B C 1
ATOM 3737 O O . ILE B 1 185 ? -7.305 -27.906 -2.877 1 98.25 185 ILE B O 1
ATOM 3741 N N . LEU B 1 186 ? -8.758 -26.922 -4.262 1 98.69 186 LEU B N 1
ATOM 3742 C CA . LEU B 1 186 ? -8.609 -25.594 -3.668 1 98.69 186 LEU B CA 1
ATOM 3743 C C . LEU B 1 186 ? -9.109 -25.594 -2.227 1 98.69 186 LEU B C 1
ATOM 3745 O O . LEU B 1 186 ? -8.539 -24.906 -1.373 1 98.69 186 LEU B O 1
ATOM 3749 N N . LEU B 1 187 ? -10.156 -26.375 -1.938 1 98.62 187 LEU B N 1
ATOM 3750 C CA . LEU B 1 187 ? -10.773 -26.344 -0.616 1 98.62 187 LEU B CA 1
ATOM 3751 C C . LEU B 1 187 ? -9.875 -27.031 0.414 1 98.62 187 LEU B C 1
ATOM 3753 O O . LEU B 1 187 ? -10.023 -26.797 1.617 1 98.62 187 LEU B O 1
ATOM 3757 N N . GLU B 1 188 ? -8.945 -27.859 -0.071 1 98 188 GLU B N 1
ATOM 3758 C CA . GLU B 1 188 ? -8.023 -28.531 0.849 1 98 188 GLU B CA 1
ATOM 3759 C C . GLU B 1 188 ? -7.258 -27.5 1.687 1 98 188 GLU B C 1
ATOM 3761 O O . GLU B 1 188 ? -6.984 -27.75 2.863 1 98 188 GLU B O 1
ATOM 3766 N N . ARG B 1 189 ? -6.965 -26.406 1.033 1 97.88 189 ARG B N 1
ATOM 3767 C CA . ARG B 1 189 ? -6.207 -25.359 1.716 1 97.88 189 ARG B CA 1
ATOM 3768 C C . ARG B 1 189 ? -7.055 -24.109 1.904 1 97.88 189 ARG B C 1
ATOM 3770 O O . ARG B 1 189 ? -6.578 -23.109 2.443 1 97.88 189 ARG B O 1
ATOM 3777 N N . GLY B 1 190 ? -8.281 -24.188 1.416 1 98.44 190 GLY B N 1
ATOM 3778 C CA . GLY B 1 190 ? -9.133 -23.016 1.424 1 98.44 190 GLY B CA 1
ATOM 3779 C C . GLY B 1 190 ? -10.156 -23.031 2.547 1 98.44 190 GLY B C 1
ATOM 3780 O O . GLY B 1 190 ? -10.922 -22.078 2.705 1 98.44 190 GLY B O 1
ATOM 3781 N N . LEU B 1 191 ? -10.156 -24.125 3.342 1 98.38 191 LEU B N 1
ATOM 3782 C CA . LEU B 1 191 ? -11.062 -24.25 4.477 1 98.38 191 LEU B CA 1
ATOM 3783 C C . LEU B 1 191 ? -10.297 -24.562 5.754 1 98.38 191 LEU B C 1
ATOM 3785 O O . LEU B 1 191 ? -9.289 -25.281 5.715 1 98.38 191 LEU B O 1
ATOM 3789 N N . VAL B 1 192 ? -10.758 -24.031 6.812 1 97.19 192 VAL B N 1
ATOM 3790 C CA . VAL B 1 192 ? -10.258 -24.391 8.133 1 97.19 192 VAL B CA 1
ATOM 3791 C C . VAL B 1 192 ? -11.398 -24.938 8.984 1 97.19 192 VAL B C 1
ATOM 3793 O O . VAL B 1 192 ? -12.516 -24.422 8.945 1 97.19 192 VAL B O 1
ATOM 3796 N N . PRO B 1 193 ? -11.109 -26.016 9.688 1 96.69 193 PRO B N 1
ATOM 3797 C CA . PRO B 1 193 ? -12.156 -26.547 10.57 1 96.69 193 PRO B CA 1
ATOM 3798 C C . PRO B 1 193 ? -12.477 -25.594 11.719 1 96.69 193 PRO B C 1
ATOM 3800 O O . PRO B 1 193 ? -11.57 -25.031 12.328 1 96.69 193 PRO B O 1
ATOM 3803 N N . VAL B 1 194 ? -13.664 -25.375 11.867 1 96.38 194 VAL B N 1
ATOM 3804 C CA . VAL B 1 194 ? -14.156 -24.609 13.008 1 96.38 194 VAL B CA 1
ATOM 3805 C C . VAL B 1 194 ? -15.312 -25.344 13.672 1 96.38 194 VAL B C 1
ATOM 3807 O O . VAL B 1 194 ? -15.75 -26.391 13.188 1 96.38 194 VAL B O 1
ATOM 3810 N N . GLN B 1 195 ? -15.672 -24.812 14.875 1 95.44 195 GLN B N 1
ATOM 3811 C CA . GLN B 1 195 ? -16.812 -25.438 15.539 1 95.44 195 GLN B CA 1
ATOM 3812 C C . GLN B 1 195 ? -18.047 -25.406 14.648 1 95.44 195 GLN B C 1
ATOM 3814 O O . GLN B 1 195 ? -18.453 -24.344 14.172 1 95.44 195 GLN B O 1
ATOM 3819 N N . GLY B 1 196 ? -18.516 -26.516 14.336 1 96.19 196 GLY B N 1
ATOM 3820 C CA . GLY B 1 196 ? -19.734 -26.609 13.57 1 96.19 196 GLY B CA 1
ATOM 3821 C C . GLY B 1 196 ? -19.5 -26.828 12.086 1 96.19 196 GLY B C 1
ATOM 3822 O O . GLY B 1 196 ? -20.453 -27 11.32 1 96.19 196 GLY B O 1
ATOM 3823 N N . GLY B 1 197 ? -18.281 -26.812 11.672 1 97.81 197 GLY B N 1
ATOM 3824 C CA . GLY B 1 197 ? -18.016 -27.062 10.258 1 97.81 197 GLY B CA 1
ATOM 3825 C C . GLY B 1 197 ? -16.703 -26.469 9.797 1 97.81 197 GLY B C 1
ATOM 3826 O O . GLY B 1 197 ? -15.656 -26.734 10.391 1 97.81 197 GLY B O 1
ATOM 3827 N N . PHE B 1 198 ? -16.891 -25.734 8.695 1 98.31 198 PHE B N 1
ATOM 3828 C CA . PHE B 1 198 ? -15.695 -25.156 8.07 1 98.31 198 PHE B CA 1
ATOM 3829 C C . PHE B 1 198 ? -15.891 -23.672 7.785 1 98.31 198 PHE B C 1
ATOM 3831 O O . PHE B 1 198 ? -17.016 -23.219 7.559 1 98.31 198 PHE B O 1
ATOM 3838 N N . ALA B 1 199 ? -14.836 -22.938 7.855 1 97.94 199 ALA B N 1
ATOM 3839 C CA . ALA B 1 199 ? -14.797 -21.562 7.391 1 97.94 199 ALA B CA 1
ATOM 3840 C C . ALA B 1 199 ? -13.758 -21.375 6.289 1 97.94 199 ALA B C 1
ATOM 3842 O O . ALA B 1 199 ? -12.711 -22.031 6.297 1 97.94 199 ALA B O 1
ATOM 3843 N N . PHE B 1 200 ? -14.078 -20.562 5.336 1 97.88 200 PHE B N 1
ATOM 3844 C CA . PHE B 1 200 ? -13.078 -20.219 4.336 1 97.88 200 PHE B CA 1
ATOM 3845 C C . PHE B 1 200 ? -11.875 -19.547 4.977 1 97.88 200 PHE B C 1
ATOM 3847 O O . PHE B 1 200 ? -12.023 -18.719 5.871 1 97.88 200 PHE B O 1
ATOM 3854 N N . SER B 1 201 ? -10.695 -19.891 4.504 1 97.94 201 SER B N 1
ATOM 3855 C CA . SER B 1 201 ? -9.461 -19.406 5.113 1 97.94 201 SER B CA 1
ATOM 3856 C C . SER B 1 201 ? -9.055 -18.047 4.539 1 97.94 201 SER B C 1
ATOM 3858 O O . SER B 1 201 ? -8.242 -17.328 5.133 1 97.94 201 SER B O 1
ATOM 3860 N N . ARG B 1 202 ? -9.562 -17.703 3.389 1 97.31 202 ARG B N 1
ATOM 3861 C CA . ARG B 1 202 ? -9.156 -16.469 2.732 1 97.31 202 ARG B CA 1
ATOM 3862 C C . ARG B 1 202 ? -9.633 -15.242 3.518 1 97.31 202 ARG B C 1
ATOM 3864 O O . ARG B 1 202 ? -10.711 -15.266 4.113 1 97.31 202 ARG B O 1
ATOM 3871 N N . ASP B 1 203 ? -8.859 -14.203 3.516 1 97.75 203 ASP B N 1
ATOM 3872 C CA . ASP B 1 203 ? -9.188 -12.914 4.125 1 97.75 203 ASP B CA 1
ATOM 3873 C C . ASP B 1 203 ? -10.234 -12.172 3.301 1 97.75 203 ASP B C 1
ATOM 3875 O O . ASP B 1 203 ? -10.055 -11.984 2.094 1 97.75 203 ASP B O 1
ATOM 3879 N N . LEU B 1 204 ? -11.328 -11.742 3.889 1 96.5 204 LEU B N 1
ATOM 3880 C CA . LEU B 1 204 ? -12.391 -11.039 3.176 1 96.5 204 LEU B CA 1
ATOM 3881 C C . LEU B 1 204 ? -11.867 -9.75 2.559 1 96.5 204 LEU B C 1
ATOM 3883 O O . LEU B 1 204 ? -12.398 -9.281 1.551 1 96.5 204 LEU B O 1
ATOM 3887 N N . ARG B 1 205 ? -10.766 -9.156 3.094 1 97.56 205 ARG B N 1
ATOM 3888 C CA . ARG B 1 205 ? -10.227 -7.879 2.645 1 97.56 205 ARG B CA 1
ATOM 3889 C C . ARG B 1 205 ? -9.625 -7.996 1.246 1 97.56 205 ARG B C 1
ATOM 3891 O O . ARG B 1 205 ? -9.391 -6.984 0.581 1 97.56 205 ARG B O 1
ATOM 3898 N N . ILE B 1 206 ? -9.312 -9.227 0.754 1 98.19 206 ILE B N 1
ATOM 3899 C CA . ILE B 1 206 ? -8.75 -9.391 -0.583 1 98.19 206 ILE B CA 1
ATOM 3900 C C . ILE B 1 206 ? -9.789 -8.992 -1.63 1 98.19 206 ILE B C 1
ATOM 3902 O O . ILE B 1 206 ? -9.461 -8.836 -2.809 1 98.19 206 ILE B O 1
ATOM 3906 N N . ASN B 1 207 ? -11.086 -8.812 -1.178 1 97.44 207 ASN B N 1
ATOM 3907 C CA . ASN B 1 207 ? -12.172 -8.5 -2.092 1 97.44 207 ASN B CA 1
ATOM 3908 C C . ASN B 1 207 ? -12.352 -6.992 -2.252 1 97.44 207 ASN B C 1
ATOM 3910 O O . ASN B 1 207 ? -13.141 -6.543 -3.086 1 97.44 207 ASN B O 1
ATOM 3914 N N . PHE B 1 208 ? -11.648 -6.152 -1.47 1 98.12 208 PHE B N 1
ATOM 3915 C CA . PHE B 1 208 ? -11.789 -4.707 -1.574 1 98.12 208 PHE B CA 1
ATOM 3916 C C . PHE B 1 208 ? -11.109 -4.188 -2.836 1 98.12 208 PHE B C 1
ATOM 3918 O O . PHE B 1 208 ? -10.156 -4.793 -3.33 1 98.12 208 PHE B O 1
ATOM 3925 N N . LYS B 1 209 ? -11.633 -3.084 -3.311 1 97.62 209 LYS B N 1
ATOM 3926 C CA . LYS B 1 209 ? -11.008 -2.459 -4.473 1 97.62 209 LYS B CA 1
ATOM 3927 C C . LYS B 1 209 ? -9.57 -2.035 -4.16 1 97.62 209 LYS B C 1
ATOM 3929 O O . LYS B 1 209 ? -9.266 -1.635 -3.035 1 97.62 209 LYS B O 1
ATOM 3934 N N . ASP B 1 210 ? -8.773 -2.109 -5.172 1 94.88 210 ASP B N 1
ATOM 3935 C CA . ASP B 1 210 ? -7.359 -1.781 -5.004 1 94.88 210 ASP B CA 1
ATOM 3936 C C . ASP B 1 210 ? -7.168 -0.289 -4.738 1 94.88 210 ASP B C 1
ATOM 3938 O O . ASP B 1 210 ? -7.66 0.548 -5.496 1 94.88 210 ASP B O 1
ATOM 3942 N N . VAL B 1 211 ? -6.391 -0.014 -3.766 1 97.5 211 VAL B N 1
ATOM 3943 C CA . VAL B 1 211 ? -6.125 1.388 -3.455 1 97.5 211 VAL B CA 1
ATOM 3944 C C . VAL B 1 211 ? -4.836 1.833 -4.141 1 97.5 211 VAL B C 1
ATOM 3946 O O . VAL B 1 211 ? -4.453 3.002 -4.062 1 97.5 211 VAL B O 1
ATOM 3949 N N . VAL B 1 212 ? -4.137 0.894 -4.762 1 96.12 212 VAL B N 1
ATOM 3950 C CA . VAL B 1 212 ? -2.941 1.151 -5.555 1 96.12 212 VAL B CA 1
ATOM 3951 C C . VAL B 1 212 ? -3.139 0.628 -6.977 1 96.12 212 VAL B C 1
ATOM 3953 O O . VAL B 1 212 ? -3.516 -0.53 -7.172 1 96.12 212 VAL B O 1
ATOM 3956 N N . CYS B 1 213 ? -2.887 1.521 -7.926 1 91.19 213 CYS B N 1
ATOM 3957 C CA . CYS B 1 213 ? -3.129 1.163 -9.32 1 91.19 213 CYS B CA 1
ATOM 3958 C C . CYS B 1 213 ? -1.858 1.312 -10.148 1 91.19 213 CYS B C 1
ATOM 3960 O O . CYS B 1 213 ? -0.956 2.066 -9.781 1 91.19 213 CYS B O 1
ATOM 3962 N N . VAL B 1 214 ? -1.812 0.55 -11.172 1 91.56 214 VAL B N 1
ATOM 3963 C CA . VAL B 1 214 ? -0.773 0.7 -12.188 1 91.56 214 VAL B CA 1
ATOM 3964 C C . VAL B 1 214 ? -1.312 1.517 -13.359 1 91.56 214 VAL B C 1
ATOM 3966 O O . VAL B 1 214 ? -2.322 1.154 -13.969 1 91.56 214 VAL B O 1
ATOM 3969 N N . SER B 1 215 ? -0.654 2.646 -13.633 1 89.75 215 SER B N 1
ATOM 3970 C CA . SER B 1 215 ? -1.066 3.453 -14.781 1 89.75 215 SER B CA 1
ATOM 3971 C C . SER B 1 215 ? -0.469 2.922 -16.078 1 89.75 215 SER B C 1
ATOM 3973 O O . SER B 1 215 ? 0.463 2.113 -16.047 1 89.75 215 SER B O 1
ATOM 3975 N N . LEU B 1 216 ? -1.051 3.375 -17.203 1 89.5 216 LEU B N 1
ATOM 3976 C CA . LEU B 1 216 ? -0.517 2.996 -18.5 1 89.5 216 LEU B CA 1
ATOM 3977 C C . LEU B 1 216 ? 0.935 3.439 -18.656 1 89.5 216 LEU B C 1
ATOM 3979 O O . LEU B 1 216 ? 1.773 2.686 -19.141 1 89.5 216 LEU B O 1
ATOM 3983 N N . GLU B 1 217 ? 1.22 4.605 -18.188 1 88.69 217 GLU B N 1
ATOM 3984 C CA . GLU B 1 217 ? 2.576 5.137 -18.281 1 88.69 217 GLU B CA 1
ATOM 3985 C C . GLU B 1 217 ? 3.559 4.27 -17.5 1 88.69 217 GLU B C 1
ATOM 3987 O O . GLU B 1 217 ? 4.66 3.99 -17.969 1 88.69 217 GLU B O 1
ATOM 3992 N N . MET B 1 218 ? 3.129 3.877 -16.359 1 89.56 218 MET B N 1
ATOM 3993 C CA . MET B 1 218 ? 3.969 3.014 -15.531 1 89.56 218 MET B CA 1
ATOM 3994 C C . MET B 1 218 ? 4.215 1.675 -16.219 1 89.56 218 MET B C 1
ATOM 3996 O O . MET B 1 218 ? 5.352 1.199 -16.266 1 89.56 218 MET B O 1
ATOM 4000 N N . ALA B 1 219 ? 3.164 1.083 -16.719 1 91.06 219 ALA B N 1
ATOM 4001 C CA . ALA B 1 219 ? 3.262 -0.211 -17.391 1 91.06 219 ALA B CA 1
ATOM 4002 C C . ALA B 1 219 ? 4.199 -0.136 -18.594 1 91.06 219 ALA B C 1
ATOM 4004 O O . ALA B 1 219 ? 5.035 -1.02 -18.797 1 91.06 219 ALA B O 1
ATOM 4005 N N . LEU B 1 220 ? 4.121 0.922 -19.359 1 88.56 220 LEU B N 1
ATOM 4006 C CA . LEU B 1 220 ? 4.918 1.092 -20.562 1 88.56 220 LEU B CA 1
ATOM 4007 C C . LEU B 1 220 ? 6.395 1.256 -20.219 1 88.56 220 LEU B C 1
ATOM 4009 O O . LEU B 1 220 ? 7.262 0.843 -21 1 88.56 220 LEU B O 1
ATOM 4013 N N . GLU B 1 221 ? 6.645 1.818 -19.094 1 90.12 221 GLU B N 1
ATOM 4014 C CA . GLU B 1 221 ? 8.023 2.01 -18.656 1 90.12 221 GLU B CA 1
ATOM 4015 C C . GLU B 1 221 ? 8.594 0.733 -18.047 1 90.12 221 GLU B C 1
ATOM 4017 O O . GLU B 1 221 ? 9.797 0.475 -18.141 1 90.12 221 GLU B O 1
ATOM 4022 N N . MET B 1 222 ? 7.723 -0.051 -17.453 1 90.5 222 MET B N 1
ATOM 4023 C CA . MET B 1 222 ? 8.188 -1.229 -16.719 1 90.5 222 MET B CA 1
ATOM 4024 C C . MET B 1 222 ? 8.305 -2.432 -17.656 1 90.5 222 MET B C 1
ATOM 4026 O O . MET B 1 222 ? 9.164 -3.295 -17.453 1 90.5 222 MET B O 1
ATOM 4030 N N . LEU B 1 223 ? 7.527 -2.502 -18.656 1 90.12 223 LEU B N 1
ATOM 4031 C CA . LEU B 1 223 ? 7.469 -3.654 -19.547 1 90.12 223 LEU B CA 1
ATOM 4032 C C . LEU B 1 223 ? 8.836 -3.938 -20.156 1 90.12 223 LEU B C 1
ATOM 4034 O O . LEU B 1 223 ? 9.305 -5.078 -20.125 1 90.12 223 LEU B O 1
ATOM 4038 N N . PRO B 1 224 ? 9.594 -2.916 -20.609 1 88.5 224 PRO B N 1
ATOM 4039 C CA . PRO B 1 224 ? 10.898 -3.178 -21.219 1 88.5 224 PRO B CA 1
ATOM 4040 C C . PRO B 1 224 ? 11.945 -3.627 -20.203 1 88.5 224 PRO B C 1
ATOM 4042 O O . PRO B 1 224 ? 13.008 -4.125 -20.594 1 88.5 224 PRO B O 1
ATOM 4045 N N . LYS B 1 225 ? 11.617 -3.416 -18.953 1 90.62 225 LYS B N 1
ATOM 4046 C CA . LYS B 1 225 ? 12.578 -3.803 -17.922 1 90.62 225 LYS B CA 1
ATOM 4047 C C . LYS B 1 225 ? 12.508 -5.301 -17.656 1 90.62 225 LYS B C 1
ATOM 4049 O O . LYS B 1 225 ? 13.398 -5.859 -17 1 90.62 225 LYS B O 1
ATOM 4054 N N . THR B 1 226 ? 11.469 -5.887 -18.156 1 88.31 226 THR B N 1
ATOM 4055 C CA . THR B 1 226 ? 11.328 -7.336 -18.062 1 88.31 226 THR B CA 1
ATOM 4056 C C . THR B 1 226 ? 12.297 -8.031 -19.016 1 88.31 226 THR B C 1
ATOM 4058 O O . THR B 1 226 ? 12.172 -7.914 -20.234 1 88.31 226 THR B O 1
ATOM 4061 N N . GLN B 1 227 ? 13.25 -8.758 -18.5 1 79.12 227 GLN B N 1
ATOM 4062 C CA . GLN B 1 227 ? 14.336 -9.312 -19.297 1 79.12 227 GLN B CA 1
ATOM 4063 C C . GLN B 1 227 ? 14.07 -10.766 -19.656 1 79.12 227 GLN B C 1
ATOM 4065 O O . GLN B 1 227 ? 14.43 -11.219 -20.75 1 79.12 227 GLN B O 1
ATOM 4070 N N . PRO B 1 228 ? 13.461 -11.453 -18.844 1 78.19 228 PRO B N 1
ATOM 4071 C CA . PRO B 1 228 ? 13.266 -12.867 -19.156 1 78.19 228 PRO B CA 1
ATOM 4072 C C . PRO B 1 228 ? 12.43 -13.086 -20.422 1 78.19 228 PRO B C 1
ATOM 4074 O O . PRO B 1 228 ? 11.695 -12.188 -20.844 1 78.19 228 PRO B O 1
ATOM 4077 N N . ARG B 1 229 ? 12.648 -14.312 -20.938 1 86.31 229 ARG B N 1
ATOM 4078 C CA . ARG B 1 229 ? 11.664 -14.766 -21.906 1 86.31 229 ARG B CA 1
ATOM 4079 C C . ARG B 1 229 ? 10.289 -14.906 -21.266 1 86.31 229 ARG B C 1
ATOM 4081 O O . ARG B 1 229 ? 10.172 -15.352 -20.125 1 86.31 229 ARG B O 1
ATOM 4088 N N . VAL B 1 230 ? 9.312 -14.523 -22.047 1 92.19 230 VAL B N 1
ATOM 4089 C CA . VAL B 1 230 ? 7.953 -14.539 -21.516 1 92.19 230 VAL B CA 1
ATOM 4090 C C . VAL B 1 230 ? 7.059 -15.414 -22.391 1 92.19 230 VAL B C 1
ATOM 4092 O O . VAL B 1 230 ? 7.086 -15.305 -23.609 1 92.19 230 VAL B O 1
ATOM 4095 N N . LEU B 1 231 ? 6.453 -16.328 -21.781 1 94.06 231 LEU B N 1
ATOM 4096 C CA . LEU B 1 231 ? 5.406 -17.125 -22.422 1 94.06 231 LEU B CA 1
ATOM 4097 C C . LEU B 1 231 ? 4.035 -16.766 -21.859 1 94.06 231 LEU B C 1
ATOM 4099 O O . LEU B 1 231 ? 3.799 -16.875 -20.656 1 94.06 231 LEU B O 1
ATOM 4103 N N . ILE B 1 232 ? 3.152 -16.281 -22.688 1 93.75 232 ILE B N 1
ATOM 4104 C CA . ILE B 1 232 ? 1.776 -15.992 -22.312 1 93.75 232 ILE B CA 1
ATOM 4105 C C . ILE B 1 232 ? 0.845 -17.062 -22.875 1 93.75 232 ILE B C 1
ATOM 4107 O O . ILE B 1 232 ? 0.814 -17.281 -24.094 1 93.75 232 ILE B O 1
ATOM 4111 N N . ILE B 1 233 ? 0.155 -17.734 -22.016 1 94.88 233 ILE B N 1
ATOM 4112 C CA . ILE B 1 233 ? -0.839 -18.719 -22.438 1 94.88 233 ILE B CA 1
ATOM 4113 C C . ILE B 1 233 ? -2.236 -18.234 -22.062 1 94.88 233 ILE B C 1
ATOM 4115 O O . ILE B 1 233 ? -2.561 -18.094 -20.891 1 94.88 233 ILE B O 1
ATOM 4119 N N . LEU B 1 234 ? -3.049 -18.031 -23.078 1 93.75 234 LEU B N 1
ATOM 4120 C CA . LEU B 1 234 ? -4.43 -17.609 -22.875 1 93.75 234 LEU B CA 1
ATOM 4121 C C . LEU B 1 234 ? -5.391 -18.766 -23.062 1 93.75 234 LEU B C 1
ATOM 4123 O O . LEU B 1 234 ? -5.082 -19.719 -23.797 1 93.75 234 LEU B O 1
ATOM 4127 N N . ALA B 1 235 ? -6.465 -18.719 -22.328 1 94.81 235 ALA B N 1
ATOM 4128 C CA . ALA B 1 235 ? -7.527 -19.703 -22.5 1 94.81 235 ALA B CA 1
ATOM 4129 C C . ALA B 1 235 ? -8.633 -19.172 -23.406 1 94.81 235 ALA B C 1
ATOM 4131 O O . ALA B 1 235 ? -9.023 -18 -23.297 1 94.81 235 ALA B O 1
ATOM 4132 N N . GLU B 1 236 ? -9.156 -20 -24.25 1 92.88 236 GLU B N 1
ATOM 4133 C CA . GLU B 1 236 ? -10.195 -19.609 -25.188 1 92.88 236 GLU B CA 1
ATOM 4134 C C . GLU B 1 236 ? -11.406 -19.016 -24.469 1 92.88 236 GLU B C 1
ATOM 4136 O O . GLU B 1 236 ? -12.016 -18.062 -24.953 1 92.88 236 GLU B O 1
ATOM 4141 N N . GLN B 1 237 ? -11.758 -19.562 -23.391 1 92.75 237 GLN B N 1
ATOM 4142 C CA . GLN B 1 237 ? -12.883 -19.078 -22.578 1 92.75 237 GLN B CA 1
ATOM 4143 C C . GLN B 1 237 ? -12.391 -18.391 -21.312 1 92.75 237 GLN B C 1
ATOM 4145 O O . GLN B 1 237 ? -13.008 -18.531 -20.25 1 92.75 237 GLN B O 1
ATOM 4150 N N . GLY B 1 238 ? -11.203 -17.766 -21.484 1 92.12 238 GLY B N 1
ATOM 4151 C CA . GLY B 1 238 ? -10.641 -17.078 -20.344 1 92.12 238 GLY B CA 1
ATOM 4152 C C . GLY B 1 238 ? -11.055 -15.617 -20.266 1 92.12 238 GLY B C 1
ATOM 4153 O O . GLY B 1 238 ? -12.039 -15.211 -20.875 1 92.12 238 GLY B O 1
ATOM 4154 N N . TYR B 1 239 ? -10.406 -14.828 -19.391 1 86 239 TYR B N 1
ATOM 4155 C CA . TYR B 1 239 ? -10.766 -13.445 -19.141 1 86 239 TYR B CA 1
ATOM 4156 C C . TYR B 1 239 ? -10.031 -12.5 -20.078 1 86 239 TYR B C 1
ATOM 4158 O O . TYR B 1 239 ? -10.5 -11.391 -20.344 1 86 239 TYR B O 1
ATOM 4166 N N . PHE B 1 240 ? -8.891 -12.883 -20.594 1 75.69 240 PHE B N 1
ATOM 4167 C CA . PHE B 1 240 ? -8 -11.898 -21.203 1 75.69 240 PHE B CA 1
ATOM 4168 C C . PHE B 1 240 ? -7.855 -12.148 -22.703 1 75.69 240 PHE B C 1
ATOM 4170 O O . PHE B 1 240 ? -7.188 -11.383 -23.406 1 75.69 240 PHE B O 1
ATOM 4177 N N . GLU B 1 241 ? -8.391 -13.125 -23.234 1 66.12 241 GLU B N 1
ATOM 4178 C CA . GLU B 1 241 ? -8.203 -13.461 -24.641 1 66.12 241 GLU B CA 1
ATOM 4179 C C . GLU B 1 241 ? -8.617 -12.305 -25.547 1 66.12 241 GLU B C 1
ATOM 4181 O O . GLU B 1 241 ? -7.852 -11.898 -26.438 1 66.12 241 GLU B O 1
ATOM 4186 N N . LYS B 1 242 ? -9.688 -11.727 -25.25 1 62.06 242 LYS B N 1
ATOM 4187 C CA . LYS B 1 242 ? -10.188 -10.656 -26.109 1 62.06 242 LYS B CA 1
ATOM 4188 C C . LYS B 1 242 ? -9.445 -9.352 -25.859 1 62.06 242 LYS B C 1
ATOM 4190 O O . LYS B 1 242 ? -9.344 -8.508 -26.75 1 62.06 242 LYS B O 1
ATOM 4195 N N . LYS B 1 243 ? -8.781 -9.219 -24.703 1 59.62 243 LYS B N 1
ATOM 4196 C CA . LYS B 1 243 ? -8.164 -7.965 -24.281 1 59.62 243 LYS B CA 1
ATOM 4197 C C . LYS B 1 243 ? -6.723 -7.871 -24.781 1 59.62 243 LYS B C 1
ATOM 4199 O O . LYS B 1 243 ? -6.18 -6.77 -24.922 1 59.62 243 LYS B O 1
ATOM 4204 N N . LEU B 1 244 ? -6.16 -8.922 -25.016 1 63.25 244 LEU B N 1
ATOM 4205 C CA . LEU B 1 244 ? -4.75 -8.93 -25.391 1 63.25 244 LEU B CA 1
ATOM 4206 C C . LEU B 1 244 ? -4.59 -8.891 -26.906 1 63.25 244 LEU B C 1
ATOM 4208 O O . LEU B 1 244 ? -3.525 -8.531 -27.422 1 63.25 244 LEU B O 1
ATOM 4212 N N . THR B 1 245 ? -5.551 -9.047 -27.516 1 52.72 245 THR B N 1
ATOM 4213 C CA . THR B 1 245 ? -5.438 -9.07 -28.969 1 52.72 245 THR B CA 1
ATOM 4214 C C . THR B 1 245 ? -4.906 -7.742 -29.5 1 52.72 245 THR B C 1
ATOM 4216 O O . THR B 1 245 ? -4.113 -7.711 -30.438 1 52.72 245 THR B O 1
ATOM 4219 N N . SER B 1 246 ? -5.293 -6.695 -28.703 1 55.19 246 SER B N 1
ATOM 4220 C CA . SER B 1 246 ? -4.887 -5.383 -29.188 1 55.19 246 SER B CA 1
ATOM 4221 C C . SER B 1 246 ? -3.434 -5.086 -28.844 1 55.19 246 SER B C 1
ATOM 4223 O O . SER B 1 246 ? -2.809 -4.207 -29.438 1 55.19 246 SER B O 1
ATOM 4225 N N . THR B 1 247 ? -2.912 -5.891 -27.953 1 62.09 247 THR B N 1
ATOM 4226 C CA . THR B 1 247 ? -1.563 -5.582 -27.5 1 62.09 247 THR B CA 1
ATOM 4227 C C . THR B 1 247 ? -0.574 -6.641 -27.969 1 62.09 247 THR B C 1
ATOM 4229 O O . THR B 1 247 ? 0.629 -6.531 -27.719 1 62.09 247 THR B O 1
ATOM 4232 N N . ILE B 1 248 ? -1.12 -7.594 -28.641 1 58.19 248 ILE B N 1
ATOM 4233 C CA . ILE B 1 248 ? -0.36 -8.773 -29.031 1 58.19 248 ILE B CA 1
ATOM 4234 C C . ILE B 1 248 ? 0.808 -8.367 -29.922 1 58.19 248 ILE B C 1
ATOM 4236 O O . ILE B 1 248 ? 1.922 -8.875 -29.766 1 58.19 248 ILE B O 1
ATOM 4240 N N . GLN B 1 249 ? 0.467 -7.516 -30.719 1 57.41 249 GLN B N 1
ATOM 4241 C CA . GLN B 1 249 ? 1.527 -7.09 -31.625 1 57.41 249 GLN B CA 1
ATOM 4242 C C . GLN B 1 249 ? 2.684 -6.449 -30.859 1 57.41 249 GLN B C 1
ATOM 4244 O O . GLN B 1 249 ? 3.852 -6.707 -31.156 1 57.41 249 GLN B O 1
ATOM 4249 N N . PHE B 1 250 ? 2.309 -5.719 -29.922 1 64.56 250 PHE B N 1
ATOM 4250 C CA . PHE B 1 250 ? 3.322 -5.07 -29.109 1 64.56 250 PHE B CA 1
ATOM 4251 C C . PHE B 1 250 ? 4.152 -6.102 -28.344 1 64.56 250 PHE B C 1
ATOM 4253 O O . PHE B 1 250 ? 5.379 -6 -28.297 1 64.56 250 PHE B O 1
ATOM 4260 N N . LEU B 1 251 ? 3.537 -7.109 -27.984 1 68.31 251 LEU B N 1
ATOM 4261 C CA . LEU B 1 251 ? 4.191 -8.164 -27.219 1 68.31 251 LEU B CA 1
ATOM 4262 C C . LEU B 1 251 ? 5.09 -9.008 -28.109 1 68.31 251 LEU B C 1
ATOM 4264 O O . LEU B 1 251 ? 6.188 -9.398 -27.688 1 68.31 251 LEU B O 1
ATOM 4268 N N . LYS B 1 252 ? 4.629 -9.195 -29.234 1 63.19 252 LYS B N 1
ATOM 4269 C CA . LYS B 1 252 ? 5.414 -9.984 -30.172 1 63.19 252 LYS B CA 1
ATOM 4270 C C . LYS B 1 252 ? 6.723 -9.281 -30.531 1 63.19 252 LYS B C 1
ATOM 4272 O O . LYS B 1 252 ? 7.762 -9.922 -30.656 1 63.19 252 LYS B O 1
ATOM 4277 N N . GLU B 1 253 ? 6.598 -8.07 -30.562 1 66.56 253 GLU B N 1
ATOM 4278 C CA . GLU B 1 253 ? 7.785 -7.281 -30.891 1 66.56 253 GLU B CA 1
ATOM 4279 C C . GLU B 1 253 ? 8.812 -7.34 -29.766 1 66.56 253 GLU B C 1
ATOM 4281 O O . GLU B 1 253 ? 9.992 -7.055 -29.984 1 66.56 253 GLU B O 1
ATOM 4286 N N . ARG B 1 254 ? 8.375 -7.883 -28.719 1 71.19 254 ARG B N 1
ATOM 4287 C CA . ARG B 1 254 ? 9.273 -7.953 -27.562 1 71.19 254 ARG B CA 1
ATOM 4288 C C . ARG B 1 254 ? 9.672 -9.398 -27.281 1 71.19 254 ARG B C 1
ATOM 4290 O O . ARG B 1 254 ? 10.086 -9.711 -26.156 1 71.19 254 ARG B O 1
ATOM 4297 N N . ASN B 1 255 ? 9.445 -10.32 -28.141 1 72.81 255 ASN B N 1
ATOM 4298 C CA . ASN B 1 255 ? 9.82 -11.727 -28.047 1 72.81 255 ASN B CA 1
ATOM 4299 C C . ASN B 1 255 ? 8.961 -12.469 -27.016 1 72.81 255 ASN B C 1
ATOM 4301 O O . ASN B 1 255 ? 9.453 -13.336 -26.297 1 72.81 255 ASN B O 1
ATOM 4305 N N . TYR B 1 256 ? 7.832 -11.883 -26.859 1 83.88 256 TYR B N 1
ATOM 4306 C CA . TYR B 1 256 ? 6.828 -12.633 -26.109 1 83.88 256 TYR B CA 1
ATOM 4307 C C . TYR B 1 256 ? 6.207 -13.727 -26.969 1 83.88 256 TYR B C 1
ATOM 4309 O O . TYR B 1 256 ? 5.918 -13.508 -28.141 1 83.88 256 TYR B O 1
ATOM 4317 N N . LEU B 1 257 ? 6.273 -14.898 -26.438 1 86.56 257 LEU B N 1
ATOM 4318 C CA . LEU B 1 257 ? 5.5 -15.977 -27.047 1 86.56 257 LEU B CA 1
ATOM 4319 C C . LEU B 1 257 ? 4.082 -16 -26.484 1 86.56 257 LEU B C 1
ATOM 4321 O O . LEU B 1 257 ? 3.889 -16.047 -25.266 1 86.56 257 LEU B O 1
ATOM 4325 N N . CYS B 1 258 ? 3.119 -15.828 -27.359 1 89.12 258 CYS B N 1
ATOM 4326 C CA . CYS B 1 258 ? 1.723 -15.828 -26.953 1 89.12 258 CYS B CA 1
ATOM 4327 C C . CYS B 1 258 ? 0.93 -16.906 -27.688 1 89.12 258 CYS B C 1
ATOM 4329 O O . CYS B 1 258 ? 1.028 -17.031 -28.906 1 89.12 258 CYS B O 1
ATOM 4331 N N . LEU B 1 259 ? 0.239 -17.734 -26.969 1 89.69 259 LEU B N 1
ATOM 4332 C CA . LEU B 1 259 ? -0.634 -18.719 -27.609 1 89.69 259 LEU B CA 1
ATOM 4333 C C . LEU B 1 259 ? -1.94 -18.859 -26.828 1 89.69 259 LEU B C 1
ATOM 4335 O O . LEU B 1 259 ? -2.029 -18.453 -25.672 1 89.69 259 LEU B O 1
ATOM 4339 N N . THR B 1 260 ? -2.99 -19.344 -27.469 1 92.88 260 THR B N 1
ATOM 4340 C CA . THR B 1 260 ? -4.297 -19.594 -26.875 1 92.88 260 THR B CA 1
ATOM 4341 C C . THR B 1 260 ? -4.598 -21.094 -26.875 1 92.88 260 THR B C 1
ATOM 4343 O O . THR B 1 260 ? -4.348 -21.781 -27.859 1 92.88 260 THR B O 1
ATOM 4346 N N . VAL B 1 261 ? -5.062 -21.625 -25.781 1 95.75 261 VAL B N 1
ATOM 4347 C CA . VAL B 1 261 ? -5.371 -23.047 -25.641 1 95.75 261 VAL B CA 1
ATOM 4348 C C . VAL B 1 261 ? -6.844 -23.219 -25.281 1 95.75 261 VAL B C 1
ATOM 4350 O O . VAL B 1 261 ? -7.484 -22.297 -24.781 1 95.75 261 VAL B O 1
ATOM 4353 N N . PRO B 1 262 ? -7.402 -24.406 -25.547 1 96.12 262 PRO B N 1
ATOM 4354 C CA . PRO B 1 262 ? -8.766 -24.688 -25.062 1 96.12 262 PRO B CA 1
ATOM 4355 C C . PRO B 1 262 ? -8.859 -24.688 -23.547 1 96.12 262 PRO B C 1
ATOM 4357 O O . PRO B 1 262 ? -7.961 -25.188 -22.859 1 96.12 262 PRO B O 1
ATOM 4360 N N . GLY B 1 263 ? -9.945 -24.125 -23.094 1 96.12 263 GLY B N 1
ATOM 4361 C CA . GLY B 1 263 ? -10.195 -24.125 -21.672 1 96.12 2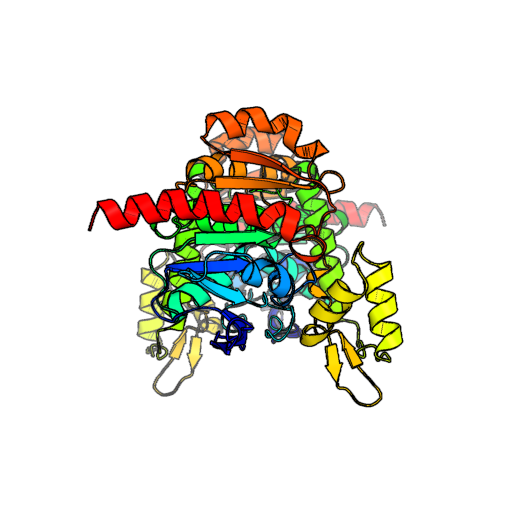63 GLY B CA 1
ATOM 4362 C C . GLY B 1 263 ? -10.742 -22.797 -21.156 1 96.12 263 GLY B C 1
ATOM 4363 O O . GLY B 1 263 ? -11.148 -21.953 -21.953 1 96.12 263 GLY B O 1
ATOM 4364 N N . ASP B 1 264 ? -10.852 -22.734 -19.844 1 96.12 264 ASP B N 1
ATOM 4365 C CA . ASP B 1 264 ? -11.383 -21.531 -19.203 1 96.12 264 ASP B CA 1
ATOM 4366 C C . ASP B 1 264 ? -10.297 -20.828 -18.391 1 96.12 264 ASP B C 1
ATOM 4368 O O . ASP B 1 264 ? -9.109 -21.094 -18.562 1 96.12 264 ASP B O 1
ATOM 4372 N N . HIS B 1 265 ? -10.656 -19.828 -17.594 1 96.19 265 HIS B N 1
ATOM 4373 C CA . HIS B 1 265 ? -9.727 -19 -16.844 1 96.19 265 HIS B CA 1
ATOM 4374 C C . HIS B 1 265 ? -8.82 -19.828 -15.945 1 96.19 265 HIS B C 1
ATOM 4376 O O . HIS B 1 265 ? -7.699 -19.438 -15.641 1 96.19 265 HIS B O 1
ATOM 4382 N N . HIS B 1 266 ? -9.281 -21 -15.516 1 98.06 266 HIS B N 1
ATOM 4383 C CA . HIS B 1 266 ? -8.516 -21.875 -14.633 1 98.06 266 HIS B CA 1
ATOM 4384 C C . HIS B 1 266 ? -7.945 -23.062 -15.398 1 98.06 266 HIS B C 1
ATOM 4386 O O . HIS B 1 266 ? -7.941 -24.188 -14.891 1 98.06 266 HIS B O 1
ATOM 4392 N N . VAL B 1 267 ? -7.465 -22.828 -16.547 1 97.56 267 VAL B N 1
ATOM 4393 C CA . VAL B 1 267 ? -7.066 -23.891 -17.484 1 97.56 267 VAL B CA 1
ATOM 4394 C C . VAL B 1 267 ? -5.93 -24.703 -16.875 1 97.56 267 VAL B C 1
ATOM 4396 O O . VAL B 1 267 ? -5.871 -25.922 -17.062 1 97.56 267 VAL B O 1
ATOM 4399 N N . HIS B 1 268 ? -4.996 -24.156 -16.125 1 98.38 268 HIS B N 1
ATOM 4400 C CA . HIS B 1 268 ? -3.885 -24.891 -15.523 1 98.38 268 HIS B CA 1
ATOM 4401 C C . HIS B 1 268 ? -4.371 -25.844 -14.445 1 98.38 268 HIS B C 1
ATOM 4403 O O . HIS B 1 268 ? -3.688 -26.812 -14.117 1 98.38 268 HIS B O 1
ATOM 4409 N N . LEU B 1 269 ? -5.52 -25.547 -13.883 1 98.5 269 LEU B N 1
ATOM 4410 C CA . LEU B 1 269 ? -6.117 -26.312 -12.797 1 98.5 269 LEU B CA 1
ATOM 4411 C C . LEU B 1 269 ? -7.156 -27.297 -13.336 1 98.5 269 LEU B C 1
ATOM 4413 O O . LEU B 1 269 ? -7.117 -28.484 -13.023 1 98.5 269 LEU B O 1
ATOM 4417 N N . ASN B 1 270 ? -7.992 -26.859 -14.219 1 98.38 270 ASN B N 1
ATOM 4418 C CA . ASN B 1 270 ? -9.086 -27.656 -14.781 1 98.38 270 ASN B CA 1
ATOM 4419 C C . ASN B 1 270 ? -8.602 -28.547 -15.906 1 98.38 270 ASN B C 1
ATOM 4421 O O . ASN B 1 270 ? -9.086 -29.672 -16.062 1 98.38 270 ASN B O 1
ATOM 4425 N N . ASN B 1 271 ? -7.727 -28.062 -16.719 1 97.69 271 ASN B N 1
ATOM 4426 C CA . ASN B 1 271 ? -7.25 -28.766 -17.906 1 97.69 271 ASN B CA 1
ATOM 4427 C C . ASN B 1 271 ? -5.738 -28.625 -18.062 1 97.69 271 ASN B C 1
ATOM 4429 O O . ASN B 1 271 ? -5.262 -28.172 -19.109 1 97.69 271 ASN B O 1
ATOM 4433 N N . PRO B 1 272 ? -4.996 -29.141 -17.062 1 98.38 272 PRO B N 1
ATOM 4434 C CA . PRO B 1 272 ? -3.547 -28.922 -17.094 1 98.38 272 PRO B CA 1
ATOM 4435 C C . PRO B 1 272 ? -2.891 -29.516 -18.344 1 98.38 272 PRO B C 1
ATOM 4437 O O . PRO B 1 272 ? -1.842 -29.031 -18.766 1 98.38 272 PRO B O 1
ATOM 4440 N N . GLN B 1 273 ? -3.482 -30.516 -18.969 1 97.94 273 GLN B N 1
ATOM 4441 C CA . GLN B 1 273 ? -2.928 -31.156 -20.156 1 97.94 273 GLN B CA 1
ATOM 4442 C C . GLN B 1 273 ? -2.906 -30.188 -21.344 1 97.94 273 GLN B C 1
ATOM 4444 O O . GLN B 1 273 ? -2.137 -30.391 -22.281 1 97.94 273 GLN B O 1
ATOM 4449 N N . HIS B 1 274 ? -3.719 -29.141 -21.266 1 97.75 274 HIS B N 1
ATOM 4450 C CA . HIS B 1 274 ? -3.787 -28.188 -22.359 1 97.75 274 HIS B CA 1
ATOM 4451 C C . HIS B 1 274 ? -2.652 -27.156 -22.266 1 97.75 274 HIS B C 1
ATOM 4453 O O . HIS B 1 274 ? -2.322 -26.5 -23.266 1 97.75 274 HIS B O 1
ATOM 4459 N N . VAL B 1 275 ? -2.004 -27.031 -21.125 1 97.88 275 VAL B N 1
ATOM 4460 C CA . VAL B 1 275 ? -1.007 -25.969 -20.969 1 97.88 275 VAL B CA 1
ATOM 4461 C C . VAL B 1 275 ? 0.368 -26.594 -20.734 1 97.88 275 VAL B C 1
ATOM 4463 O O . VAL B 1 275 ? 1.39 -26.031 -21.125 1 97.88 275 VAL B O 1
ATOM 4466 N N . ALA B 1 276 ? 0.457 -27.797 -20.125 1 98.19 276 ALA B N 1
ATOM 4467 C CA . ALA B 1 276 ? 1.683 -28.406 -19.625 1 98.19 276 ALA B CA 1
ATOM 4468 C C . ALA B 1 276 ? 2.697 -28.609 -20.75 1 98.19 276 ALA B C 1
ATOM 4470 O O . ALA B 1 276 ? 3.881 -28.297 -20.594 1 98.19 276 ALA B O 1
ATOM 4471 N N . PRO B 1 277 ? 2.258 -29.062 -21.969 1 97.12 277 PRO B N 1
ATOM 4472 C CA . PRO B 1 277 ? 3.252 -29.281 -23.016 1 97.12 277 PRO B CA 1
ATOM 4473 C C . PRO B 1 277 ? 3.953 -27.984 -23.438 1 97.12 277 PRO B C 1
ATOM 4475 O O . PRO B 1 277 ? 5.152 -28 -23.719 1 97.12 277 PRO B O 1
ATOM 4478 N N . PHE B 1 278 ? 3.279 -26.891 -23.469 1 95.88 278 PHE B N 1
ATOM 4479 C CA . PHE B 1 278 ? 3.848 -25.625 -23.891 1 95.88 278 PHE B CA 1
ATOM 4480 C C . PHE B 1 278 ? 4.812 -25.078 -22.844 1 95.88 278 PHE B C 1
ATOM 4482 O O . PHE B 1 278 ? 5.879 -24.562 -23.188 1 95.88 278 PHE B O 1
ATOM 4489 N N . ILE B 1 279 ? 4.402 -25.234 -21.625 1 97.31 279 ILE B N 1
ATOM 4490 C CA . ILE B 1 279 ? 5.27 -24.781 -20.547 1 97.31 279 ILE B CA 1
ATOM 4491 C C . ILE B 1 279 ? 6.539 -25.625 -20.516 1 97.31 279 ILE B C 1
ATOM 4493 O O . ILE B 1 279 ? 7.645 -25.094 -20.391 1 97.31 279 ILE B O 1
ATOM 4497 N N . SER B 1 280 ? 6.352 -26.938 -20.625 1 96.44 280 SER B N 1
ATOM 4498 C CA . SER B 1 280 ? 7.492 -27.859 -20.594 1 96.44 280 SER B CA 1
ATOM 4499 C C . SER B 1 280 ? 8.484 -27.531 -21.703 1 96.44 280 SER B C 1
ATOM 4501 O O . SER B 1 280 ? 9.688 -27.469 -21.469 1 96.44 280 SER B O 1
ATOM 4503 N N . ASN B 1 281 ? 7.98 -27.312 -22.875 1 93.62 281 ASN B N 1
ATOM 4504 C CA . ASN B 1 281 ? 8.828 -26.984 -24.016 1 93.62 281 ASN B CA 1
ATOM 4505 C C . ASN B 1 281 ? 9.539 -25.641 -23.812 1 93.62 281 ASN B C 1
ATOM 4507 O O . ASN B 1 281 ? 10.719 -25.516 -24.141 1 93.62 281 ASN B O 1
ATOM 4511 N N . PHE B 1 282 ? 8.852 -24.734 -23.344 1 93.19 282 PHE B N 1
ATOM 4512 C CA . PHE B 1 282 ? 9.383 -23.406 -23.109 1 93.19 282 PHE B CA 1
ATOM 4513 C C . PHE B 1 282 ? 10.516 -23.453 -22.094 1 93.19 282 PHE B C 1
ATOM 4515 O O . PHE B 1 282 ? 11.531 -22.766 -22.25 1 93.19 282 PHE B O 1
ATOM 4522 N N . MET B 1 283 ? 10.32 -24.25 -21.016 1 88.81 283 MET B N 1
ATOM 4523 C CA . MET B 1 283 ? 11.305 -24.344 -19.938 1 88.81 283 MET B CA 1
ATOM 4524 C C . MET B 1 283 ? 12.531 -25.125 -20.391 1 88.81 283 MET B C 1
ATOM 4526 O O . MET B 1 283 ? 13.648 -24.859 -19.922 1 88.81 283 MET B O 1
ATOM 4530 N N . LYS B 1 284 ? 12.391 -26.078 -21.25 1 82.69 284 LYS B N 1
ATOM 4531 C CA . LYS B 1 284 ? 13.484 -26.906 -21.734 1 82.69 284 LYS B CA 1
ATOM 4532 C C . LYS B 1 284 ? 14.422 -26.109 -22.641 1 82.69 284 LYS B C 1
ATOM 4534 O O . LYS B 1 284 ? 15.633 -26.328 -22.641 1 82.69 284 LYS B O 1
ATOM 4539 N N . THR B 1 285 ? 13.867 -25.266 -23.406 1 70.56 285 THR B N 1
ATOM 4540 C CA . THR B 1 285 ? 14.703 -24.453 -24.281 1 70.56 285 THR B CA 1
ATOM 4541 C C . THR B 1 285 ? 15.719 -23.672 -23.453 1 70.56 285 THR B C 1
ATOM 4543 O O . THR B 1 285 ? 16.859 -23.484 -23.891 1 70.56 285 THR B O 1
ATOM 4546 N N . LYS B 1 286 ? 15.43 -23.312 -22.312 1 61.81 286 LYS B N 1
ATOM 4547 C CA . LYS B 1 286 ? 16.344 -22.609 -21.422 1 61.81 286 LYS B CA 1
ATOM 4548 C C . LYS B 1 286 ? 17.328 -23.562 -20.75 1 61.81 286 LYS B C 1
ATOM 4550 O O . LYS B 1 286 ? 18.5 -23.25 -20.578 1 61.81 286 LYS B O 1
ATOM 4555 N N . LEU B 1 287 ? 16.719 -24.672 -20.391 1 52.25 287 LEU B N 1
ATOM 4556 C CA . LEU B 1 287 ? 17.547 -25.672 -19.719 1 52.25 287 LEU B CA 1
ATOM 4557 C C . LEU B 1 287 ? 18.656 -26.172 -20.641 1 52.25 287 LEU B C 1
ATOM 4559 O O . LEU B 1 287 ? 19.766 -26.453 -20.188 1 52.25 287 LEU B O 1
ATOM 4563 N N . THR B 1 288 ? 18.297 -26.219 -21.859 1 49.88 288 THR B N 1
ATOM 4564 C CA . THR B 1 288 ? 19.312 -26.625 -22.828 1 49.88 288 THR B CA 1
ATOM 4565 C C . THR B 1 288 ? 20.328 -25.516 -23.047 1 49.88 288 THR B C 1
ATOM 4567 O O . THR B 1 288 ? 21.516 -25.781 -23.266 1 49.88 288 THR B O 1
ATOM 4570 N N . SER B 1 289 ? 19.859 -24.312 -22.906 1 46 289 SER B N 1
ATOM 4571 C CA . SER B 1 289 ? 20.797 -23.219 -23.078 1 46 289 SER B CA 1
ATOM 4572 C C . SER B 1 289 ? 21.719 -23.094 -21.875 1 46 289 SER B C 1
ATOM 4574 O O . SER B 1 289 ? 22.875 -22.672 -22.016 1 46 289 SER B O 1
ATOM 4576 N N . CYS B 1 290 ? 21.234 -23.469 -20.734 1 44.62 290 CYS B N 1
ATOM 4577 C CA . CYS B 1 290 ? 22.078 -23.438 -19.547 1 44.62 290 CYS B CA 1
ATOM 4578 C C . CYS B 1 290 ? 23.047 -24.609 -19.531 1 44.62 290 CYS B C 1
ATOM 4580 O O . CYS B 1 290 ? 24.172 -24.5 -19.031 1 44.62 290 CYS B O 1
ATOM 4582 N N . THR B 1 291 ? 22.703 -25.875 -19.969 1 40.12 291 THR B N 1
ATOM 4583 C CA . THR B 1 291 ? 23.578 -27.047 -20.031 1 40.12 291 THR B CA 1
ATOM 4584 C C . THR B 1 291 ? 24.641 -26.875 -21.109 1 40.12 291 THR B C 1
ATOM 4586 O O . THR B 1 291 ? 25.703 -27.484 -21.047 1 40.12 291 THR B O 1
ATOM 4589 N N . ALA B 1 292 ? 24.422 -26.125 -22.188 1 39.22 292 ALA B N 1
ATOM 4590 C CA . ALA B 1 292 ? 25.453 -25.953 -23.203 1 39.22 292 ALA B CA 1
ATOM 4591 C C . ALA B 1 292 ? 26.547 -25 -22.703 1 39.22 292 ALA B C 1
ATOM 4593 O O . ALA B 1 292 ? 27.625 -24.922 -23.312 1 39.22 292 ALA B O 1
ATOM 4594 N N . LYS B 1 293 ? 26.266 -24.375 -21.75 1 43.09 293 LYS B N 1
ATOM 4595 C CA . LYS B 1 293 ? 27.297 -23.453 -21.25 1 43.09 293 LYS B CA 1
ATOM 4596 C C . LYS B 1 293 ? 28.141 -24.109 -20.156 1 43.09 293 LYS B C 1
ATOM 4598 O O . LYS B 1 293 ? 28.984 -23.453 -19.547 1 43.09 293 LYS B O 1
ATOM 4603 N N . LEU B 1 294 ? 27.734 -25.188 -19.641 1 29.44 294 LEU B N 1
ATOM 4604 C CA . LEU B 1 294 ? 28.609 -25.969 -18.766 1 29.44 294 LEU B CA 1
ATOM 4605 C C . LEU B 1 294 ? 29.562 -26.844 -19.594 1 29.44 294 LEU B C 1
ATOM 4607 O O . LEU B 1 294 ? 29.156 -27.438 -20.594 1 29.44 294 LEU B O 1
#

Nearest PDB structures (foldseek):
  7al6-assembly1_D  TM=9.237E-01  e=6.848E-29  Pseudomonas aeruginosa PAO1
  3qit-assembly1_B  TM=8.433E-01  e=2.102E-21  Moorena producens 19L
  4opm-assembly1_A  TM=6.871E-01  e=9.351E-14  Acinetobacter baumannii AYE
  4o08-assembly2_B  TM=6.493E-01  e=1.707E-12  Priestia megaterium
  4io0-assembly2_B  TM=6.446E-01  e=1.233E-11  Priestia megaterium

Solvent-accessible surface area (backbone atoms only — not comparable to full-atom values): 30196 Å² total; per-residue (Å²): 126,82,74,64,70,43,79,39,80,40,81,46,75,71,44,38,37,23,32,39,34,33,53,46,91,85,24,54,44,30,40,34,33,40,33,82,95,44,23,34,50,48,44,56,62,26,57,78,62,36,65,69,63,29,16,38,40,22,35,12,51,75,24,15,19,77,13,36,52,68,62,62,86,55,82,71,39,65,62,58,52,34,44,50,52,53,51,49,34,59,75,69,67,57,64,61,29,27,38,42,10,27,36,53,14,9,30,38,46,35,51,40,28,30,52,40,29,85,34,33,59,33,38,36,23,37,30,37,54,52,66,73,63,43,58,45,84,47,46,51,60,35,25,40,50,13,44,50,48,48,56,54,55,71,69,49,84,74,77,85,66,70,27,48,68,67,56,48,51,50,52,52,47,72,74,40,97,53,46,71,68,44,48,51,44,39,43,70,41,29,46,38,84,44,94,88,33,27,26,70,41,50,43,75,65,74,72,45,48,50,61,64,77,42,38,61,64,41,47,65,50,38,55,77,42,39,64,39,51,35,38,33,42,28,15,72,59,29,83,37,50,80,67,40,62,81,45,42,64,63,38,45,75,67,61,37,45,74,49,73,33,78,43,36,64,49,25,48,41,70,40,21,81,60,46,27,64,60,51,38,53,59,52,44,61,49,52,51,56,56,54,68,71,100,127,82,73,64,70,43,80,39,79,41,82,47,76,70,45,39,38,22,30,39,35,34,51,45,92,85,24,55,45,30,41,35,32,41,33,81,94,46,23,34,51,46,44,55,62,24,59,75,61,37,66,69,64,28,15,39,40,22,37,13,52,77,25,14,19,76,12,36,52,69,60,62,84,54,82,72,41,65,61,58,52,33,44,49,51,52,51,49,34,57,73,69,67,57,65,62,28,28,39,42,11,28,37,53,14,10,30,37,47,35,51,40,27,30,52,40,27,87,35,33,59,34,38,34,24,37,30,38,57,51,68,72,63,42,60,45,84,48,46,51,61,35,25,41,48,15,46,51,48,50,58,53,54,71,70,47,84,74,74,84,66,71,27,48,70,67,55,46,51,49,51,53,48,71,73,40,96,53,47,73,68,44,49,53,46,39,42,69,42,31,45,40,84,46,94,86,33,26,26,69,42,50,42,76,66,73,73,45,48,50,61,63,78,42,39,61,62,40,46,65,48,38,56,76,43,40,63,39,51,36,39,33,40,28,16,72,59,29,81,35,50,80,65,40,61,83,45,41,63,63,38,44,75,67,60,38,45,73,50,74,32,77,44,36,65,50,24,49,42,67,40,22,81,61,46,27,63,59,51,38,53,59,53,43,58,50,51,52,57,56,56,68,71,101

Organism: NCBI:txid47308